Protein 1YQT (pdb70)

Structure (mmCIF, N/CA/C/O backbone):
data_1YQT
#
_entry.id   1YQT
#
_cell.length_a   59.680
_cell.length_b   74.640
_cell.length_c   123.690
_cell.angle_alpha   90.00
_cell.angle_beta   90.00
_cell.angle_gamma   90.00
#
_symmetry.space_group_name_H-M   'P 21 21 21'
#
loop_
_entity.id
_entity.type
_entity.pdbx_description
1 polymer 'RNase l inhibitor'
2 non-polymer 'MAGNESIUM ION'
3 non-polymer "ADENOSINE-5'-DIPHOSPHATE"
4 water water
#
loop_
_atom_site.group_PDB
_atom_site.id
_atom_site.type_symbol
_atom_site.label_atom_id
_atom_site.label_alt_id
_atom_site.label_comp_id
_atom_site.label_asym_id
_atom_site.label_entity_id
_atom_site.label_seq_id
_atom_site.pdbx_PDB_ins_code
_atom_site.Cartn_x
_atom_site.Cartn_y
_atom_site.Cartn_z
_atom_site.occupancy
_atom_site.B_iso_or_equiv
_atom_site.auth_seq_id
_atom_site.auth_comp_id
_atom_site.auth_asym_id
_atom_site.auth_atom_id
_atom_site.pdbx_PDB_model_num
ATOM 1 N N . GLU A 1 24 ? 4.015 62.443 6.593 1.00 58.85 76 GLU A N 1
ATOM 2 C CA . GLU A 1 24 ? 5.127 61.773 7.348 1.00 58.37 76 GLU A CA 1
ATOM 3 C C . GLU A 1 24 ? 6.519 62.127 6.801 1.00 57.87 76 GLU A C 1
ATOM 4 O O . GLU A 1 24 ? 6.868 61.756 5.676 1.00 57.44 76 GLU A O 1
ATOM 10 N N . GLU A 1 25 ? 7.301 62.841 7.620 1.00 56.29 77 GLU A N 1
ATOM 11 C CA . GLU A 1 25 ? 8.661 63.263 7.278 1.00 53.95 77 GLU A CA 1
ATOM 12 C C . GLU A 1 25 ? 9.741 62.571 8.134 1.00 51.02 77 GLU A C 1
ATOM 13 O O . GLU A 1 25 ? 10.741 63.193 8.529 1.00 50.13 77 GLU A O 1
ATOM 19 N N . ASP A 1 26 ? 9.529 61.294 8.431 1.00 46.08 78 ASP A N 1
ATOM 20 C CA . ASP A 1 26 ? 10.486 60.515 9.211 1.00 41.82 78 ASP A CA 1
ATOM 21 C C . ASP A 1 26 ? 11.182 59.529 8.252 1.00 39.83 78 ASP A C 1
ATOM 22 O O . ASP A 1 26 ? 11.774 58.532 8.665 1.00 36.52 78 ASP A O 1
ATOM 27 N N . CYS A 1 27 ? 11.094 59.832 6.962 1.00 36.30 79 CYS A N 1
ATOM 28 C CA . CYS A 1 27 ? 11.695 59.017 5.926 1.00 35.19 79 CYS A CA 1
ATOM 29 C C . CYS A 1 27 ? 13.220 59.045 6.067 1.00 34.43 79 CYS A C 1
ATOM 30 O O . CYS A 1 27 ? 13.850 60.108 5.973 1.00 33.63 79 CYS A O 1
ATOM 33 N N . VAL A 1 28 ? 13.830 57.878 6.258 1.00 30.41 80 VAL A N 1
ATOM 34 C CA . VAL A 1 28 ? 15.268 57.834 6.471 1.00 28.68 80 VAL A CA 1
ATOM 35 C C . VAL A 1 28 ? 16.118 57.451 5.290 1.00 28.94 80 VAL A C 1
ATOM 36 O O . VAL A 1 28 ? 17.225 57.988 5.131 1.00 27.40 80 VAL A O 1
ATOM 40 N N . HIS A 1 29 ? 15.623 56.526 4.469 1.00 27.48 81 HIS A N 1
ATOM 41 C CA . HIS A 1 29 ? 16.394 56.099 3.310 1.00 30.13 81 HIS A CA 1
ATOM 42 C C . HIS A 1 29 ? 15.520 55.419 2.290 1.00 32.49 81 HIS A C 1
ATOM 43 O O . HIS A 1 29 ? 14.649 54.633 2.659 1.00 30.94 81 HIS A O 1
ATOM 50 N N . ARG A 1 30 ? 15.753 55.726 1.006 1.00 34.16 82 ARG A N 1
ATOM 51 C CA . ARG A 1 30 ? 15.022 55.099 -0.094 1.00 36.81 82 ARG A CA 1
ATOM 52 C C . ARG A 1 30 ? 16.072 54.443 -0.997 1.00 38.13 82 ARG A C 1
ATOM 53 O O . ARG A 1 30 ? 17.053 55.090 -1.379 1.00 35.90 82 ARG A O 1
ATOM 61 N N . TYR A 1 31 ? 15.889 53.162 -1.322 1.00 38.85 83 TYR A N 1
ATOM 62 C CA . TYR A 1 31 ? 16.863 52.471 -2.172 1.00 41.70 83 TYR A CA 1
ATOM 63 C C . TYR A 1 31 ? 16.812 52.821 -3.664 1.00 44.41 83 TYR A C 1
ATOM 64 O O . TYR A 1 31 ? 17.640 52.365 -4.448 1.00 46.43 83 TYR A O 1
ATOM 73 N N . GLY A 1 32 ? 15.859 53.644 -4.059 1.00 48.12 84 GLY A N 1
ATOM 74 C CA . GLY A 1 32 ? 15.798 54.039 -5.456 1.00 52.97 84 GLY A CA 1
ATOM 75 C C . GLY A 1 32 ? 14.391 54.365 -5.897 1.00 56.15 84 GLY A C 1
ATOM 76 O O . GLY A 1 32 ? 13.455 54.322 -5.091 1.00 57.09 84 GLY A O 1
ATOM 77 N N . VAL A 1 33 ? 14.238 54.702 -7.176 1.00 58.18 85 VAL A N 1
ATOM 78 C CA . VAL A 1 33 ? 12.921 55.007 -7.728 1.00 60.26 85 VAL A CA 1
ATOM 79 C C . VAL A 1 33 ? 12.047 53.770 -7.566 1.00 60.21 85 VAL A C 1
ATOM 80 O O . VAL A 1 33 ? 12.356 52.711 -8.130 1.00 61.02 85 VAL A O 1
ATOM 84 N N . ASN A 1 34 ? 10.960 53.895 -6.813 1.00 59.61 86 ASN A N 1
ATOM 85 C CA . ASN A 1 34 ? 10.070 52.750 -6.605 1.00 59.45 86 ASN A CA 1
ATOM 86 C C . ASN A 1 34 ? 10.736 51.667 -5.747 1.00 56.52 86 ASN A C 1
ATOM 87 O O . ASN A 1 34 ? 10.217 50.553 -5.628 1.00 57.56 86 ASN A O 1
ATOM 92 N N . ALA A 1 35 ? 11.888 51.976 -5.163 1.00 52.85 87 ALA A N 1
ATOM 93 C CA . ALA A 1 35 ? 12.574 50.993 -4.326 1.00 48.15 87 ALA A CA 1
ATOM 94 C C . ALA A 1 35 ? 12.074 51.059 -2.882 1.00 44.26 87 ALA A C 1
ATOM 95 O O . ALA A 1 35 ? 11.166 51.836 -2.553 1.00 43.61 87 ALA A O 1
ATOM 97 N N . PHE A 1 36 ? 12.677 50.236 -2.030 1.00 39.32 88 PHE A N 1
ATOM 98 C CA . PHE A 1 36 ? 12.310 50.160 -0.623 1.00 34.01 88 PHE A CA 1
ATOM 99 C C . PHE A 1 36 ? 12.649 51.415 0.142 1.00 32.48 88 PHE A C 1
ATOM 100 O O . PHE A 1 36 ? 13.693 52.028 -0.079 1.00 31.85 88 PHE A O 1
ATOM 108 N N . VAL A 1 37 ? 11.753 51.785 1.050 1.00 29.38 89 VAL A N 1
ATOM 109 C CA . VAL A 1 37 ? 11.954 52.965 1.877 1.00 29.12 89 VAL A CA 1
ATOM 110 C C . VAL A 1 37 ? 11.796 52.628 3.360 1.00 26.99 89 VAL A C 1
ATOM 111 O O . VAL A 1 37 ? 10.856 51.938 3.754 1.00 24.59 89 VAL A O 1
ATOM 115 N N . LEU A 1 38 ? 12.716 53.160 4.162 1.00 26.41 90 LEU A N 1
ATOM 116 C CA . LEU A 1 38 ? 12.729 52.979 5.612 1.00 25.35 90 LEU A CA 1
ATOM 117 C C . LEU A 1 38 ? 12.316 54.275 6.323 1.00 27.40 90 LEU A C 1
ATOM 118 O O . LEU A 1 38 ? 12.839 55.361 5.988 1.00 28.91 90 LEU A O 1
ATOM 123 N N . TYR A 1 39 ? 11.387 54.155 7.281 1.00 25.01 91 TYR A N 1
ATOM 124 C CA . TYR A 1 39 ? 10.925 55.257 8.098 1.00 25.19 91 TYR A CA 1
ATOM 125 C C . TYR A 1 39 ? 11.344 55.032 9.543 1.00 25.13 91 TYR A C 1
ATOM 126 O O . TYR A 1 39 ? 11.115 53.956 10.107 1.00 24.38 91 TYR A O 1
ATOM 135 N N . ARG A 1 40 ? 11.969 56.059 10.115 1.00 24.04 92 ARG A N 1
ATOM 136 C CA . ARG A 1 40 ? 12.443 56.086 11.491 1.00 24.68 92 ARG A CA 1
ATOM 137 C C . ARG A 1 40 ? 13.596 55.136 11.769 1.00 24.59 92 ARG A C 1
ATOM 138 O O . ARG A 1 40 ? 13.979 54.328 10.921 1.00 23.24 92 ARG A O 1
ATOM 146 N N . LEU A 1 41 ? 14.146 55.249 12.971 1.00 22.76 93 LEU A N 1
ATOM 147 C CA . LEU A 1 41 ? 15.290 54.430 13.360 1.00 23.73 93 LEU A CA 1
ATOM 148 C C . LEU A 1 41 ? 15.108 54.015 14.811 1.00 23.89 93 LEU A C 1
ATOM 149 O O . LEU A 1 41 ? 14.326 54.632 15.549 1.00 23.09 93 LEU A O 1
ATOM 154 N N . PRO A 1 42 ? 15.794 52.946 15.228 1.00 22.92 94 PRO A N 1
ATOM 155 C CA . PRO A 1 42 ? 15.656 52.537 16.633 1.00 22.89 94 PRO A CA 1
ATOM 156 C C . PRO A 1 42 ? 16.533 53.496 17.479 1.00 24.19 94 PRO A C 1
ATOM 157 O O . PRO A 1 42 ? 17.335 54.252 16.932 1.00 23.83 94 PRO A O 1
ATOM 161 N N . VAL A 1 43 ? 16.361 53.465 18.792 1.00 24.78 95 VAL A N 1
ATOM 162 C CA . VAL A 1 43 ? 17.177 54.254 19.709 1.00 27.41 95 VAL A CA 1
ATOM 163 C C . VAL A 1 43 ? 18.392 53.395 20.070 1.00 28.19 95 VAL A C 1
ATOM 164 O O . VAL A 1 43 ? 18.356 52.177 19.933 1.00 29.50 95 VAL A O 1
ATOM 168 N N . VAL A 1 44 ? 19.486 54.017 20.484 1.00 29.07 96 VAL A N 1
ATOM 169 C CA . VAL A 1 44 ? 20.640 53.245 20.966 1.00 30.80 96 VAL A CA 1
ATOM 170 C C . VAL A 1 44 ? 20.935 53.873 22.317 1.00 30.51 96 VAL A C 1
ATOM 171 O O . VAL A 1 44 ? 20.882 55.098 22.449 1.00 30.47 96 VAL A O 1
ATOM 175 N N . LYS A 1 45 ? 21.195 53.055 23.326 1.00 30.57 97 LYS A N 1
ATOM 176 C CA . LYS A 1 45 ? 21.474 53.591 24.650 1.00 32.99 97 LYS A CA 1
ATOM 177 C C . LYS A 1 45 ? 22.581 52.844 25.368 1.00 31.28 97 LYS A C 1
ATOM 178 O O . LYS A 1 45 ? 22.518 51.633 25.531 1.00 29.56 97 LYS A O 1
ATOM 184 N N . GLU A 1 46 ? 23.587 53.572 25.825 1.00 31.45 98 GLU A N 1
ATOM 185 C CA . GLU A 1 46 ? 24.673 52.920 26.524 1.00 31.17 98 GLU A CA 1
ATOM 186 C C . GLU A 1 46 ? 24.152 52.332 27.819 1.00 30.34 98 GLU A C 1
ATOM 187 O O . GLU A 1 46 ? 23.320 52.933 28.495 1.00 29.91 98 GLU A O 1
ATOM 193 N N . GLY A 1 47 ? 24.647 51.139 28.141 1.00 29.10 99 GLY A N 1
ATOM 194 C CA . GLY A 1 47 ? 24.227 50.444 29.334 1.00 27.57 99 GLY A CA 1
ATOM 195 C C . GLY A 1 47 ? 22.946 49.658 29.153 1.00 28.36 99 GLY A C 1
ATOM 196 O O . GLY A 1 47 ? 22.474 49.077 30.112 1.00 28.56 99 GLY A O 1
ATOM 205 N N . VAL A 1 49 ? 20.308 47.056 26.324 1.00 23.97 101 VAL A N 1
ATOM 206 C CA . VAL A 1 49 ? 20.238 46.275 25.087 1.00 21.25 101 VAL A CA 1
ATOM 207 C C . VAL A 1 49 ? 18.934 46.681 24.386 1.00 20.14 101 VAL A C 1
ATOM 208 O O . VAL A 1 49 ? 17.838 46.574 24.953 1.00 21.26 101 VAL A O 1
ATOM 212 N N . VAL A 1 50 ? 19.046 47.120 23.148 1.00 19.91 102 VAL A N 1
ATOM 213 C CA . VAL A 1 50 ? 17.856 47.486 22.401 1.00 19.82 102 VAL A CA 1
ATOM 214 C C . VAL A 1 50 ? 17.603 46.395 21.366 1.00 20.43 102 VAL A C 1
ATOM 215 O O . VAL A 1 50 ? 18.430 46.190 20.470 1.00 20.08 102 VAL A O 1
ATOM 219 N N . GLY A 1 51 ? 16.467 45.705 21.494 1.00 20.83 103 GLY A N 1
ATOM 220 C CA . GLY A 1 51 ? 16.125 44.640 20.562 1.00 21.12 103 GLY A CA 1
ATOM 221 C C . GLY A 1 51 ? 15.209 45.082 19.427 1.00 21.76 103 GLY A C 1
ATOM 222 O O . GLY A 1 51 ? 14.361 45.949 19.596 1.00 22.28 103 GLY A O 1
ATOM 223 N N . ILE A 1 52 ? 15.374 44.468 18.254 1.00 21.59 104 ILE A N 1
ATOM 224 C CA . ILE A 1 52 ? 14.560 44.831 17.112 1.00 20.12 104 ILE A CA 1
ATOM 225 C C . ILE A 1 52 ? 13.910 43.557 16.579 1.00 19.59 104 ILE A C 1
ATOM 226 O O . ILE A 1 52 ? 14.603 42.549 16.342 1.00 18.04 104 ILE A O 1
ATOM 231 N N . VAL A 1 53 ? 12.596 43.619 16.384 1.00 17.20 105 VAL A N 1
ATOM 232 C CA . VAL A 1 53 ? 11.846 42.480 15.898 1.00 19.02 105 VAL A CA 1
ATOM 233 C C . VAL A 1 53 ? 10.873 42.840 14.778 1.00 19.70 105 VAL A C 1
ATOM 234 O O . VAL A 1 53 ? 10.211 43.896 14.815 1.00 19.05 105 VAL A O 1
ATOM 238 N N . GLY A 1 54 ? 10.806 41.993 13.748 1.00 19.94 106 GLY A N 1
ATOM 239 C CA . GLY A 1 54 ? 9.852 42.265 12.682 1.00 19.23 106 GLY A CA 1
ATOM 240 C C . GLY A 1 54 ? 10.092 41.376 11.478 1.00 20.68 106 GLY A C 1
ATOM 241 O O . GLY A 1 54 ? 11.172 40.787 11.353 1.00 18.99 106 GLY A O 1
ATOM 242 N N . PRO A 1 55 ? 9.115 41.281 10.553 1.00 20.17 107 PRO A N 1
ATOM 243 C CA . PRO A 1 55 ? 9.328 40.420 9.387 1.00 19.68 107 PRO A CA 1
ATOM 244 C C . PRO A 1 55 ? 10.511 40.840 8.504 1.00 19.12 107 PRO A C 1
ATOM 245 O O . PRO A 1 55 ? 10.991 41.975 8.565 1.00 17.30 107 PRO A O 1
ATOM 249 N N . ASN A 1 56 ? 11.014 39.898 7.712 1.00 18.58 108 ASN A N 1
ATOM 250 C CA . ASN A 1 56 ? 12.120 40.252 6.865 1.00 18.73 108 ASN A CA 1
ATOM 251 C C . ASN A 1 56 ? 11.630 41.125 5.706 1.00 19.53 108 ASN A C 1
ATOM 252 O O . ASN A 1 56 ? 10.437 41.113 5.346 1.00 20.00 108 ASN A O 1
ATOM 257 N N . GLY A 1 57 ? 12.566 41.890 5.163 1.00 18.93 109 GLY A N 1
ATOM 258 C CA . GLY A 1 57 ? 12.293 42.823 4.085 1.00 19.47 109 GLY A CA 1
ATOM 259 C C . GLY A 1 57 ? 11.692 44.126 4.586 1.00 22.52 109 GLY A C 1
ATOM 260 O O . GLY A 1 57 ? 11.109 44.866 3.789 1.00 21.99 109 GLY A O 1
ATOM 261 N N . THR A 1 58 ? 11.815 44.431 5.886 1.00 21.29 110 THR A N 1
ATOM 262 C CA . THR A 1 58 ? 11.246 45.666 6.426 1.00 20.56 110 THR A CA 1
ATOM 263 C C . THR A 1 58 ? 12.260 46.707 6.897 1.00 21.35 110 THR A C 1
ATOM 264 O O . THR A 1 58 ? 11.893 47.678 7.547 1.00 19.93 110 THR A O 1
ATOM 268 N N . GLY A 1 59 ? 13.542 46.492 6.579 1.00 19.39 111 GLY A N 1
ATOM 269 C CA . GLY A 1 59 ? 14.562 47.469 6.910 1.00 19.67 111 GLY A CA 1
ATOM 270 C C . GLY A 1 59 ? 15.386 47.323 8.168 1.00 20.30 111 GLY A C 1
ATOM 271 O O . GLY A 1 59 ? 16.122 48.268 8.541 1.00 18.69 111 GLY A O 1
ATOM 272 N N . LYS A 1 60 ? 15.263 46.178 8.846 1.00 18.00 112 LYS A N 1
ATOM 273 C CA . LYS A 1 60 ? 16.044 45.987 10.066 1.00 19.10 112 LYS A CA 1
ATOM 274 C C . LYS A 1 60 ? 17.540 46.109 9.787 1.00 18.42 112 LYS A C 1
ATOM 275 O O . LYS A 1 60 ? 18.220 46.857 10.477 1.00 19.80 112 LYS A O 1
ATOM 281 N N . SER A 1 61 ? 18.048 45.404 8.771 1.00 19.31 113 SER A N 1
ATOM 282 C CA . SER A 1 61 ? 19.479 45.471 8.465 1.00 19.49 113 SER A CA 1
ATOM 283 C C . SER A 1 61 ? 19.875 46.843 7.916 1.00 20.37 113 SER A C 1
ATOM 284 O O . SER A 1 61 ? 21.005 47.311 8.135 1.00 22.06 113 SER A O 1
ATOM 287 N N . THR A 1 62 ? 18.950 47.486 7.227 1.00 21.32 114 THR A N 1
ATOM 288 C CA . THR A 1 62 ? 19.210 48.816 6.695 1.00 21.41 114 THR A CA 1
ATOM 289 C C . THR A 1 62 ? 19.469 49.789 7.849 1.00 20.03 114 THR A C 1
ATOM 290 O O . THR A 1 62 ? 20.385 50.624 7.763 1.00 21.77 114 THR A O 1
ATOM 294 N N . ALA A 1 63 ? 18.716 49.656 8.945 1.00 19.87 115 ALA A N 1
ATOM 295 C CA . ALA A 1 63 ? 18.904 50.553 10.098 1.00 19.52 115 ALA A CA 1
ATOM 296 C C . ALA A 1 63 ? 20.251 50.282 10.744 1.00 20.62 115 ALA A C 1
ATOM 297 O O . ALA A 1 63 ? 20.946 51.212 11.201 1.00 22.05 115 ALA A O 1
ATOM 299 N N . VAL A 1 64 ? 20.612 49.007 10.802 1.00 20.41 116 VAL A N 1
ATOM 300 C CA . VAL A 1 64 ? 21.885 48.620 11.376 1.00 22.18 116 VAL A CA 1
ATOM 301 C C . VAL A 1 64 ? 23.029 49.208 10.537 1.00 23.48 116 VAL A C 1
ATOM 302 O O . VAL A 1 64 ? 23.996 49.729 11.097 1.00 22.75 116 VAL A O 1
ATOM 306 N N . LYS A 1 65 ? 22.902 49.145 9.210 1.00 24.57 117 LYS A N 1
ATOM 307 C CA . LYS A 1 65 ? 23.935 49.673 8.301 1.00 24.92 117 LYS A CA 1
ATOM 308 C C . LYS A 1 65 ? 24.115 51.191 8.468 1.00 25.32 117 LYS A C 1
ATOM 309 O O . LYS A 1 65 ? 25.244 51.730 8.500 1.00 24.77 117 LYS A O 1
ATOM 315 N N . ILE A 1 66 ? 22.984 51.856 8.595 1.00 23.15 118 ILE A N 1
ATOM 316 C CA . ILE A 1 66 ? 22.961 53.293 8.792 1.00 23.65 118 ILE A CA 1
ATOM 317 C C . ILE A 1 66 ? 23.611 53.677 10.117 1.00 23.76 118 ILE A C 1
ATOM 318 O O . ILE A 1 66 ? 24.532 54.505 10.138 1.00 26.46 118 ILE A O 1
ATOM 323 N N . LEU A 1 67 ? 23.162 53.072 11.218 1.00 21.13 119 LEU A N 1
ATOM 324 C CA . LEU A 1 67 ? 23.718 53.393 12.524 1.00 20.63 119 LEU A CA 1
ATOM 325 C C . LEU A 1 67 ? 25.184 52.982 12.679 1.00 22.25 119 LEU A C 1
ATOM 326 O O . LEU A 1 67 ? 25.938 53.607 13.445 1.00 23.06 119 LEU A O 1
ATOM 331 N N . ALA A 1 68 ? 25.611 51.953 11.948 1.00 21.43 120 ALA A N 1
ATOM 332 C CA . ALA A 1 68 ? 27.000 51.501 12.014 1.00 22.60 120 ALA A CA 1
ATOM 333 C C . ALA A 1 68 ? 27.912 52.410 11.188 1.00 24.01 120 ALA A C 1
ATOM 334 O O . ALA A 1 68 ? 29.126 52.322 11.287 1.00 22.97 120 ALA A O 1
ATOM 336 N N . GLY A 1 69 ? 27.321 53.257 10.355 1.00 24.20 121 GLY A N 1
ATOM 337 C CA . GLY A 1 69 ? 28.125 54.141 9.526 1.00 27.12 121 GLY A CA 1
ATOM 338 C C . GLY A 1 69 ? 28.518 53.521 8.195 1.00 28.90 121 GLY A C 1
ATOM 339 O O . GLY A 1 69 ? 29.367 54.080 7.498 1.00 30.12 121 GLY A O 1
ATOM 340 N N . GLN A 1 70 ? 27.908 52.385 7.841 1.00 28.77 122 GLN A N 1
ATOM 341 C CA . GLN A 1 70 ? 28.193 51.676 6.591 1.00 29.16 122 GLN A CA 1
ATOM 342 C C . GLN A 1 70 ? 27.390 52.211 5.420 1.00 29.18 122 GLN A C 1
ATOM 343 O O . GLN A 1 70 ? 27.721 51.948 4.254 1.00 30.36 122 GLN A O 1
ATOM 349 N N . LEU A 1 71 ? 26.331 52.944 5.726 1.00 26.51 123 LEU A N 1
ATOM 350 C CA . LEU A 1 71 ? 25.447 53.487 4.701 1.00 27.63 123 LEU A CA 1
ATOM 351 C C . LEU A 1 71 ? 25.002 54.912 5.071 1.00 28.33 123 LEU A C 1
ATOM 352 O O . LEU A 1 71 ? 24.405 55.129 6.133 1.00 25.96 123 LEU A O 1
ATOM 357 N N . ILE A 1 72 ? 25.287 55.889 4.211 1.00 28.47 124 ILE A N 1
ATOM 358 C CA . ILE A 1 72 ? 24.847 57.249 4.532 1.00 28.91 124 ILE A CA 1
ATOM 359 C C . ILE A 1 72 ? 23.403 57.338 4.085 1.00 28.28 124 ILE A C 1
ATOM 360 O O . ILE A 1 72 ? 23.104 57.179 2.901 1.00 30.75 124 ILE A O 1
ATOM 365 N N . PRO A 1 73 ? 22.469 57.574 5.019 1.00 28.40 125 PRO A N 1
ATOM 366 C CA . PRO A 1 73 ? 21.078 57.651 4.567 1.00 28.58 125 PRO A CA 1
ATOM 367 C C . PRO A 1 73 ? 20.830 58.841 3.630 1.00 28.94 125 PRO A C 1
ATOM 368 O O . PRO A 1 73 ? 21.406 59.908 3.807 1.00 29.65 125 PRO A O 1
ATOM 372 N N . ASN A 1 74 ? 19.998 58.656 2.617 1.00 29.05 126 ASN A N 1
ATOM 373 C CA . ASN A 1 74 ? 19.744 59.756 1.699 1.00 31.99 126 ASN A CA 1
ATOM 374 C C . ASN A 1 74 ? 18.497 60.548 2.077 1.00 32.56 126 ASN A C 1
ATOM 375 O O . ASN A 1 74 ? 18.090 61.469 1.367 1.00 33.45 126 ASN A O 1
ATOM 380 N N . LEU A 1 75 ? 17.904 60.189 3.211 1.00 33.63 127 LEU A N 1
ATOM 381 C CA . LEU A 1 75 ? 16.721 60.874 3.732 1.00 33.88 127 LEU A CA 1
ATOM 382 C C . LEU A 1 75 ? 15.609 60.942 2.709 1.00 34.63 127 LEU A C 1
ATOM 383 O O . LEU A 1 75 ? 14.830 61.900 2.704 1.00 35.18 127 LEU A O 1
ATOM 388 N N . CYS A 1 76 ? 15.545 59.908 1.867 1.00 35.31 128 CYS A N 1
ATOM 389 C CA . CYS A 1 76 ? 14.567 59.768 0.785 1.00 36.80 128 CYS A CA 1
ATOM 390 C C . CYS A 1 76 ? 14.640 60.937 -0.180 1.00 38.19 128 CYS A C 1
ATOM 391 O O . CYS A 1 76 ? 13.651 61.327 -0.799 1.00 37.70 128 CYS A O 1
ATOM 394 N N . GLY A 1 77 ? 15.840 61.48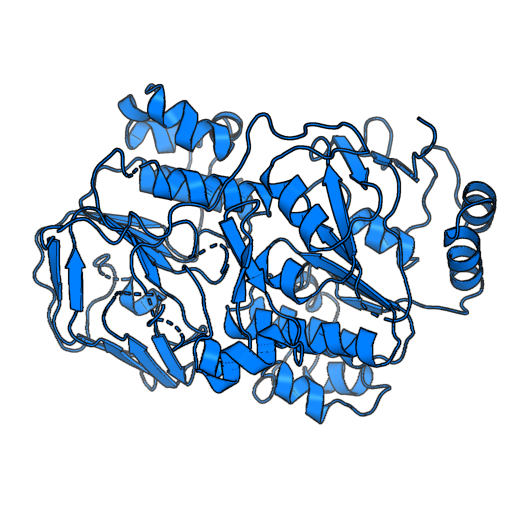5 -0.294 1.00 38.25 129 GLY A N 1
ATOM 395 C CA . GLY A 1 77 ? 16.080 62.592 -1.194 1.00 40.40 129 GLY A CA 1
ATOM 396 C C . GLY A 1 77 ? 17.423 62.368 -1.842 1.00 39.85 129 GLY A C 1
ATOM 397 O O . GLY A 1 77 ? 17.715 61.264 -2.298 1.00 39.99 129 GLY A O 1
ATOM 398 N N . ASP A 1 78 ? 18.255 63.398 -1.856 1.00 40.35 130 ASP A N 1
ATOM 399 C CA . ASP A 1 78 ? 19.562 63.275 -2.475 1.00 41.75 130 ASP A CA 1
ATOM 400 C C . ASP A 1 78 ? 20.676 63.464 -1.460 1.00 40.53 130 ASP A C 1
ATOM 401 O O . ASP A 1 78 ? 21.836 63.636 -1.842 1.00 39.70 130 ASP A O 1
ATOM 406 N N . ASN A 1 79 ? 20.343 63.439 -0.169 1.00 37.41 131 ASN A N 1
ATOM 407 C CA . ASN A 1 79 ? 21.393 63.624 0.823 1.00 34.95 131 ASN A CA 1
ATOM 408 C C . ASN A 1 79 ? 22.506 62.630 0.607 1.00 33.25 131 ASN A C 1
ATOM 409 O O . ASN A 1 79 ? 22.254 61.450 0.352 1.00 34.25 131 ASN A O 1
ATOM 414 N N . ASP A 1 80 ? 23.743 63.088 0.730 1.00 32.48 132 ASP A N 1
ATOM 415 C CA . ASP A 1 80 ? 24.888 62.207 0.533 1.00 33.81 132 ASP A CA 1
ATOM 416 C C . ASP A 1 80 ? 26.019 62.486 1.508 1.00 32.92 132 ASP A C 1
ATOM 417 O O . ASP A 1 80 ? 27.166 62.107 1.274 1.00 32.88 132 ASP A O 1
ATOM 422 N N . SER A 1 81 ? 25.709 63.137 2.621 1.00 31.19 133 SER A N 1
ATOM 423 C CA . SER A 1 81 ? 26.765 63.393 3.592 1.00 30.35 133 SER A CA 1
ATOM 424 C C . SER A 1 81 ? 26.242 63.210 5.015 1.00 29.57 133 SER A C 1
ATOM 425 O O . SER A 1 81 ? 25.040 63.300 5.262 1.00 30.49 133 SER A O 1
ATOM 428 N N . TRP A 1 82 ? 27.145 62.979 5.953 1.00 29.44 134 TRP A N 1
ATOM 429 C CA . TRP A 1 82 ? 26.721 62.844 7.333 1.00 29.94 134 TRP A CA 1
ATOM 430 C C . TRP A 1 82 ? 26.246 64.202 7.844 1.00 30.56 134 TRP A C 1
ATOM 431 O O . TRP A 1 82 ? 25.338 64.278 8.678 1.00 28.15 134 TRP A O 1
ATOM 442 N N . ASP A 1 83 ? 26.831 65.284 7.325 1.00 32.06 135 ASP A N 1
ATOM 443 C CA . ASP A 1 83 ? 26.405 66.608 7.765 1.00 33.26 135 ASP A CA 1
ATOM 444 C C . ASP A 1 83 ? 24.908 66.747 7.524 1.00 32.22 135 ASP A C 1
ATOM 445 O O . ASP A 1 83 ? 24.187 67.313 8.358 1.00 31.87 135 ASP A O 1
ATOM 450 N N . GLY A 1 84 ? 24.437 66.224 6.388 1.00 30.21 136 GLY A N 1
ATOM 451 C CA . GLY A 1 84 ? 23.016 66.299 6.079 1.00 27.47 136 GLY A CA 1
ATOM 452 C C . GLY A 1 84 ? 22.185 65.536 7.106 1.00 28.99 136 GLY A C 1
ATOM 453 O O . GLY A 1 84 ? 21.089 65.961 7.507 1.00 28.80 136 GLY A O 1
ATOM 454 N N . VAL A 1 85 ? 22.697 64.386 7.527 1.00 28.14 137 VAL A N 1
ATOM 455 C CA . VAL A 1 85 ? 21.995 63.572 8.505 1.00 28.37 137 VAL A CA 1
ATOM 456 C C . VAL A 1 85 ? 21.997 64.300 9.855 1.00 28.17 137 VAL A C 1
ATOM 457 O O . VAL A 1 85 ? 20.996 64.318 10.554 1.00 29.18 137 VAL A O 1
ATOM 461 N N . ILE A 1 86 ? 23.126 64.912 10.203 1.00 28.98 138 ILE A N 1
ATOM 462 C CA . ILE A 1 86 ? 23.234 65.629 11.458 1.00 28.59 138 ILE A CA 1
ATOM 463 C C . ILE A 1 86 ? 22.193 66.758 11.507 1.00 30.22 138 ILE A C 1
ATOM 464 O O . ILE A 1 86 ? 21.501 66.923 12.524 1.00 29.40 138 ILE A O 1
ATOM 469 N N . ARG A 1 87 ? 22.019 67.495 10.406 1.00 30.71 139 ARG A N 1
ATOM 470 C CA . ARG A 1 87 ? 21.024 68.573 10.386 1.00 31.79 139 ARG A CA 1
ATOM 471 C C . ARG A 1 87 ? 19.602 68.015 10.423 1.00 31.82 139 ARG A C 1
ATOM 472 O O . ARG A 1 87 ? 18.722 68.541 11.109 1.00 30.62 139 ARG A O 1
ATOM 480 N N . ALA A 1 88 ? 19.386 66.942 9.674 1.00 31.55 140 ALA A N 1
ATOM 481 C CA . ALA A 1 88 ? 18.083 66.312 9.611 1.00 30.69 140 ALA A CA 1
ATOM 482 C C . ALA A 1 88 ? 17.652 65.761 10.973 1.00 30.17 140 ALA A C 1
ATOM 483 O O . ALA A 1 88 ? 16.459 65.697 11.255 1.00 29.38 140 ALA A O 1
ATOM 485 N N . PHE A 1 89 ? 18.598 65.363 11.825 1.00 28.67 141 PHE A N 1
ATOM 486 C CA . PHE A 1 89 ? 18.178 64.832 13.119 1.00 28.17 141 PHE A CA 1
ATOM 487 C C . PHE A 1 89 ? 18.227 65.820 14.272 1.00 28.13 141 PHE A C 1
ATOM 488 O O . PHE A 1 89 ? 18.310 65.421 15.432 1.00 27.18 141 PHE A O 1
ATOM 496 N N . ARG A 1 90 ? 18.170 67.112 13.954 1.00 27.44 142 ARG A N 1
ATOM 497 C CA . ARG A 1 90 ? 18.159 68.121 15.004 1.00 28.79 142 ARG A CA 1
ATOM 498 C C . ARG A 1 90 ? 16.926 67.860 15.874 1.00 28.31 142 ARG A C 1
ATOM 499 O O . ARG A 1 90 ? 15.864 67.481 15.366 1.00 27.99 142 ARG A O 1
ATOM 507 N N . GLY A 1 91 ? 17.050 68.074 17.177 1.00 28.80 143 GLY A N 1
ATOM 508 C CA . GLY A 1 91 ? 15.922 67.805 18.052 1.00 29.98 143 GLY A CA 1
ATOM 509 C C . GLY A 1 91 ? 15.812 66.338 18.457 1.00 31.31 143 GLY A C 1
ATOM 510 O O . GLY A 1 91 ? 14.987 65.977 19.291 1.00 30.96 143 GLY A O 1
ATOM 511 N N . ASN A 1 92 ? 16.650 65.487 17.879 1.00 30.44 144 ASN A N 1
ATOM 512 C CA . ASN A 1 92 ? 16.641 64.062 18.193 1.00 29.62 144 ASN A CA 1
ATOM 513 C C . ASN A 1 92 ? 17.931 63.703 18.923 1.00 28.65 144 ASN A C 1
ATOM 514 O O . ASN A 1 92 ? 18.981 64.265 18.620 1.00 27.11 144 ASN A O 1
ATOM 519 N N . GLU A 1 93 ? 17.856 62.764 19.877 1.00 29.56 145 GLU A N 1
ATOM 520 C CA . GLU A 1 93 ? 19.043 62.313 20.631 1.00 30.76 145 GLU A CA 1
ATOM 521 C C . GLU A 1 93 ? 20.072 61.695 19.681 1.00 29.13 145 GLU A C 1
ATOM 522 O O . GLU A 1 93 ? 21.267 61.579 20.006 1.00 29.91 145 GLU A O 1
ATOM 528 N N . LEU A 1 94 ? 19.621 61.294 18.498 1.00 26.08 146 LEU A N 1
ATOM 529 C CA . LEU A 1 94 ? 20.553 60.708 17.546 1.00 25.46 146 LEU A CA 1
ATOM 530 C C . LEU A 1 94 ? 21.424 61.770 16.864 1.00 24.77 146 LEU A C 1
ATOM 531 O O . LEU A 1 94 ? 22.432 61.447 16.230 1.00 23.96 146 LEU A O 1
ATOM 536 N N . GLN A 1 95 ? 21.093 63.051 17.011 1.00 25.46 147 GLN A N 1
ATOM 537 C CA . GLN A 1 95 ? 21.938 64.041 16.347 1.00 24.58 147 GLN A CA 1
ATOM 538 C C . GLN A 1 95 ? 23.351 63.923 16.863 1.00 25.35 147 GLN A C 1
ATOM 539 O O . GLN A 1 95 ? 24.300 63.861 16.091 1.00 25.63 147 GLN A O 1
ATOM 545 N N . ASN A 1 96 ? 23.495 63.875 18.178 1.00 25.52 148 ASN A N 1
ATOM 546 C CA . ASN A 1 96 ? 24.818 63.791 18.759 1.00 29.45 148 ASN A CA 1
ATOM 547 C C . ASN A 1 96 ? 25.531 62.494 18.385 1.00 28.79 148 ASN A C 1
ATOM 548 O O . ASN A 1 96 ? 26.761 62.465 18.245 1.00 29.14 148 ASN A O 1
ATOM 553 N N . TYR A 1 97 ? 24.755 61.420 18.272 1.00 27.94 149 TYR A N 1
ATOM 554 C CA . TYR A 1 97 ? 25.279 60.112 17.882 1.00 26.08 149 TYR A CA 1
ATOM 555 C C . TYR A 1 97 ? 25.930 60.236 16.502 1.00 25.65 149 TYR A C 1
ATOM 556 O O . TYR A 1 97 ? 27.108 59.899 16.312 1.00 26.60 149 TYR A O 1
ATOM 565 N N . PHE A 1 98 ? 25.167 60.731 15.533 1.00 24.59 150 PHE A N 1
ATOM 566 C CA . PHE A 1 98 ? 25.709 60.898 14.196 1.00 26.04 150 PHE A CA 1
ATOM 567 C C . PHE A 1 98 ? 26.920 61.868 14.154 1.00 26.97 150 PHE A C 1
ATOM 568 O O . PHE A 1 98 ? 27.848 61.675 13.348 1.00 27.32 150 PHE A O 1
ATOM 576 N N . GLU A 1 99 ? 26.930 62.876 15.030 1.00 27.89 151 GLU A N 1
ATOM 577 C CA . GLU A 1 99 ? 28.066 63.800 15.090 1.00 30.33 151 GLU A CA 1
ATOM 578 C C . GLU A 1 99 ? 29.292 62.968 15.447 1.00 30.68 151 GLU A C 1
ATOM 579 O O . GLU A 1 99 ? 30.344 63.059 14.781 1.00 30.55 151 GLU A O 1
ATOM 585 N N . LYS A 1 100 ? 29.155 62.154 16.494 1.00 29.93 152 LYS A N 1
ATOM 586 C CA . LYS A 1 100 ? 30.256 61.305 16.951 1.00 31.42 152 LYS A CA 1
ATOM 587 C C . LYS A 1 100 ? 30.652 60.276 15.894 1.0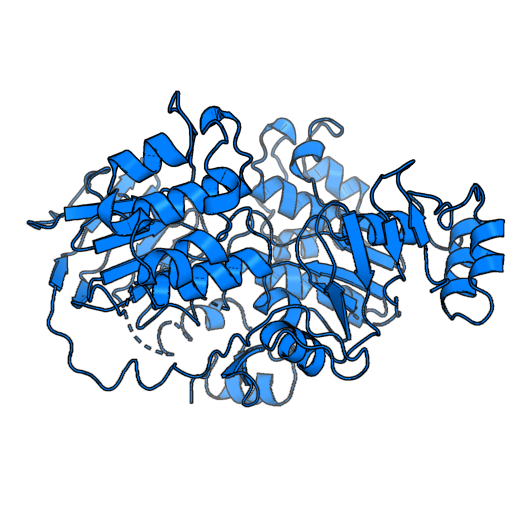0 31.66 152 LYS A C 1
ATOM 588 O O . LYS A 1 100 ? 31.820 59.925 15.767 1.00 32.12 152 LYS A O 1
ATOM 594 N N . LEU A 1 101 ? 29.677 59.821 15.120 1.00 31.06 153 LEU A N 1
ATOM 595 C CA . LEU A 1 101 ? 29.936 58.826 14.096 1.00 31.11 153 LEU A CA 1
ATOM 596 C C . LEU A 1 101 ? 30.722 59.464 12.962 1.00 33.18 153 LEU A C 1
ATOM 597 O O . LEU A 1 101 ? 31.718 58.915 12.505 1.00 31.20 153 LEU A O 1
ATOM 602 N N . LYS A 1 102 ? 30.283 60.645 12.526 1.00 35.08 154 LYS A N 1
ATOM 603 C CA . LYS A 1 102 ? 30.970 61.354 11.450 1.00 37.67 154 LYS A CA 1
ATOM 604 C C . LYS A 1 102 ? 32.415 61.706 11.842 1.00 38.70 154 LYS A C 1
ATOM 605 O O . LYS A 1 102 ? 33.332 61.541 11.037 1.00 37.52 154 LYS A O 1
ATOM 611 N N . ASN A 1 103 ? 32.601 62.172 13.080 1.00 39.97 155 ASN A N 1
ATOM 612 C CA . ASN A 1 103 ? 33.915 62.568 13.594 1.00 42.80 155 ASN A CA 1
ATOM 613 C C . ASN A 1 103 ? 34.788 61.369 13.908 1.00 43.61 155 ASN A C 1
ATOM 614 O O . ASN A 1 103 ? 35.965 61.520 14.255 1.00 45.01 155 ASN A O 1
ATOM 619 N N . GLY A 1 104 ? 34.213 60.177 13.823 1.00 42.44 156 GLY A N 1
ATOM 620 C CA . GLY A 1 104 ? 34.985 58.991 14.114 1.00 41.87 156 GLY A CA 1
ATOM 621 C C . GLY A 1 104 ? 35.264 58.785 15.590 1.00 41.50 156 GLY A C 1
ATOM 622 O O . GLY A 1 104 ? 36.170 58.033 15.931 1.00 41.40 156 GLY A O 1
ATOM 623 N N . GLU A 1 105 ? 34.510 59.449 16.464 1.00 41.01 157 GLU A N 1
ATOM 624 C CA . GLU A 1 105 ? 34.688 59.279 17.909 1.00 41.38 157 GLU A CA 1
ATOM 625 C C . GLU A 1 105 ? 34.073 57.932 18.324 1.00 40.12 157 GLU A C 1
ATOM 626 O O . GLU A 1 105 ? 34.285 57.450 19.439 1.00 39.31 157 GLU A O 1
ATOM 632 N N . ILE A 1 106 ? 33.285 57.351 17.418 1.00 38.74 158 ILE A N 1
ATOM 633 C CA . ILE A 1 106 ? 32.668 56.038 17.625 1.00 37.64 158 ILE A CA 1
ATOM 634 C C . ILE A 1 106 ? 32.748 55.281 16.308 1.00 36.90 158 ILE A C 1
ATOM 635 O O . ILE A 1 106 ? 32.634 55.870 15.230 1.00 35.87 158 ILE A O 1
ATOM 640 N N . ARG A 1 107 ? 32.954 53.975 16.407 1.00 35.96 159 ARG A N 1
ATOM 641 C CA . ARG A 1 107 ? 33.031 53.112 15.240 1.00 36.51 159 ARG A CA 1
ATOM 642 C C . ARG A 1 107 ? 32.330 51.826 15.694 1.00 33.25 159 ARG A C 1
ATOM 643 O O . ARG A 1 107 ? 32.978 50.893 16.174 1.00 31.62 159 ARG A O 1
ATOM 651 N N . PRO A 1 108 ? 30.995 51.763 15.540 1.00 30.48 160 PRO A N 1
ATOM 652 C CA . PRO A 1 108 ? 30.252 50.573 15.970 1.00 28.84 160 PRO A CA 1
ATOM 653 C C . PRO A 1 108 ? 30.769 49.232 15.433 1.00 27.50 160 PRO A C 1
ATOM 654 O O . PRO A 1 108 ? 31.184 49.116 14.277 1.00 27.10 160 PRO A O 1
ATOM 658 N N . VAL A 1 109 ? 30.741 48.232 16.299 1.00 26.96 161 VAL A N 1
ATOM 659 C CA . VAL A 1 109 ? 31.161 46.878 15.930 1.00 26.37 161 VAL A CA 1
ATOM 660 C C . VAL A 1 109 ? 29.896 46.204 15.438 1.00 26.33 161 VAL A C 1
ATOM 661 O O . VAL A 1 109 ? 28.857 46.289 16.097 1.00 25.47 161 VAL A O 1
ATOM 665 N N . VAL A 1 110 ? 29.983 45.529 14.299 1.00 24.65 162 VAL A N 1
ATOM 666 C CA . VAL A 1 110 ? 28.811 44.869 13.728 1.00 24.48 162 VAL A CA 1
ATOM 667 C C . VAL A 1 110 ? 29.031 43.378 13.472 1.00 23.89 162 VAL A C 1
ATOM 668 O O . VAL A 1 110 ? 30.013 43.004 12.831 1.00 23.78 162 VAL A O 1
ATOM 672 N N . LYS A 1 111 ? 28.140 42.543 14.013 1.00 23.52 163 LYS A N 1
ATOM 673 C CA . LYS A 1 111 ? 28.160 41.099 13.764 1.00 21.37 163 LYS A CA 1
ATOM 674 C C . LYS A 1 111 ? 27.191 41.050 12.593 1.00 21.59 163 LYS A C 1
ATOM 675 O O . LYS A 1 111 ? 25.972 41.231 12.744 1.00 22.29 163 LYS A O 1
ATOM 681 N N . PRO A 1 112 ? 27.719 40.822 11.383 1.00 22.75 164 PRO A N 1
ATOM 682 C CA . PRO A 1 112 ? 26.861 40.792 10.194 1.00 22.30 164 PRO A CA 1
ATOM 683 C C . PRO A 1 112 ? 25.841 39.678 10.099 1.00 20.11 164 PRO A C 1
ATOM 684 O O . PRO A 1 112 ? 26.029 38.615 10.625 1.00 21.46 164 PRO A O 1
ATOM 688 N N . GLN A 1 113 ? 24.745 39.944 9.411 1.00 20.07 165 GLN A N 1
ATOM 689 C CA . GLN A 1 113 ? 23.719 38.936 9.250 1.00 19.81 165 GLN A CA 1
ATOM 690 C C . GLN A 1 113 ? 24.205 37.777 8.371 1.00 21.46 165 GLN A C 1
ATOM 691 O O . GLN A 1 113 ? 24.051 36.613 8.721 1.00 21.34 165 GLN A O 1
ATOM 697 N N . TYR A 1 114 ? 24.813 38.112 7.245 1.00 24.09 166 TYR A N 1
ATOM 698 C CA . TYR A 1 114 ? 25.219 37.106 6.266 1.00 26.48 166 TYR A CA 1
ATOM 699 C C . TYR A 1 114 ? 26.568 36.507 6.566 1.00 28.27 166 TYR A C 1
ATOM 700 O O . TYR A 1 114 ? 27.553 36.751 5.858 1.00 30.69 166 TYR A O 1
ATOM 709 N N . VAL A 1 115 ? 26.607 35.720 7.636 1.00 28.69 167 VAL A N 1
ATOM 710 C CA . VAL A 1 115 ? 27.853 35.091 8.073 1.00 30.84 167 VAL A CA 1
ATOM 711 C C . VAL A 1 115 ? 28.404 34.090 7.046 1.00 33.63 167 VAL A C 1
ATOM 712 O O . VAL A 1 115 ? 29.605 33.806 7.025 1.00 32.29 167 VAL A O 1
ATOM 716 N N . ASP A 1 116 ? 27.520 33.575 6.197 1.00 35.92 168 ASP A N 1
ATOM 717 C CA . ASP A 1 116 ? 27.932 32.642 5.164 1.00 40.84 168 ASP A CA 1
ATOM 718 C C . ASP A 1 116 ? 28.903 33.308 4.178 1.00 41.64 168 ASP A C 1
ATOM 719 O O . ASP A 1 116 ? 29.632 32.613 3.460 1.00 42.70 168 ASP A O 1
ATOM 724 N N . LEU A 1 117 ? 28.927 34.645 4.160 1.00 41.68 169 LEU A N 1
ATOM 725 C CA . LEU A 1 117 ? 29.807 35.395 3.255 1.00 42.17 169 LEU A CA 1
ATOM 726 C C . LEU A 1 117 ? 31.185 35.687 3.841 1.00 43.11 169 LEU A C 1
ATOM 727 O O . LEU A 1 117 ? 32.070 36.203 3.150 1.00 42.90 169 LEU A O 1
ATOM 732 N N . ILE A 1 118 ? 31.369 35.357 5.113 1.00 43.57 170 ILE A N 1
ATOM 733 C CA . ILE A 1 118 ? 32.632 35.598 5.778 1.00 43.80 170 ILE A CA 1
ATOM 734 C C . ILE A 1 118 ? 33.828 34.943 5.068 1.00 45.48 170 ILE A C 1
ATOM 735 O O . ILE A 1 118 ? 34.855 35.595 4.870 1.00 45.20 170 ILE A O 1
ATOM 740 N N . PRO A 1 119 ? 33.709 33.650 4.682 1.00 46.29 171 PRO A N 1
ATOM 741 C CA . PRO A 1 119 ? 34.797 32.936 4.002 1.00 48.05 171 PRO A CA 1
ATOM 742 C C . PRO A 1 119 ? 35.267 33.622 2.733 1.00 50.27 171 PRO A C 1
ATOM 743 O O . PRO A 1 119 ? 36.470 33.656 2.442 1.00 51.27 171 PRO A O 1
ATOM 747 N N . LYS A 1 120 ? 34.322 34.162 1.976 1.00 51.75 172 LYS A N 1
ATOM 748 C CA . LYS A 1 120 ? 34.670 34.838 0.739 1.00 55.20 172 LYS A CA 1
ATOM 749 C C . LYS A 1 120 ? 35.203 36.229 1.022 1.00 55.97 172 LYS A C 1
ATOM 750 O O . LYS A 1 120 ? 34.903 37.170 0.277 1.00 58.10 172 LYS A O 1
ATOM 756 N N . ALA A 1 121 ? 35.992 36.353 2.093 1.00 55.98 173 ALA A N 1
ATOM 757 C CA . ALA A 1 121 ? 36.573 37.638 2.497 1.00 56.47 173 ALA A CA 1
ATOM 758 C C . ALA A 1 121 ? 37.616 37.496 3.603 1.00 56.15 173 ALA A C 1
ATOM 759 O O . ALA A 1 121 ? 38.326 38.450 3.918 1.00 55.91 173 ALA A O 1
ATOM 761 N N . VAL A 1 122 ? 37.694 36.311 4.196 1.00 55.09 174 VAL A N 1
ATOM 762 C CA . VAL A 1 122 ? 38.637 36.044 5.280 1.00 54.38 174 VAL A CA 1
ATOM 763 C C . VAL A 1 122 ? 39.241 34.675 5.032 1.00 53.74 174 VAL A C 1
ATOM 764 O O . VAL A 1 122 ? 38.541 33.764 4.583 1.00 53.66 174 VAL A O 1
ATOM 768 N N . LYS A 1 123 ? 40.533 34.523 5.317 1.00 52.79 175 LYS A N 1
ATOM 769 C CA . LYS A 1 123 ? 41.201 33.242 5.105 1.00 51.51 175 LYS A CA 1
ATOM 770 C C . LYS A 1 123 ? 42.049 32.899 6.330 1.00 49.63 175 LYS A C 1
ATOM 771 O O . LYS A 1 123 ? 42.277 33.749 7.186 1.00 49.29 175 LYS A O 1
ATOM 777 N N . GLY A 1 124 ? 42.497 31.651 6.428 1.00 47.85 176 GLY A N 1
ATOM 778 C CA . GLY A 1 124 ? 43.318 31.264 7.564 1.00 46.11 176 GLY A CA 1
ATOM 779 C C . GLY A 1 124 ? 42.579 30.576 8.696 1.00 44.40 176 GLY A C 1
ATOM 780 O O . GLY A 1 124 ? 41.417 30.209 8.551 1.00 44.04 176 GLY A O 1
ATOM 781 N N . LYS A 1 125 ? 43.257 30.400 9.826 1.00 43.22 177 LYS A N 1
ATOM 782 C CA . LYS A 1 125 ? 42.659 29.741 10.982 1.00 41.95 177 LYS A CA 1
ATOM 783 C C . LYS A 1 125 ? 41.788 30.662 11.841 1.00 41.13 177 LYS A C 1
ATOM 784 O O . LYS A 1 125 ? 42.062 31.846 12.001 1.00 39.94 177 LYS A O 1
ATOM 790 N N . VAL A 1 126 ? 40.743 30.087 12.415 1.00 40.16 178 VAL A N 1
ATOM 791 C CA . VAL A 1 126 ? 39.861 30.834 13.280 1.00 37.70 178 VAL A CA 1
ATOM 792 C C . VAL A 1 126 ? 40.684 31.547 14.353 1.00 37.34 178 VAL A C 1
ATOM 793 O O . VAL A 1 126 ? 40.493 32.730 14.595 1.00 34.69 178 VAL A O 1
ATOM 797 N N . ILE A 1 127 ? 41.595 30.827 15.003 1.00 36.88 179 ILE A N 1
ATOM 798 C CA . ILE A 1 127 ? 42.396 31.443 16.063 1.00 38.59 179 ILE A CA 1
ATOM 799 C C . ILE A 1 127 ? 43.133 32.712 15.597 1.00 39.99 179 ILE A C 1
ATOM 800 O O . ILE A 1 127 ? 43.407 33.597 16.404 1.00 39.80 179 ILE A O 1
ATOM 805 N N . GLU A 1 128 ? 43.419 32.808 14.299 1.00 41.69 180 GLU A N 1
ATOM 806 C CA . GLU A 1 128 ? 44.112 33.969 13.739 1.00 43.83 180 GLU A CA 1
ATOM 807 C C . GLU A 1 128 ? 43.150 35.157 13.623 1.00 43.59 180 GLU A C 1
ATOM 808 O O . GLU A 1 128 ? 43.520 36.307 13.875 1.00 41.27 180 GLU A O 1
ATOM 814 N N . LEU A 1 129 ? 41.910 34.864 13.234 1.00 42.22 181 LEU A N 1
ATOM 815 C CA . LEU A 1 129 ? 40.889 35.895 13.100 1.00 41.49 181 LEU A CA 1
ATOM 816 C C . LEU A 1 129 ? 40.546 36.461 14.473 1.00 40.40 181 LEU A C 1
ATOM 817 O O . LEU A 1 129 ? 40.412 37.672 14.636 1.00 40.36 181 LEU A O 1
ATOM 822 N N . LEU A 1 130 ? 40.419 35.583 15.460 1.00 38.82 182 LEU A N 1
ATOM 823 C CA . LEU A 1 130 ? 40.045 36.012 16.803 1.00 39.50 182 LEU A CA 1
ATOM 824 C C . LEU A 1 130 ? 41.132 36.750 17.578 1.00 40.56 182 LEU A C 1
ATOM 825 O O . LEU A 1 130 ? 40.827 37.643 18.358 1.00 39.76 182 LEU A O 1
ATOM 830 N N . LYS A 1 131 ? 42.392 36.365 17.380 1.00 41.15 183 LYS A N 1
ATOM 831 C CA . LYS A 1 131 ? 43.504 37.005 18.078 1.00 41.93 183 LYS A CA 1
ATOM 832 C C . LYS A 1 131 ? 43.551 38.438 17.608 1.00 41.42 183 LYS A C 1
ATOM 833 O O . LYS A 1 131 ? 43.773 39.360 18.380 1.00 42.66 183 LYS A O 1
ATOM 839 N N . LYS A 1 132 ? 43.316 38.610 16.325 1.00 40.98 184 LYS A N 1
ATOM 840 C CA . LYS A 1 132 ? 43.321 39.900 15.676 1.00 41.57 184 LYS A CA 1
ATOM 841 C C . LYS A 1 132 ? 42.168 40.791 16.136 1.00 42.23 184 LYS A C 1
ATOM 842 O O . LYS A 1 132 ? 42.322 42.001 16.272 1.00 42.60 184 LYS A O 1
ATOM 848 N N . ALA A 1 133 ? 41.008 40.185 16.374 1.00 41.87 185 ALA A N 1
ATOM 849 C CA . ALA A 1 133 ? 39.842 40.931 16.828 1.00 42.22 185 ALA A CA 1
ATOM 850 C C . ALA A 1 133 ? 39.946 41.254 18.305 1.00 41.78 185 ALA A C 1
ATOM 851 O O . ALA A 1 133 ? 39.288 42.158 18.810 1.00 41.01 185 ALA A O 1
ATOM 853 N N . ASP A 1 134 ? 40.784 40.494 18.993 1.00 42.93 186 ASP A N 1
ATOM 854 C CA . ASP A 1 134 ? 40.965 40.645 20.425 1.00 43.62 186 ASP A CA 1
ATOM 855 C C . ASP A 1 134 ? 41.663 41.948 20.794 1.00 43.95 186 ASP A C 1
ATOM 856 O O . ASP A 1 134 ? 42.884 42.069 20.629 1.00 43.82 186 ASP A O 1
ATOM 861 N N . GLU A 1 135 ? 40.884 42.913 21.290 1.00 42.60 187 GLU A N 1
ATOM 862 C CA . GLU A 1 135 ? 41.405 44.220 21.707 1.00 41.97 187 GLU A CA 1
ATOM 863 C C . GLU A 1 135 ? 41.027 44.393 23.155 1.00 42.99 187 GLU A C 1
ATOM 864 O O . GLU A 1 135 ? 41.194 45.467 23.722 1.00 43.23 187 GLU A O 1
ATOM 870 N N . THR A 1 136 ? 40.533 43.319 23.750 1.00 44.88 188 THR A N 1
ATOM 871 C CA . THR A 1 136 ? 40.053 43.345 25.123 1.00 47.61 188 THR A CA 1
ATOM 872 C C . THR A 1 136 ? 40.628 42.255 26.020 1.00 48.96 188 THR A C 1
ATOM 873 O O . THR A 1 136 ? 40.306 42.197 27.212 1.00 48.90 188 THR A O 1
ATOM 877 N N . GLY A 1 137 ? 41.457 41.387 25.442 1.00 50.28 189 GLY A N 1
ATOM 878 C CA . GLY A 1 137 ? 42.061 40.304 26.202 1.00 51.44 189 GLY A CA 1
ATOM 879 C C . GLY A 1 137 ? 41.055 39.338 26.803 1.00 52.56 189 GLY A C 1
ATOM 880 O O . GLY A 1 137 ? 41.276 38.811 27.891 1.00 53.06 189 GLY A O 1
ATOM 881 N N . LYS A 1 138 ? 39.949 39.090 26.106 1.00 52.82 190 LYS A N 1
ATOM 882 C CA . LYS A 1 138 ? 38.936 38.174 26.628 1.00 53.36 190 LYS A CA 1
ATOM 883 C C . LYS A 1 138 ? 38.780 36.939 25.738 1.00 52.10 190 LYS A C 1
ATOM 884 O O . LYS A 1 138 ? 37.748 36.265 25.779 1.00 51.19 190 LYS A O 1
ATOM 890 N N . LEU A 1 139 ? 39.804 36.651 24.940 1.00 50.98 191 LEU A N 1
ATOM 891 C CA . LEU A 1 139 ? 39.769 35.507 24.033 1.00 50.49 191 LEU A CA 1
ATOM 892 C C . LEU A 1 139 ? 39.365 34.211 24.726 1.00 50.61 191 LEU A C 1
ATOM 893 O O . LEU A 1 139 ? 38.477 33.494 24.263 1.00 49.97 191 LEU A O 1
ATOM 898 N N . GLU A 1 140 ? 40.030 33.914 25.835 1.00 50.68 192 GLU A N 1
ATOM 899 C CA . GLU A 1 140 ? 39.776 32.696 26.587 1.00 51.58 192 GLU A CA 1
ATOM 900 C C . GLU A 1 140 ? 38.329 32.606 27.071 1.00 49.92 192 GLU A C 1
ATOM 901 O O . GLU A 1 140 ? 37.723 31.539 27.050 1.00 49.70 192 GLU A O 1
ATOM 907 N N . GLU A 1 141 ? 37.768 33.738 27.485 1.00 49.53 193 GLU A N 1
ATOM 908 C CA . GLU A 1 141 ? 36.390 33.791 27.974 1.00 48.67 193 GLU A CA 1
ATOM 909 C C . GLU A 1 141 ? 35.338 33.615 26.876 1.00 46.65 193 GLU A C 1
ATOM 910 O O . GLU A 1 141 ? 34.372 32.866 27.032 1.00 46.98 193 GLU A O 1
ATOM 916 N N . VAL A 1 142 ? 35.521 34.328 25.773 1.00 44.43 194 VAL A N 1
ATOM 917 C CA . VAL A 1 142 ? 34.587 34.267 24.656 1.00 41.04 194 VAL A CA 1
ATOM 918 C C . VAL A 1 142 ? 34.595 32.874 24.049 1.00 40.28 194 VAL A C 1
ATOM 919 O O . VAL A 1 142 ? 33.538 32.318 23.745 1.00 37.76 194 VAL A O 1
ATOM 923 N N . VAL A 1 143 ? 35.786 32.299 23.892 1.00 39.57 195 VAL A N 1
ATOM 924 C CA . VAL A 1 143 ? 35.892 30.968 23.309 1.00 40.25 195 VAL A CA 1
ATOM 925 C C . VAL A 1 143 ? 35.122 29.976 24.145 1.00 41.79 195 VAL A C 1
ATOM 926 O O . VAL A 1 143 ? 34.471 29.089 23.623 1.00 42.16 195 VAL A O 1
ATOM 930 N N . LYS A 1 144 ? 35.197 30.144 25.456 1.00 43.96 196 LYS A N 1
ATOM 931 C CA . LYS A 1 144 ? 34.503 29.257 26.383 1.00 45.79 196 LYS A CA 1
ATOM 932 C C . LYS A 1 144 ? 32.992 29.380 26.148 1.00 45.45 196 LYS A C 1
ATOM 933 O O . LYS A 1 144 ? 32.311 28.390 25.840 1.00 45.54 196 LYS A O 1
ATOM 939 N N . ALA A 1 145 ? 32.486 30.611 26.233 1.00 44.50 197 ALA A N 1
ATOM 940 C CA . ALA A 1 145 ? 31.058 30.876 26.062 1.00 42.51 197 ALA A CA 1
ATOM 941 C C . ALA A 1 145 ? 30.468 30.370 24.757 1.00 41.96 197 ALA A C 1
ATOM 942 O O . ALA A 1 145 ? 29.392 29.788 24.743 1.00 43.60 197 ALA A O 1
ATOM 944 N N . LEU A 1 146 ? 31.167 30.588 23.655 1.00 40.61 198 LEU A N 1
ATOM 945 C CA . LEU A 1 146 ? 30.679 30.162 22.355 1.00 39.08 198 LEU A CA 1
ATOM 946 C C . LEU A 1 146 ? 31.115 28.757 21.893 1.00 38.53 198 LEU A C 1
ATOM 947 O O . LEU A 1 146 ? 30.978 28.422 20.712 1.00 36.40 198 LEU A O 1
ATOM 952 N N . GLU A 1 147 ? 31.623 27.944 22.819 1.00 39.64 199 GLU A N 1
ATOM 953 C CA . GLU A 1 147 ? 32.053 26.571 22.508 1.00 39.77 199 GLU A CA 1
ATOM 954 C C . GLU A 1 147 ? 32.963 26.512 21.280 1.00 38.68 199 GLU A C 1
ATOM 955 O O . GLU A 1 147 ? 32.761 25.669 20.400 1.00 38.41 199 GLU A O 1
ATOM 961 N N . LEU A 1 148 ? 33.965 27.382 21.218 1.00 37.40 200 LEU A N 1
ATOM 962 C CA . LEU A 1 148 ? 34.859 27.403 20.067 1.00 37.48 200 LEU A CA 1
ATOM 963 C C . LEU A 1 148 ? 36.174 26.627 20.247 1.00 38.43 200 LEU A C 1
ATOM 964 O O . LEU A 1 148 ? 36.992 26.558 19.332 1.00 37.16 200 LEU A O 1
ATOM 969 N N . GLU A 1 149 ? 36.360 26.0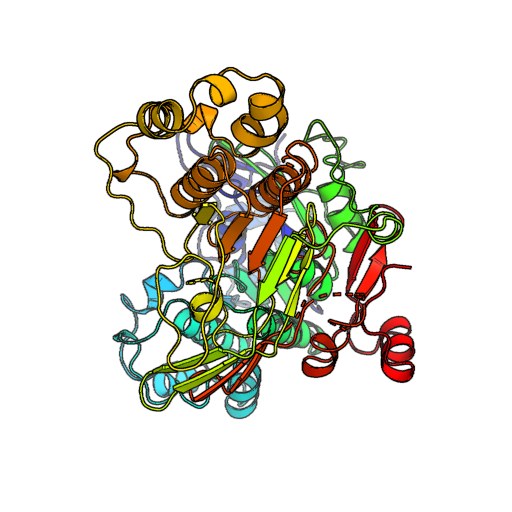30 21.417 1.00 41.41 201 GLU A N 1
ATOM 970 C CA . GLU A 1 149 ? 37.578 25.267 21.698 1.00 44.68 201 GLU A CA 1
ATOM 971 C C . GLU A 1 149 ? 38.098 24.391 20.545 1.00 45.26 201 GLU A C 1
ATOM 972 O O . GLU A 1 149 ? 39.281 24.445 20.218 1.00 46.71 201 GLU A O 1
ATOM 978 N N . ASN A 1 150 ? 37.233 23.608 19.910 1.00 45.15 202 ASN A N 1
ATOM 979 C CA . ASN A 1 150 ? 37.676 22.758 18.802 1.00 46.47 202 ASN A CA 1
ATOM 980 C C . ASN A 1 150 ? 37.577 23.368 17.407 1.00 45.94 202 ASN A C 1
ATOM 981 O O . ASN A 1 150 ? 37.732 22.658 16.416 1.00 46.37 202 ASN A O 1
ATOM 986 N N . VAL A 1 151 ? 37.302 24.663 17.320 1.00 44.52 203 VAL A N 1
ATOM 987 C CA . VAL A 1 151 ? 37.176 25.329 16.023 1.00 42.84 203 VAL A CA 1
ATOM 988 C C . VAL A 1 151 ? 38.405 26.209 15.783 1.00 41.71 203 VAL A C 1
ATOM 989 O O . VAL A 1 151 ? 38.710 26.545 14.646 1.00 41.02 203 VAL A O 1
ATOM 993 N N . LEU A 1 152 ? 39.088 26.588 16.861 1.00 41.27 204 LEU A N 1
ATOM 994 C CA . LEU A 1 152 ? 40.262 27.458 16.772 1.00 41.43 204 LEU A CA 1
ATOM 995 C C . LEU A 1 152 ? 41.302 27.045 15.727 1.00 40.93 204 LEU A C 1
ATOM 996 O O . LEU A 1 152 ? 41.840 27.896 15.020 1.00 40.18 204 LEU A O 1
ATOM 1001 N N . GLU A 1 153 ? 41.564 25.745 15.625 1.00 40.59 205 GLU A N 1
ATOM 1002 C CA . GLU A 1 153 ? 42.550 25.214 14.690 1.00 42.29 205 GLU A CA 1
ATOM 1003 C C . GLU A 1 153 ? 42.013 25.019 13.272 1.00 41.44 205 GLU A C 1
ATOM 1004 O O . GLU A 1 153 ? 42.769 24.762 12.332 1.00 39.99 205 GLU A O 1
ATOM 1010 N N . ARG A 1 154 ? 40.703 25.154 13.114 1.00 40.09 206 ARG A N 1
ATOM 1011 C CA . ARG A 1 154 ? 40.079 24.949 11.820 1.00 39.14 206 ARG A CA 1
ATOM 1012 C C . ARG A 1 154 ? 40.227 26.122 10.853 1.00 38.31 206 ARG A C 1
ATOM 1013 O O . ARG A 1 154 ? 40.340 27.268 11.270 1.00 38.90 206 ARG A O 1
ATOM 1021 N N . GLU A 1 155 ? 40.236 25.841 9.556 1.00 38.40 207 GLU A N 1
ATOM 1022 C CA . GLU A 1 155 ? 40.333 26.912 8.562 1.00 39.89 207 GLU A CA 1
ATOM 1023 C C . GLU A 1 155 ? 38.925 27.476 8.308 1.00 40.06 207 GLU A C 1
ATOM 1024 O O . GLU A 1 155 ? 37.932 26.745 8.391 1.00 37.59 207 GLU A O 1
ATOM 1030 N N . ILE A 1 156 ? 38.859 28.763 7.978 1.00 40.15 208 ILE A N 1
ATOM 1031 C CA . ILE A 1 156 ? 37.598 29.451 7.723 1.00 40.73 208 ILE A CA 1
ATOM 1032 C C . ILE A 1 156 ? 36.790 28.781 6.631 1.00 40.98 208 ILE A C 1
ATOM 1033 O O . ILE A 1 156 ? 35.566 28.738 6.702 1.00 41.30 208 ILE A O 1
ATOM 1038 N N . GLN A 1 157 ? 37.482 28.250 5.632 1.00 40.68 209 GLN A N 1
ATOM 1039 C CA . GLN A 1 157 ? 36.842 27.585 4.497 1.00 41.38 209 GLN A CA 1
ATOM 1040 C C . GLN A 1 157 ? 36.128 26.296 4.866 1.00 40.20 209 GLN A C 1
ATOM 1041 O O . GLN A 1 157 ? 35.307 25.820 4.098 1.00 40.76 209 GLN A O 1
ATOM 1047 N N . HIS A 1 158 ? 36.466 25.707 6.009 1.00 39.18 210 HIS A N 1
ATOM 1048 C CA . HIS A 1 158 ? 35.846 24.440 6.411 1.00 39.58 210 HIS A CA 1
ATOM 1049 C C . HIS A 1 158 ? 34.728 24.584 7.434 1.00 38.39 210 HIS A C 1
ATOM 1050 O O . HIS A 1 158 ? 34.156 23.585 7.879 1.00 39.85 210 HIS A O 1
ATOM 1057 N N . LEU A 1 159 ? 34.426 25.813 7.816 1.00 36.36 211 LEU A N 1
ATOM 1058 C CA . LEU A 1 159 ? 33.399 26.050 8.816 1.00 34.25 211 LEU A CA 1
ATOM 1059 C C . LEU A 1 159 ? 31.982 25.931 8.304 1.00 32.29 211 LEU A C 1
ATOM 1060 O O . LEU A 1 159 ? 31.670 26.315 7.170 1.00 31.73 211 LEU A O 1
ATOM 1065 N N . SER A 1 160 ? 31.126 25.416 9.181 1.00 31.71 212 SER A N 1
ATOM 1066 C CA . SER A 1 160 ? 29.712 25.250 8.890 1.00 29.58 212 SER A CA 1
ATOM 1067 C C . SER A 1 160 ? 29.058 26.587 9.141 1.00 29.81 212 SER A C 1
ATOM 1068 O O . SER A 1 160 ? 29.688 27.489 9.712 1.0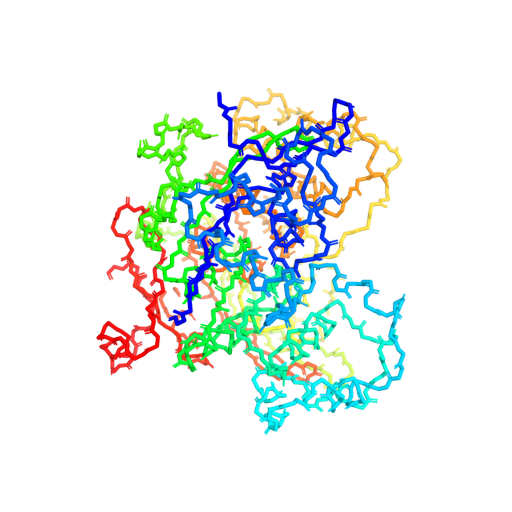0 27.22 212 SER A O 1
ATOM 1071 N N . GLY A 1 161 ? 27.798 26.720 8.713 1.00 27.74 213 GLY A N 1
ATOM 1072 C CA . GLY A 1 161 ? 27.070 27.968 8.932 1.00 26.12 213 GLY A CA 1
ATOM 1073 C C . GLY A 1 161 ? 27.059 28.237 10.429 1.00 24.42 213 GLY A C 1
ATOM 1074 O O . GLY A 1 161 ? 27.250 29.368 10.867 1.00 24.58 213 GLY A O 1
ATOM 1075 N N . GLY A 1 162 ? 26.849 27.181 11.214 1.00 22.46 214 GLY A N 1
ATOM 1076 C CA . GLY A 1 162 ? 26.826 27.307 12.662 1.00 22.02 214 GLY A CA 1
ATOM 1077 C C . GLY A 1 162 ? 28.145 27.778 13.262 1.00 25.27 214 GLY A C 1
ATOM 1078 O O . GLY A 1 162 ? 28.182 28.633 14.170 1.00 22.37 214 GLY A O 1
ATOM 1079 N N . GLU A 1 163 ? 29.247 27.219 12.776 1.00 22.68 215 GLU A N 1
ATOM 1080 C CA . GLU A 1 163 ? 30.550 27.625 13.303 1.00 24.67 215 GLU A CA 1
ATOM 1081 C C . GLU A 1 163 ? 30.876 29.057 12.840 1.00 22.80 215 GLU A C 1
ATOM 1082 O O . GLU A 1 163 ? 31.475 29.830 13.585 1.00 21.17 215 GLU A O 1
ATOM 1088 N N . LEU A 1 164 ? 30.479 29.410 11.615 1.00 22.84 216 LEU A N 1
ATOM 1089 C CA . LEU A 1 164 ? 30.707 30.780 11.120 1.00 23.03 216 LEU A CA 1
ATOM 1090 C C . LEU A 1 164 ? 29.955 31.801 11.990 1.00 24.39 216 LEU A C 1
ATOM 1091 O O . LEU A 1 164 ? 30.444 32.901 12.293 1.00 21.80 216 LEU A O 1
ATOM 1096 N N . GLN A 1 165 ? 28.744 31.426 12.397 1.00 23.22 217 GLN A N 1
ATOM 1097 C CA . GLN A 1 165 ? 27.949 32.310 13.219 1.00 21.22 217 GLN A CA 1
ATOM 1098 C C . GLN A 1 165 ? 28.645 32.523 14.564 1.00 20.98 217 GLN A C 1
ATOM 1099 O O . GLN A 1 165 ? 28.773 33.647 15.043 1.00 21.03 217 GLN A O 1
ATOM 1105 N N . ARG A 1 166 ? 29.092 31.441 15.181 1.00 21.89 218 ARG A N 1
ATOM 1106 C CA . ARG A 1 166 ? 29.730 31.569 16.490 1.00 24.60 218 ARG A CA 1
ATOM 1107 C C . ARG A 1 166 ? 31.069 32.304 16.417 1.00 24.62 218 ARG A C 1
ATOM 1108 O O . ARG A 1 166 ? 31.417 33.055 17.341 1.00 22.56 218 ARG A O 1
ATOM 1116 N N . VAL A 1 167 ? 31.815 32.083 15.336 1.00 23.65 219 VAL A N 1
ATOM 1117 C CA . VAL A 1 167 ? 33.095 32.790 15.164 1.00 24.19 219 VAL A CA 1
ATOM 1118 C C . VAL A 1 167 ? 32.831 34.294 14.968 1.00 24.55 219 VAL A C 1
ATOM 1119 O O . VAL A 1 167 ? 33.550 35.143 15.506 1.00 24.94 219 VAL A O 1
ATOM 1123 N N . ALA A 1 168 ? 31.792 34.625 14.204 1.00 24.46 220 ALA A N 1
ATOM 1124 C CA . ALA A 1 168 ? 31.437 36.030 13.984 1.00 24.53 220 ALA A CA 1
ATOM 1125 C C . ALA A 1 168 ? 30.978 36.699 15.284 1.00 24.37 220 ALA A C 1
ATOM 1126 O O . ALA A 1 168 ? 31.342 37.838 15.548 1.00 25.15 220 ALA A O 1
ATOM 1128 N N . ILE A 1 169 ? 30.156 36.026 16.084 1.00 23.42 221 ILE A N 1
ATOM 1129 C CA . ILE A 1 169 ? 29.743 36.606 17.359 1.00 23.11 221 ILE A CA 1
ATOM 1130 C C . ILE A 1 169 ? 30.999 36.801 18.255 1.00 24.03 221 ILE A C 1
ATOM 1131 O O . ILE A 1 169 ? 31.145 37.855 18.888 1.00 23.08 221 ILE A O 1
ATOM 1136 N N . ALA A 1 170 ? 31.913 35.829 18.274 1.00 23.27 222 ALA A N 1
ATOM 1137 C CA . ALA A 1 170 ? 33.143 35.968 19.071 1.00 26.07 222 ALA A CA 1
ATOM 1138 C C . ALA A 1 170 ? 33.995 37.174 18.622 1.00 26.07 222 ALA A C 1
ATOM 1139 O O . ALA A 1 170 ? 34.492 37.917 19.453 1.00 26.00 222 ALA A O 1
ATOM 1141 N N . ALA A 1 171 ? 34.164 37.354 17.309 1.00 26.58 223 ALA A N 1
ATOM 1142 C CA . ALA A 1 171 ? 34.953 38.460 16.773 1.00 26.68 223 ALA A CA 1
ATOM 1143 C C . ALA A 1 171 ? 34.399 39.800 17.243 1.00 28.82 223 ALA A C 1
ATOM 1144 O O . ALA A 1 171 ? 35.161 40.708 17.624 1.00 28.09 223 ALA A O 1
ATOM 1146 N N . ALA A 1 172 ? 33.076 39.919 17.233 1.00 25.78 224 ALA A N 1
ATOM 1147 C CA . ALA A 1 172 ? 32.438 41.153 17.658 1.00 26.35 224 ALA A CA 1
ATOM 1148 C C . ALA A 1 172 ? 32.612 41.351 19.172 1.00 26.51 224 ALA A C 1
ATOM 1149 O O . ALA A 1 172 ? 32.950 42.461 19.636 1.00 27.12 224 ALA A O 1
ATOM 1151 N N . LEU A 1 173 ? 32.394 40.288 19.937 1.00 24.47 225 LEU A N 1
ATOM 1152 C CA . LEU A 1 173 ? 32.506 40.377 21.398 1.00 27.14 225 LEU A CA 1
ATOM 1153 C C . LEU A 1 173 ? 33.920 40.732 21.855 1.00 29.18 225 LEU A C 1
ATOM 1154 O O . LEU A 1 173 ? 34.090 41.326 22.925 1.00 30.16 225 LEU A O 1
ATOM 1159 N N . LEU A 1 174 ? 34.920 40.382 21.050 1.00 29.62 226 LEU A N 1
ATOM 1160 C CA . LEU A 1 174 ? 36.322 40.640 21.414 1.00 32.30 226 LEU A CA 1
ATOM 1161 C C . LEU A 1 174 ? 36.830 42.062 21.175 1.00 33.21 226 LEU A C 1
ATOM 1162 O O . LEU A 1 174 ? 37.860 42.456 21.736 1.00 32.64 226 LEU A O 1
ATOM 1167 N N . ARG A 1 175 ? 36.118 42.813 20.337 1.00 32.47 227 ARG A N 1
ATOM 1168 C CA . ARG A 1 175 ? 36.494 44.186 20.023 1.00 34.08 227 ARG A CA 1
ATOM 1169 C C . ARG A 1 175 ? 36.248 45.112 21.201 1.00 32.98 227 ARG A C 1
ATOM 1170 O O . ARG A 1 175 ? 35.423 44.843 22.076 1.00 30.90 227 ARG A O 1
ATOM 1178 N N . ASN A 1 176 ? 36.982 46.214 21.205 1.00 34.15 228 ASN A N 1
ATOM 1179 C CA . ASN A 1 176 ? 36.852 47.207 22.260 1.00 35.10 228 ASN A CA 1
ATOM 1180 C C . ASN A 1 176 ? 36.193 48.418 21.623 1.00 33.78 228 ASN A C 1
ATOM 1181 O O . ASN A 1 176 ? 36.827 49.147 20.854 1.00 34.32 228 ASN A O 1
ATOM 1186 N N . ALA A 1 177 ? 34.921 48.622 21.934 1.00 31.11 229 ALA A N 1
ATOM 1187 C CA . ALA A 1 177 ? 34.180 49.743 21.377 1.00 28.44 229 ALA A CA 1
ATOM 1188 C C . ALA A 1 177 ? 33.068 50.137 22.335 1.00 26.18 229 ALA A C 1
ATOM 1189 O O . ALA A 1 177 ? 32.954 49.587 23.443 1.00 27.33 229 ALA A O 1
ATOM 1191 N N . THR A 1 178 ? 32.240 51.086 21.930 1.00 25.89 230 THR A N 1
ATOM 1192 C CA . THR A 1 178 ? 31.148 51.486 22.802 1.00 26.37 230 THR A CA 1
ATOM 1193 C C . THR A 1 178 ? 29.851 50.916 22.258 1.00 26.64 230 THR A C 1
ATOM 1194 O O . THR A 1 178 ? 28.988 50.501 23.021 1.00 28.08 230 THR A O 1
ATOM 1198 N N . PHE A 1 179 ? 29.737 50.869 20.937 1.00 26.20 231 PHE A N 1
ATOM 1199 C CA . PHE A 1 179 ? 28.513 50.375 20.286 1.00 25.89 231 PHE A CA 1
ATOM 1200 C C . PHE A 1 179 ? 28.708 49.044 19.560 1.00 25.14 231 PHE A C 1
ATOM 1201 O O . PHE A 1 179 ? 29.617 48.921 18.740 1.00 25.54 231 PHE A O 1
ATOM 1209 N N . TYR A 1 180 ? 27.846 48.062 19.873 1.00 24.81 232 TYR A N 1
ATOM 1210 C CA . TYR A 1 180 ? 27.909 46.718 19.272 1.00 24.34 232 TYR A CA 1
ATOM 1211 C C . TYR A 1 180 ? 26.540 46.356 18.672 1.00 24.84 232 TYR A C 1
ATOM 1212 O O . TYR A 1 180 ? 25.532 46.337 19.391 1.00 24.61 232 TYR A O 1
ATOM 1221 N N . PHE A 1 181 ? 26.506 46.047 17.375 1.00 22.05 233 PHE A N 1
ATOM 1222 C CA . PHE A 1 181 ? 25.247 45.698 16.719 1.00 21.01 233 PHE A CA 1
ATOM 1223 C C . PHE A 1 181 ? 25.313 44.249 16.216 1.00 20.27 233 PHE A C 1
ATOM 1224 O O . PHE A 1 181 ? 26.203 43.913 15.426 1.00 21.47 233 PHE A O 1
ATOM 1232 N N . PHE A 1 182 ? 24.379 43.412 16.678 1.00 20.47 234 PHE A N 1
ATOM 1233 C CA . PHE A 1 182 ? 24.329 41.985 16.305 1.00 19.50 234 PHE A CA 1
ATOM 1234 C C . PHE A 1 182 ? 23.095 41.749 15.424 1.00 19.79 234 PHE A C 1
ATOM 1235 O O . PHE A 1 182 ? 21.952 41.861 15.877 1.00 17.25 234 PHE A O 1
ATOM 1243 N N . ASP A 1 183 ? 23.324 41.436 14.154 1.00 19.39 235 ASP A N 1
ATOM 1244 C CA . ASP A 1 183 ? 22.217 41.245 13.237 1.00 20.47 235 ASP A CA 1
ATOM 1245 C C . ASP A 1 183 ? 21.903 39.751 13.110 1.00 20.64 235 ASP A C 1
ATOM 1246 O O . ASP A 1 183 ? 22.654 39.015 12.487 1.00 18.85 235 ASP A O 1
ATOM 1251 N N . GLU A 1 184 ? 20.805 39.314 13.743 1.00 19.80 236 GLU A N 1
ATOM 1252 C CA . GLU A 1 184 ? 20.344 37.912 13.708 1.00 18.55 236 GLU A CA 1
ATOM 1253 C C . GLU A 1 184 ? 21.373 36.883 14.165 1.00 19.01 236 GLU A C 1
ATOM 1254 O O . GLU A 1 184 ? 21.690 35.925 13.450 1.00 19.07 236 GLU A O 1
ATOM 1260 N N . PRO A 1 185 ? 21.853 37.027 15.406 1.00 16.67 237 PRO A N 1
ATOM 1261 C CA . PRO A 1 185 ? 22.841 36.081 15.905 1.00 16.65 237 PRO A CA 1
ATOM 1262 C C . PRO A 1 185 ? 22.382 34.651 16.126 1.00 16.75 237 PRO A C 1
ATOM 1263 O O . PRO A 1 185 ? 23.213 33.759 16.100 1.00 16.97 237 PRO A O 1
ATOM 1267 N N . SER A 1 186 ? 21.086 34.402 16.351 1.00 16.00 238 SER A N 1
ATOM 1268 C CA . SER A 1 186 ? 20.672 33.030 16.592 1.00 16.75 238 SER A CA 1
ATOM 1269 C C . SER A 1 186 ? 20.646 32.095 15.353 1.00 16.93 238 SER A C 1
ATOM 1270 O O . SER A 1 186 ? 20.577 30.882 15.518 1.00 15.89 238 SER A O 1
ATOM 1273 N N . SER A 1 187 ? 20.680 32.633 14.131 1.00 16.50 239 SER A N 1
ATOM 1274 C CA . SER A 1 187 ? 20.644 31.771 12.931 1.00 17.78 239 SER A CA 1
ATOM 1275 C C . SER A 1 187 ? 21.745 30.698 12.976 1.00 17.54 239 SER A C 1
ATOM 1276 O O . SER A 1 187 ? 22.897 31.012 13.309 1.00 17.32 239 SER A O 1
ATOM 1279 N N . TYR A 1 188 ? 21.371 29.445 12.682 1.00 16.52 240 TYR A N 1
ATOM 1280 C CA . TYR A 1 188 ? 22.297 28.301 12.670 1.00 19.59 240 TYR A CA 1
ATOM 1281 C C . TYR A 1 188 ? 22.762 27.818 14.049 1.00 20.41 240 TYR A C 1
ATOM 1282 O O . TYR A 1 188 ? 23.561 26.868 14.148 1.00 19.97 240 TYR A O 1
ATOM 1291 N N . LEU A 1 189 ? 22.294 28.453 15.114 1.00 18.27 241 LEU A N 1
ATOM 1292 C CA . LEU A 1 189 ? 22.727 28.026 16.448 1.00 17.82 241 LEU A CA 1
ATOM 1293 C C . LEU A 1 189 ? 21.734 27.086 17.083 1.00 19.18 241 LEU A C 1
ATOM 1294 O O . LEU A 1 189 ? 20.517 27.243 16.885 1.00 19.27 241 LEU A O 1
ATOM 1299 N N . ASP A 1 190 ? 22.214 26.090 17.833 1.00 17.22 242 ASP A N 1
ATOM 1300 C CA . ASP A 1 190 ? 21.247 25.218 18.485 1.00 17.11 242 ASP A CA 1
ATOM 1301 C C . ASP A 1 190 ? 20.690 25.959 19.715 1.00 17.27 242 ASP A C 1
ATOM 1302 O O . ASP A 1 190 ? 21.099 27.106 20.031 1.00 16.54 242 ASP A O 1
ATOM 1307 N N . ILE A 1 191 ? 19.731 25.338 20.388 1.00 19.66 243 ILE A N 1
ATOM 1308 C CA . ILE A 1 191 ? 19.076 25.973 21.526 1.00 19.87 243 ILE A CA 1
ATOM 1309 C C . ILE A 1 191 ? 20.010 26.438 22.653 1.00 22.52 243 ILE A C 1
ATOM 1310 O O . ILE A 1 191 ? 19.815 27.528 23.235 1.00 21.24 243 ILE A O 1
ATOM 1315 N N . ARG A 1 192 ? 21.026 25.635 22.952 1.00 22.61 244 ARG A N 1
ATOM 1316 C CA . ARG A 1 192 ? 21.983 25.993 24.000 1.00 22.72 244 ARG A CA 1
ATOM 1317 C C . ARG A 1 192 ? 22.878 27.124 23.541 1.00 21.41 244 ARG A C 1
ATOM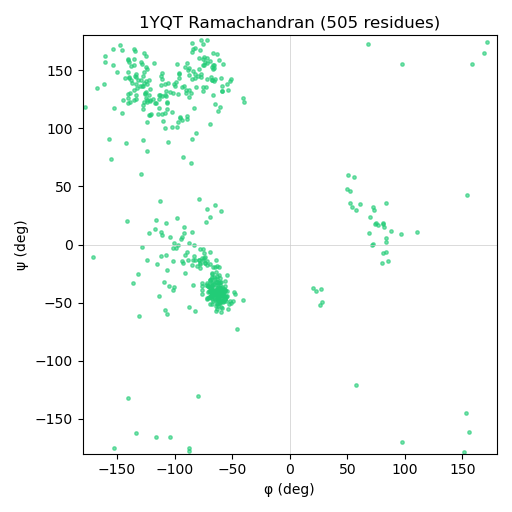 1318 O O . ARG A 1 192 ? 23.116 28.095 24.277 1.00 22.88 244 ARG A O 1
ATOM 1326 N N . GLN A 1 193 ? 23.380 27.001 22.317 1.00 20.05 245 GLN A N 1
ATOM 1327 C CA . GLN A 1 193 ? 24.273 28.004 21.776 1.00 18.88 245 GLN A CA 1
ATOM 1328 C C . GLN A 1 193 ? 23.636 29.384 21.660 1.00 18.87 245 GLN A C 1
ATOM 1329 O O . GLN A 1 193 ? 24.294 30.393 21.916 1.00 17.43 245 GLN A O 1
ATOM 1335 N N . ARG A 1 194 ? 22.362 29.452 21.299 1.00 16.51 246 ARG A N 1
ATOM 1336 C CA . ARG A 1 194 ? 21.754 30.775 21.112 1.00 16.84 246 ARG A CA 1
ATOM 1337 C C . ARG A 1 194 ? 21.445 31.428 22.441 1.00 19.41 246 ARG A C 1
ATOM 1338 O O . ARG A 1 194 ? 21.537 32.653 22.579 1.00 20.48 246 ARG A O 1
ATOM 1346 N N . LEU A 1 195 ? 21.103 30.630 23.436 1.00 19.58 247 LEU A N 1
ATOM 1347 C CA . LEU A 1 195 ? 20.817 31.221 24.728 1.00 21.67 247 LEU A CA 1
ATOM 1348 C C . LEU A 1 195 ? 22.130 31.620 25.425 1.00 22.70 247 LEU A C 1
ATOM 1349 O O . LEU A 1 195 ? 22.163 32.643 26.126 1.00 22.93 247 LEU A O 1
ATOM 1354 N N . ASN A 1 196 ? 23.200 30.832 25.240 1.00 22.95 248 ASN A N 1
ATOM 1355 C CA . ASN A 1 196 ? 24.504 31.165 25.832 1.00 24.76 248 ASN A CA 1
ATOM 1356 C C . ASN A 1 196 ? 25.107 32.380 25.119 1.00 24.81 248 ASN A C 1
ATOM 1357 O O . ASN A 1 196 ? 25.769 33.212 25.744 1.00 21.90 248 ASN A O 1
ATOM 1362 N N . ALA A 1 197 ? 24.901 32.498 23.812 1.00 24.00 249 ALA A N 1
ATOM 1363 C CA . ALA A 1 197 ? 25.405 33.685 23.118 1.00 22.75 249 ALA A CA 1
ATOM 1364 C C . ALA A 1 197 ? 24.631 34.916 23.595 1.00 23.50 249 ALA A C 1
ATOM 1365 O O . ALA A 1 197 ? 25.199 36.006 23.703 1.00 22.12 249 ALA A O 1
ATOM 1367 N N . ALA A 1 198 ? 23.346 34.745 23.882 1.00 20.05 250 ALA A N 1
ATOM 1368 C CA . ALA A 1 198 ? 22.555 35.890 24.322 1.00 21.53 250 ALA A CA 1
ATOM 1369 C C . ALA A 1 198 ? 23.108 36.393 25.663 1.00 21.91 250 ALA A C 1
ATOM 1370 O O . ALA A 1 198 ? 23.195 37.593 25.902 1.00 22.10 250 ALA A O 1
ATOM 1372 N N . ARG A 1 199 ? 23.473 35.464 26.537 1.00 23.30 251 ARG A N 1
ATOM 1373 C CA . ARG A 1 199 ? 24.028 35.833 27.835 1.00 22.87 251 ARG A CA 1
ATOM 1374 C C . ARG A 1 199 ? 25.323 36.604 27.595 1.00 22.65 251 ARG A C 1
ATOM 1375 O O . ARG A 1 199 ? 25.547 37.647 28.202 1.00 24.06 251 ARG A O 1
ATOM 1383 N N . ALA A 1 200 ? 26.180 36.101 26.716 1.00 22.36 252 ALA A N 1
ATOM 1384 C CA . ALA A 1 200 ? 27.459 36.775 26.436 1.00 24.82 252 ALA A CA 1
ATOM 1385 C C . ALA A 1 200 ? 27.271 38.179 25.840 1.00 25.87 252 ALA A C 1
ATOM 1386 O O . ALA A 1 200 ? 28.029 39.108 26.163 1.00 27.65 252 ALA A O 1
ATOM 1388 N N . ILE A 1 201 ? 26.269 38.325 24.975 1.00 24.67 253 ILE A N 1
ATOM 1389 C CA . ILE A 1 201 ? 25.973 39.606 24.321 1.00 24.76 253 ILE A CA 1
ATOM 1390 C C . ILE A 1 201 ? 25.416 40.617 25.350 1.00 25.79 253 ILE A C 1
ATOM 1391 O O . ILE A 1 201 ? 25.848 41.783 25.412 1.00 23.88 253 ILE A O 1
ATOM 1396 N N . ARG A 1 202 ? 24.490 40.151 26.179 1.00 26.33 254 ARG A N 1
ATOM 1397 C CA . ARG A 1 202 ? 23.894 41.011 27.186 1.00 28.18 254 ARG A CA 1
ATOM 1398 C C . ARG A 1 202 ? 24.950 41.526 28.188 1.00 29.47 254 ARG A C 1
ATOM 1399 O O . ARG A 1 202 ? 24.832 42.641 28.707 1.00 28.22 254 ARG A O 1
ATOM 1407 N N . ARG A 1 203 ? 25.978 40.724 28.456 1.00 29.74 255 ARG A N 1
ATOM 1408 C CA . ARG A 1 203 ? 27.030 41.135 29.375 1.00 31.64 255 ARG A CA 1
ATOM 1409 C C . ARG A 1 203 ? 27.659 42.441 28.935 1.00 30.91 255 ARG A C 1
ATOM 1410 O O . ARG A 1 203 ? 28.120 43.228 29.770 1.00 29.66 255 ARG A O 1
ATOM 1418 N N . LEU A 1 204 ? 27.704 42.677 27.631 1.00 28.41 256 LEU A N 1
ATOM 1419 C CA . LEU A 1 204 ? 28.277 43.925 27.148 1.00 27.99 256 LEU A CA 1
ATOM 1420 C C . LEU A 1 204 ? 27.590 45.135 27.800 1.00 29.16 256 LEU A C 1
ATOM 1421 O O . LEU A 1 204 ? 28.266 46.083 28.222 1.00 28.25 256 LEU A O 1
ATOM 1426 N N . SER A 1 205 ? 26.257 45.100 27.888 1.00 29.73 257 SER A N 1
ATOM 1427 C CA . SER A 1 205 ? 25.514 46.216 28.461 1.00 31.69 257 SER A CA 1
ATOM 1428 C C . SER A 1 205 ? 25.792 46.362 29.953 1.00 33.22 257 SER A C 1
ATOM 1429 O O . SER A 1 205 ? 25.731 47.453 30.496 1.00 32.09 257 SER A O 1
ATOM 1432 N N . GLU A 1 206 ? 26.119 45.253 30.607 1.00 35.27 258 GLU A N 1
ATOM 1433 C CA . GLU A 1 206 ? 26.423 45.267 32.029 1.00 38.03 258 GLU A CA 1
ATOM 1434 C C . GLU A 1 206 ? 27.733 46.020 32.248 1.00 38.54 258 GLU A C 1
ATOM 1435 O O . GLU A 1 206 ? 27.946 46.643 33.290 1.00 38.46 258 GLU A O 1
ATOM 1441 N N . GLU A 1 207 ? 28.603 45.969 31.245 1.00 38.40 259 GLU A N 1
ATOM 1442 C CA . GLU A 1 207 ? 29.894 46.654 31.283 1.00 37.90 259 GLU A CA 1
ATOM 1443 C C . GLU A 1 207 ? 29.721 48.099 30.841 1.00 36.42 259 GLU A C 1
ATOM 1444 O O . GLU A 1 207 ? 30.701 48.784 30.576 1.00 35.91 259 GLU A O 1
ATOM 1450 N N . GLY A 1 208 ? 28.472 48.543 30.720 1.00 34.22 260 GLY A N 1
ATOM 1451 C CA . GLY A 1 208 ? 28.205 49.895 30.282 1.00 31.53 260 GLY A CA 1
ATOM 1452 C C . GLY A 1 208 ? 28.198 50.137 28.778 1.00 29.67 260 GLY A C 1
ATOM 1453 O O . GLY A 1 208 ? 28.080 51.270 28.341 1.00 27.89 260 GLY A O 1
ATOM 1454 N N . LYS A 1 209 ? 28.327 49.100 27.958 1.00 28.44 261 LYS A N 1
ATOM 1455 C CA . LYS A 1 209 ? 28.305 49.338 26.514 1.00 27.90 261 LYS A CA 1
ATOM 1456 C C . LYS A 1 209 ? 26.867 49.401 25.995 1.00 26.86 261 LYS A C 1
ATOM 1457 O O . LYS A 1 209 ? 25.920 49.078 26.723 1.00 25.74 261 LYS A O 1
ATOM 1463 N N . SER A 1 210 ? 26.705 49.843 24.747 1.00 25.43 262 SER A N 1
ATOM 1464 C CA . SER A 1 210 ? 25.395 49.915 24.109 1.00 24.21 262 SER A CA 1
ATOM 1465 C C . SER A 1 210 ? 25.233 48.719 23.157 1.00 25.15 262 SER A C 1
ATOM 1466 O O . SER A 1 210 ? 26.110 48.466 22.340 1.00 25.25 262 SER A O 1
ATOM 1469 N N . VAL A 1 211 ? 24.123 47.997 23.248 1.00 23.33 263 VAL A N 1
ATOM 1470 C CA . VAL A 1 211 ? 23.925 46.870 22.348 1.00 23.58 263 VAL A CA 1
ATOM 1471 C C . VAL A 1 211 ? 22.630 47.013 21.575 1.00 23.12 263 VAL A C 1
ATOM 1472 O O . VAL A 1 211 ? 21.602 47.415 22.138 1.00 23.13 263 VAL A O 1
ATOM 1476 N N . LEU A 1 212 ? 22.683 46.688 20.286 1.00 22.23 264 LEU A N 1
ATOM 1477 C CA . LEU A 1 212 ? 21.486 46.702 19.432 1.00 21.95 264 LEU A CA 1
ATOM 1478 C C . LEU A 1 212 ? 21.484 45.289 18.831 1.00 20.97 264 LEU A C 1
ATOM 1479 O O . LEU A 1 212 ? 22.509 44.824 18.311 1.00 20.31 264 LEU A O 1
ATOM 1484 N N . VAL A 1 213 ? 20.356 44.601 18.900 1.00 18.66 265 VAL A N 1
ATOM 1485 C CA . VAL A 1 213 ? 20.314 43.264 18.348 1.00 18.33 265 VAL A CA 1
ATOM 1486 C C . VAL A 1 213 ? 19.018 42.987 17.594 1.00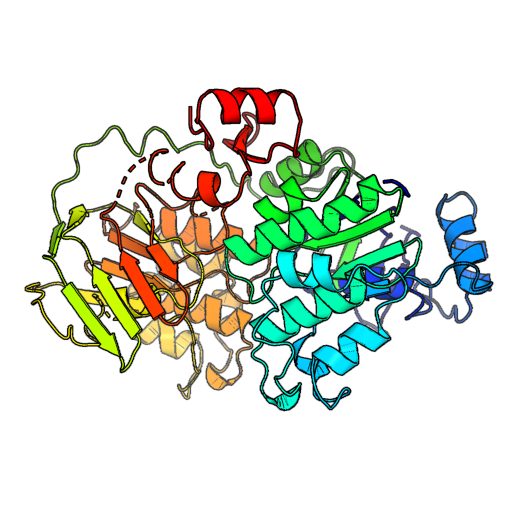 18.66 265 VAL A C 1
ATOM 1487 O O . VAL A 1 213 ? 17.942 43.296 18.076 1.00 19.38 265 VAL A O 1
ATOM 1491 N N . VAL A 1 214 ? 19.120 42.467 16.370 1.00 19.00 266 VAL A N 1
ATOM 1492 C CA . VAL A 1 214 ? 17.918 42.092 15.613 1.00 17.84 266 VAL A CA 1
ATOM 1493 C C . VAL A 1 214 ? 17.759 40.577 15.841 1.00 18.72 266 VAL A C 1
ATOM 1494 O O . VAL A 1 214 ? 18.716 39.826 15.655 1.00 17.03 266 VAL A O 1
ATOM 1498 N N . GLU A 1 215 ? 16.572 40.115 16.234 1.00 18.34 267 GLU A N 1
ATOM 1499 C CA . GLU A 1 215 ? 16.391 38.674 16.477 1.00 19.26 267 GLU A CA 1
ATOM 1500 C C . GLU A 1 215 ? 15.022 38.180 16.036 1.00 17.70 267 GLU A C 1
ATOM 1501 O O . GLU A 1 215 ? 14.027 38.891 16.208 1.00 17.66 267 GLU A O 1
ATOM 1507 N N . HIS A 1 216 ? 14.965 36.962 15.497 1.00 16.62 268 HIS A N 1
ATOM 1508 C CA . HIS A 1 216 ? 13.697 36.366 15.097 1.00 16.29 268 HIS A CA 1
ATOM 1509 C C . HIS A 1 216 ? 13.205 35.343 16.124 1.00 16.70 268 HIS A C 1
ATOM 1510 O O . HIS A 1 216 ? 12.061 34.899 16.048 1.00 18.29 268 HIS A O 1
ATOM 1517 N N . ASP A 1 217 ? 14.090 34.926 17.029 1.00 15.84 269 ASP A N 1
ATOM 1518 C CA . ASP A 1 217 ? 13.740 33.962 18.094 1.00 16.39 269 ASP A CA 1
ATOM 1519 C C . ASP A 1 217 ? 13.249 34.838 19.270 1.00 18.08 269 ASP A C 1
ATOM 1520 O O . ASP A 1 217 ? 14.045 35.553 19.915 1.00 17.17 269 ASP A O 1
ATOM 1525 N N . LEU A 1 218 ? 11.944 34.810 19.526 1.00 19.13 270 LEU A N 1
ATOM 1526 C CA . LEU A 1 218 ? 11.345 35.670 20.562 1.00 19.31 270 LEU A CA 1
ATOM 1527 C C . LEU A 1 218 ? 11.853 35.455 21.991 1.00 19.55 270 LEU A C 1
ATOM 1528 O O . LEU A 1 218 ? 11.949 36.412 22.754 1.00 19.28 270 LEU A O 1
ATOM 1533 N N . ALA A 1 219 ? 12.176 34.210 22.347 1.00 19.67 271 ALA A N 1
ATOM 1534 C CA . ALA A 1 219 ? 12.686 33.884 23.684 1.00 20.08 271 ALA A CA 1
ATOM 1535 C C . ALA A 1 219 ? 14.053 34.531 23.863 1.00 20.26 271 ALA A C 1
ATOM 1536 O O . ALA A 1 219 ? 14.361 35.135 24.904 1.00 20.13 271 ALA A O 1
ATOM 1538 N N . VAL A 1 220 ? 14.869 34.421 22.820 1.00 19.93 272 VAL A N 1
ATOM 1539 C CA . VAL A 1 220 ? 16.208 34.991 22.840 1.00 18.38 272 VAL A CA 1
ATOM 1540 C C . VAL A 1 220 ? 16.105 36.510 22.861 1.00 19.78 272 VAL A C 1
ATOM 1541 O O . VAL A 1 220 ? 16.809 37.168 23.631 1.00 19.93 272 VAL A O 1
ATOM 1545 N N . LEU A 1 221 ? 15.242 37.057 22.014 1.00 17.97 273 LEU A N 1
ATOM 1546 C CA . LEU A 1 221 ? 15.019 38.512 21.966 1.00 19.32 273 LEU A CA 1
ATOM 1547 C C . LEU A 1 221 ? 14.588 39.006 23.381 1.00 19.96 273 LEU A C 1
ATOM 1548 O O . LEU A 1 221 ? 15.053 40.034 23.880 1.00 19.49 273 LEU A O 1
ATOM 1553 N N . ASP A 1 222 ? 13.683 38.251 24.003 1.00 21.61 274 ASP A N 1
ATOM 1554 C CA . ASP A 1 222 ? 13.169 38.577 25.336 1.00 20.67 274 ASP A CA 1
ATOM 1555 C C . ASP A 1 222 ? 14.301 38.624 26.372 1.00 22.48 274 ASP A C 1
ATOM 1556 O O . ASP A 1 222 ? 14.506 39.641 27.025 1.00 21.77 274 ASP A O 1
ATOM 1561 N N . TYR A 1 223 ? 15.026 37.514 26.525 1.00 21.36 275 TYR A N 1
ATOM 1562 C CA . TYR A 1 223 ? 16.133 37.411 27.465 1.00 22.72 275 TYR A CA 1
ATOM 1563 C C . TYR A 1 223 ? 17.179 38.513 27.263 1.00 23.58 275 TYR A C 1
ATOM 1564 O O . TYR A 1 223 ? 17.728 39.088 28.218 1.00 22.68 275 TYR A O 1
ATOM 1573 N N . LEU A 1 224 ? 17.441 38.813 26.003 1.00 22.11 276 LEU A N 1
ATOM 1574 C CA . LEU A 1 224 ? 18.437 39.808 25.641 1.00 22.98 276 LEU A CA 1
ATOM 1575 C C . LEU A 1 224 ? 18.171 41.266 25.995 1.00 22.74 276 LEU A C 1
ATOM 1576 O O . LEU A 1 224 ? 19.031 41.957 26.533 1.00 23.35 276 LEU A O 1
ATOM 1581 N N . SER A 1 225 ? 16.968 41.705 25.652 1.00 22.68 277 SER A N 1
ATOM 1582 C CA . SER A 1 225 ? 16.567 43.110 25.679 1.00 23.25 277 SER A CA 1
ATOM 1583 C C . SER A 1 225 ? 15.996 43.806 26.904 1.00 23.60 277 SER A C 1
ATOM 1584 O O . SER A 1 225 ? 15.347 43.201 27.735 1.00 25.07 277 SER A O 1
ATOM 1587 N N . ASP A 1 226 ? 16.235 45.110 26.937 1.00 24.34 278 ASP A N 1
ATOM 1588 C CA . ASP A 1 226 ? 15.736 46.033 27.957 1.00 24.57 278 ASP A CA 1
ATOM 1589 C C . ASP A 1 226 ? 14.696 46.888 27.266 1.00 24.16 278 ASP A C 1
ATOM 1590 O O . ASP A 1 226 ? 13.718 47.329 27.873 1.00 25.97 278 ASP A O 1
ATOM 1595 N N . ILE A 1 227 ? 14.917 47.124 25.976 1.00 22.39 279 ILE A N 1
ATOM 1596 C CA . ILE A 1 227 ? 14.037 47.944 25.161 1.00 20.68 279 ILE A CA 1
ATOM 1597 C C . ILE A 1 227 ? 13.797 47.222 23.838 1.00 21.77 279 ILE A C 1
ATOM 1598 O O . ILE A 1 227 ? 14.696 46.601 23.312 1.00 18.88 279 ILE A O 1
ATOM 1603 N N . ILE A 1 228 ? 12.590 47.362 23.291 1.00 21.64 280 ILE A N 1
ATOM 1604 C CA . ILE A 1 228 ? 12.206 46.701 22.053 1.00 21.82 280 ILE A CA 1
ATOM 1605 C C . ILE A 1 228 ? 11.595 47.667 21.038 1.00 22.00 280 ILE A C 1
ATOM 1606 O O . ILE A 1 228 ? 10.847 48.588 21.417 1.00 21.89 280 ILE A O 1
ATOM 1611 N N . HIS A 1 229 ? 11.926 47.464 19.761 1.00 20.49 281 HIS A N 1
ATOM 1612 C CA . HIS A 1 229 ? 11.295 48.202 18.675 1.00 18.71 281 HIS A CA 1
ATOM 1613 C C . HIS A 1 229 ? 10.671 47.138 17.793 1.00 20.99 281 HIS A C 1
ATOM 1614 O O . HIS A 1 229 ? 11.313 46.134 17.462 1.00 17.46 281 HIS A O 1
ATOM 1621 N N . VAL A 1 230 ? 9.427 47.353 17.397 1.00 20.62 282 VAL A N 1
ATOM 1622 C CA . VAL A 1 230 ? 8.777 46.438 16.470 1.00 20.49 282 VAL A CA 1
ATOM 1623 C C . VAL A 1 230 ? 8.911 47.147 15.120 1.00 22.68 282 VAL A C 1
ATOM 1624 O O . VAL A 1 230 ? 8.734 48.374 15.033 1.00 21.17 282 VAL A O 1
ATOM 1628 N N . VAL A 1 231 ? 9.256 46.394 14.087 1.00 21.50 283 VAL A N 1
ATOM 1629 C CA . VAL A 1 231 ? 9.360 46.961 12.740 1.00 21.84 283 VAL A CA 1
ATOM 1630 C C . VAL A 1 231 ? 8.169 46.406 11.970 1.00 23.13 283 VAL A C 1
ATOM 1631 O O . VAL A 1 231 ? 7.907 45.178 11.991 1.00 20.62 283 VAL A O 1
ATOM 1635 N N . TYR A 1 232 ? 7.410 47.297 11.330 1.00 23.77 284 TYR A N 1
ATOM 1636 C CA . TYR A 1 232 ? 6.230 46.872 10.585 1.00 24.89 284 TYR A CA 1
ATOM 1637 C C . TYR A 1 232 ? 6.134 47.533 9.216 1.00 26.46 284 TYR A C 1
ATOM 1638 O O . TYR A 1 232 ? 6.770 48.549 8.955 1.00 26.09 284 TYR A O 1
ATOM 1647 N N . GLY A 1 233 ? 5.358 46.923 8.328 1.00 28.49 285 GLY A N 1
ATOM 1648 C CA . GLY A 1 233 ? 5.194 47.483 7.005 1.00 28.99 285 GLY A CA 1
ATOM 1649 C C . GLY A 1 233 ? 4.870 46.411 5.991 1.00 30.39 285 GLY A C 1
ATOM 1650 O O . GLY A 1 233 ? 4.215 45.420 6.294 1.00 31.24 285 GLY A O 1
ATOM 1651 N N . GLU A 1 234 ? 5.376 46.602 4.786 1.00 29.99 286 GLU A N 1
ATOM 1652 C CA . GLU A 1 234 ? 5.134 45.692 3.689 1.00 31.15 286 GLU A CA 1
ATOM 1653 C C . GLU A 1 234 ? 6.482 45.239 3.158 1.00 29.67 286 GLU A C 1
ATOM 1654 O O . GLU A 1 234 ? 7.179 45.997 2.486 1.00 29.05 286 GLU A O 1
ATOM 1660 N N . PRO A 1 235 ? 6.878 43.995 3.463 1.00 29.11 287 PRO A N 1
ATOM 1661 C CA . PRO A 1 235 ? 8.161 43.441 3.016 1.00 28.89 287 PRO A CA 1
ATOM 1662 C C . PRO A 1 235 ? 8.545 43.829 1.587 1.00 29.75 287 PRO A C 1
ATOM 1663 O O . PRO A 1 235 ? 7.791 43.579 0.650 1.00 28.57 287 PRO A O 1
ATOM 1667 N N . GLY A 1 236 ? 9.712 44.449 1.437 1.00 28.50 288 GLY A N 1
ATOM 1668 C CA . GLY A 1 236 ? 10.185 44.832 0.120 1.00 30.19 288 GLY A CA 1
ATOM 1669 C C . GLY A 1 236 ? 9.687 46.169 -0.399 1.00 29.49 288 GLY A C 1
ATOM 1670 O O . GLY A 1 236 ? 10.240 46.675 -1.364 1.00 32.58 288 GLY A O 1
ATOM 1671 N N . VAL A 1 237 ? 8.661 46.738 0.230 1.00 29.21 289 VAL A N 1
ATOM 1672 C CA . VAL A 1 237 ? 8.075 48.015 -0.180 1.00 28.52 289 VAL A CA 1
ATOM 1673 C C . VAL A 1 237 ? 8.441 49.109 0.827 1.00 29.31 289 VAL A C 1
ATOM 1674 O O . VAL A 1 237 ? 9.018 50.138 0.466 1.00 28.49 289 VAL A O 1
ATOM 1678 N N . TYR A 1 238 ? 8.109 48.900 2.095 1.00 26.45 290 TYR A N 1
ATOM 1679 C CA . TYR A 1 238 ? 8.480 49.889 3.088 1.00 26.65 290 TYR A CA 1
ATOM 1680 C C . TYR A 1 238 ? 8.458 49.272 4.492 1.00 25.17 290 TYR A C 1
ATOM 1681 O O . TYR A 1 238 ? 7.770 48.280 4.741 1.00 24.68 290 TYR A O 1
ATOM 1690 N N . GLY A 1 239 ? 9.210 49.886 5.401 1.00 24.23 291 GLY A N 1
ATOM 1691 C CA . GLY A 1 239 ? 9.273 49.413 6.777 1.00 22.75 291 GLY A CA 1
ATOM 1692 C C . GLY A 1 239 ? 9.289 50.631 7.697 1.00 23.18 291 GLY A C 1
ATOM 1693 O O . GLY A 1 239 ? 9.810 51.688 7.330 1.00 22.47 291 GLY A O 1
ATOM 1694 N N . ILE A 1 240 ? 8.723 50.479 8.888 1.00 23.63 292 ILE A N 1
ATOM 1695 C CA . ILE A 1 240 ? 8.648 51.560 9.862 1.00 22.32 292 ILE A CA 1
ATOM 1696 C C . ILE A 1 240 ? 9.034 51.033 11.240 1.00 22.68 292 ILE A C 1
ATOM 1697 O O . ILE A 1 240 ? 8.560 49.976 11.664 1.00 21.12 292 ILE A O 1
ATOM 1702 N N . PHE A 1 241 ? 9.894 51.772 11.931 1.00 20.64 293 PHE A N 1
ATOM 1703 C CA . PHE A 1 241 ? 10.305 51.403 13.277 1.00 22.29 293 PHE A CA 1
ATOM 1704 C C . PHE A 1 241 ? 9.301 52.006 14.262 1.00 24.06 293 PHE A C 1
ATOM 1705 O O . PHE A 1 241 ? 8.939 53.197 14.154 1.00 24.36 293 PHE A O 1
ATOM 1713 N N . SER A 1 242 ? 8.841 51.203 15.216 1.00 24.08 294 SER A N 1
ATOM 1714 C CA . SER A 1 242 ? 7.928 51.716 16.229 1.00 23.80 294 SER A CA 1
ATOM 1715 C C . SER A 1 242 ? 8.711 52.629 17.170 1.00 24.69 294 SER A C 1
ATOM 1716 O O . SER A 1 242 ? 9.943 52.771 17.085 1.00 23.64 294 SER A O 1
ATOM 1719 N N . GLN A 1 243 ? 7.978 53.237 18.087 1.00 25.09 295 GLN A N 1
ATOM 1720 C CA . GLN A 1 243 ? 8.585 54.036 19.140 1.00 26.82 295 GLN A CA 1
ATOM 1721 C C . GLN A 1 243 ? 9.243 52.971 20.070 1.00 26.45 295 GLN A C 1
ATOM 1722 O O . GLN A 1 243 ? 8.871 51.797 20.031 1.00 26.04 295 GLN A O 1
ATOM 1728 N N . PRO A 1 244 ? 10.216 53.364 20.909 1.00 26.08 296 PRO A N 1
ATOM 1729 C CA . PRO A 1 244 ? 10.839 52.365 21.785 1.00 25.55 296 PRO A CA 1
ATOM 1730 C C . PRO A 1 244 ? 9.837 51.877 22.822 1.00 26.48 296 PRO A C 1
ATOM 1731 O O . PRO A 1 244 ? 9.032 52.653 23.322 1.00 24.52 296 PRO A O 1
ATOM 1735 N N . LYS A 1 245 ? 9.877 50.587 23.124 1.00 24.70 297 LYS A N 1
ATOM 1736 C CA . LYS A 1 245 ? 8.952 50.000 24.089 1.00 25.76 297 LYS A CA 1
ATOM 1737 C C . LYS A 1 245 ? 9.679 49.192 25.142 1.00 24.56 297 LYS A C 1
ATOM 1738 O O . LYS A 1 245 ? 10.797 48.751 24.928 1.00 24.02 297 LYS A O 1
ATOM 1744 N N . GLY A 1 246 ? 9.052 49.015 26.301 1.00 25.59 298 GLY A N 1
ATOM 1745 C CA . GLY A 1 246 ? 9.660 48.169 27.317 1.00 24.85 298 GLY A CA 1
ATOM 1746 C C . GLY A 1 246 ? 9.652 46.758 26.704 1.00 25.50 298 GLY A C 1
ATOM 1747 O O . GLY A 1 246 ? 8.822 46.468 25.844 1.00 26.25 298 GLY A O 1
ATOM 1748 N N . THR A 1 247 ? 10.554 45.883 27.128 1.00 24.47 299 THR A N 1
ATOM 1749 C CA . THR A 1 247 ? 10.640 44.524 26.563 1.00 25.03 299 THR A CA 1
ATOM 1750 C C . THR A 1 247 ? 9.334 43.746 26.576 1.00 25.63 299 THR A C 1
ATOM 1751 O O . THR A 1 247 ? 8.883 43.207 25.553 1.00 23.88 299 THR A O 1
ATOM 1755 N N . ARG A 1 248 ? 8.700 43.692 27.737 1.00 25.24 300 ARG A N 1
ATOM 1756 C CA . ARG A 1 248 ? 7.457 42.953 27.841 1.00 27.51 300 ARG A CA 1
ATOM 1757 C C . ARG A 1 248 ? 6.338 43.535 26.973 1.00 26.39 300 ARG A C 1
ATOM 1758 O O . ARG A 1 248 ? 5.681 42.814 26.195 1.00 25.93 300 ARG A O 1
ATOM 1766 N N . ASN A 1 249 ? 6.112 44.837 27.106 1.00 26.05 301 ASN A N 1
ATOM 1767 C CA . ASN A 1 249 ? 5.081 45.523 26.327 1.00 27.32 301 ASN A CA 1
ATOM 1768 C C . ASN A 1 249 ? 5.323 45.386 24.814 1.00 26.54 301 ASN A C 1
ATOM 1769 O O . ASN A 1 249 ? 4.381 45.225 24.029 1.00 26.64 301 ASN A O 1
ATOM 1774 N N . GLY A 1 250 ? 6.586 45.462 24.411 1.00 25.27 302 GLY A N 1
ATOM 1775 C CA . GLY A 1 250 ? 6.892 45.361 22.987 1.00 24.16 302 GLY A CA 1
ATOM 1776 C C . GLY A 1 250 ? 6.616 43.982 22.423 1.00 22.81 302 GLY A C 1
ATOM 1777 O O . GLY A 1 250 ? 6.004 43.853 21.364 1.00 23.29 302 GLY A O 1
ATOM 1778 N N . ILE A 1 251 ? 7.037 42.942 23.127 1.00 19.65 303 ILE A N 1
ATOM 1779 C CA . ILE A 1 251 ? 6.823 41.601 22.617 1.00 21.01 303 ILE A CA 1
ATOM 1780 C C . ILE A 1 251 ? 5.322 41.275 22.669 1.00 23.11 303 ILE A C 1
ATOM 1781 O O . ILE A 1 251 ? 4.776 40.635 21.739 1.00 21.07 303 ILE A O 1
ATOM 1786 N N . ASN A 1 252 ? 4.641 41.744 23.723 1.00 23.24 304 ASN A N 1
ATOM 1787 C CA . ASN A 1 252 ? 3.197 41.465 23.821 1.00 25.20 304 ASN A CA 1
ATOM 1788 C C . ASN A 1 252 ? 2.412 42.205 22.730 1.00 23.60 304 ASN A C 1
ATOM 1789 O O . ASN A 1 252 ? 1.483 41.641 22.158 1.00 25.82 304 ASN A O 1
ATOM 1794 N N . GLU A 1 253 ? 2.782 43.440 22.414 1.00 23.67 305 GLU A N 1
ATOM 1795 C CA . GLU A 1 253 ? 2.074 44.140 21.351 1.00 23.87 305 GLU A CA 1
ATOM 1796 C C . GLU A 1 253 ? 2.353 43.419 20.027 1.00 24.87 305 GLU A C 1
ATOM 1797 O O . GLU A 1 253 ? 1.508 43.354 19.133 1.00 23.53 305 GLU A O 1
ATOM 1803 N N . PHE A 1 254 ? 3.554 42.875 19.899 1.00 24.60 306 PHE A N 1
ATOM 1804 C CA . PHE A 1 254 ? 3.882 42.168 18.685 1.00 24.61 306 PHE A CA 1
ATOM 1805 C C . PHE A 1 254 ? 2.964 40.952 18.544 1.00 25.02 306 PHE A C 1
ATOM 1806 O O . PHE A 1 254 ? 2.349 40.740 17.493 1.00 25.54 306 PHE A O 1
ATOM 1814 N N . LEU A 1 255 ? 2.859 40.153 19.601 1.00 24.92 307 LEU A N 1
ATOM 1815 C CA . LEU A 1 255 ? 2.015 38.962 19.540 1.00 25.15 307 LEU A CA 1
ATOM 1816 C C . LEU A 1 255 ? 0.559 39.360 19.261 1.00 27.21 307 LEU A C 1
ATOM 1817 O O . LEU A 1 255 ? -0.136 38.693 18.490 1.00 27.37 307 LEU A O 1
ATOM 1822 N N . ARG A 1 256 ? 0.119 40.462 19.863 1.00 26.98 308 ARG A N 1
ATOM 1823 C CA . ARG A 1 256 ? -1.257 40.923 19.682 1.00 28.64 308 ARG A CA 1
ATOM 1824 C C . ARG A 1 256 ? -1.537 41.507 18.315 1.00 28.59 308 ARG A C 1
ATOM 1825 O O . ARG A 1 256 ? -2.698 41.638 17.931 1.00 29.80 308 ARG A O 1
ATOM 1833 N N . GLY A 1 257 ? -0.480 41.861 17.591 1.00 25.96 309 GLY A N 1
ATOM 1834 C CA . GLY A 1 257 ? -0.629 42.426 16.263 1.00 26.45 309 GLY A CA 1
ATOM 1835 C C . GLY A 1 257 ? -1.061 43.879 16.274 1.00 28.28 309 GLY A C 1
ATOM 1836 O O . GLY A 1 257 ? -1.493 44.399 15.235 1.00 29.89 309 GLY A O 1
ATOM 1837 N N . TYR A 1 258 ? -0.922 44.556 17.415 1.00 27.38 310 TYR A N 1
ATOM 1838 C CA . TYR A 1 258 ? -1.360 45.945 17.519 1.00 29.28 310 TYR A CA 1
ATOM 1839 C C . TYR A 1 258 ? -0.474 46.815 18.419 1.00 28.97 310 TYR A C 1
ATOM 1840 O O . TYR A 1 258 ? -0.245 46.486 19.581 1.00 28.02 310 TYR A O 1
ATOM 1849 N N . LEU A 1 259 ? 0.024 47.918 17.863 1.00 30.60 311 LEU A N 1
ATOM 1850 C CA . LEU A 1 259 ? 0.879 48.858 18.590 1.00 32.59 311 LEU A CA 1
ATOM 1851 C C . LEU A 1 259 ? -0.002 50.016 19.091 1.00 34.76 311 LEU A C 1
ATOM 1852 O O . LEU A 1 259 ? -0.361 50.920 18.325 1.00 34.38 311 LEU A O 1
ATOM 1857 N N . LYS A 1 260 ? -0.352 49.974 20.376 1.00 36.77 312 LYS A N 1
ATOM 1858 C CA . LYS A 1 260 ? -1.218 50.988 20.981 1.00 39.58 312 LYS A CA 1
ATOM 1859 C C . LYS A 1 260 ? -0.876 52.436 20.634 1.00 39.78 312 LYS A C 1
ATOM 1860 O O . LYS A 1 260 ? -1.590 53.101 19.867 1.00 39.56 312 LYS A O 1
ATOM 1866 N N . ASP A 1 261 ? 0.219 52.932 21.192 1.00 39.77 313 ASP A N 1
ATOM 1867 C CA . ASP A 1 261 ? 0.598 54.316 20.935 1.00 40.35 313 ASP A CA 1
ATOM 1868 C C . ASP A 1 261 ? 0.593 54.699 19.470 1.00 40.22 313 ASP A C 1
ATOM 1869 O O . ASP A 1 261 ? 0.049 55.736 19.105 1.00 40.84 313 ASP A O 1
ATOM 1874 N N . GLU A 1 262 ? 1.211 53.889 18.624 1.00 38.35 314 GLU A N 1
ATOM 1875 C CA . GLU A 1 262 ? 1.248 54.217 17.212 1.00 37.30 314 GLU A CA 1
ATOM 1876 C C . GLU A 1 262 ? -0.107 53.994 16.562 1.00 37.11 314 GLU A C 1
ATOM 1877 O O . GLU A 1 262 ? -0.329 54.410 15.425 1.00 35.97 314 GLU A O 1
ATOM 1883 N N . ASN A 1 263 ? -1.004 53.355 17.304 1.00 36.77 315 ASN A N 1
ATOM 1884 C CA . ASN A 1 263 ? -2.342 53.025 16.829 1.00 37.74 315 ASN A CA 1
ATOM 1885 C C . ASN A 1 263 ? -2.293 52.280 15.501 1.00 37.82 315 ASN A C 1
ATOM 1886 O O . ASN A 1 263 ? -3.041 52.591 14.560 1.00 37.88 315 ASN A O 1
ATOM 1891 N N . VAL A 1 264 ? -1.406 51.291 15.422 1.00 35.79 316 VAL A N 1
ATOM 1892 C CA . VAL A 1 264 ? -1.272 50.523 14.201 1.00 34.83 316 VAL A CA 1
ATOM 1893 C C . VAL A 1 264 ? -1.532 49.016 14.412 1.00 33.45 316 VAL A C 1
ATOM 1894 O O . VAL A 1 264 ? -0.897 48.367 15.253 1.00 30.28 316 VAL A O 1
ATOM 1898 N N . ARG A 1 265 ? -2.491 48.472 13.663 1.00 32.53 317 ARG A N 1
ATOM 1899 C CA . ARG A 1 265 ? -2.792 47.043 13.749 1.00 32.95 317 ARG A CA 1
ATOM 1900 C C . ARG A 1 265 ? -2.130 46.432 12.516 1.00 33.92 317 ARG A C 1
ATOM 1901 O O . ARG A 1 265 ? -2.649 46.556 11.399 1.00 33.27 317 ARG A O 1
ATOM 1909 N N . PHE A 1 266 ? -0.964 45.807 12.698 1.00 33.37 318 PHE A N 1
ATOM 1910 C CA . PHE A 1 266 ? -0.271 45.212 11.563 1.00 32.85 318 PHE A CA 1
ATOM 1911 C C . PHE A 1 266 ? -0.686 43.773 11.289 1.00 33.38 318 PHE A C 1
ATOM 1912 O O . PHE A 1 266 ? -0.365 43.228 10.238 1.00 33.49 318 PHE A O 1
ATOM 1920 N N . ARG A 1 267 ? -1.386 43.142 12.225 1.00 34.09 319 ARG A N 1
ATOM 1921 C CA . ARG A 1 267 ? -1.900 41.783 11.976 1.00 35.11 319 ARG A CA 1
ATOM 1922 C C . ARG A 1 267 ? -3.382 41.819 12.345 1.00 36.74 319 ARG A C 1
ATOM 1923 O O . ARG A 1 267 ? -3.760 42.397 13.370 1.00 36.19 319 ARG A O 1
ATOM 1931 N N . PRO A 1 268 ? -4.245 41.213 11.515 1.00 38.22 320 PRO A N 1
ATOM 1932 C CA . PRO A 1 268 ? -5.675 41.234 11.845 1.00 39.33 320 PRO A CA 1
ATOM 1933 C C . PRO A 1 268 ? -6.151 40.421 13.059 1.00 40.67 320 PRO A C 1
ATOM 1934 O O . PRO A 1 268 ? -7.318 40.515 13.459 1.00 40.82 320 PRO A O 1
ATOM 1938 N N . TYR A 1 269 ? -5.255 39.645 13.660 1.00 39.90 321 TYR A N 1
ATOM 1939 C CA . TYR A 1 269 ? -5.590 38.849 14.837 1.00 39.59 321 TYR A CA 1
ATOM 1940 C C . TYR A 1 269 ? -4.414 38.748 15.799 1.00 39.77 321 TYR A C 1
ATOM 1941 O O . TYR A 1 269 ? -3.275 39.076 15.454 1.00 40.09 321 TYR A O 1
ATOM 1950 N N . GLU A 1 270 ? -4.700 38.269 17.005 1.00 40.14 322 GLU A N 1
ATOM 1951 C CA . GLU A 1 270 ? -3.690 38.094 18.046 1.00 39.64 322 GLU A CA 1
ATOM 1952 C C . GLU A 1 270 ? -3.184 36.654 18.104 1.00 40.08 322 GLU A C 1
ATOM 1953 O O . GLU A 1 270 ? -3.881 35.711 17.702 1.00 39.54 322 GLU A O 1
ATOM 1959 N N . ILE A 1 271 ? -1.966 36.489 18.609 1.00 39.07 323 ILE A N 1
ATOM 1960 C CA . ILE A 1 271 ? -1.405 35.164 18.793 1.00 40.29 323 ILE A CA 1
ATOM 1961 C C . ILE A 1 271 ? -1.273 35.053 20.312 1.00 41.14 323 ILE A C 1
ATOM 1962 O O . ILE A 1 271 ? -0.473 35.770 20.923 1.00 41.85 323 ILE A O 1
ATOM 1967 N N . LYS A 1 272 ? -2.064 34.177 20.923 1.00 41.05 324 LYS A N 1
ATOM 1968 C CA . LYS A 1 272 ? -2.026 34.006 22.377 1.00 41.79 324 LYS A CA 1
ATOM 1969 C C . LYS A 1 272 ? -1.442 32.645 22.711 1.00 40.85 324 LYS A C 1
ATOM 1970 O O . LYS A 1 272 ? -1.711 31.677 22.007 1.00 39.81 324 LYS A O 1
ATOM 1976 N N . PHE A 1 273 ? -0.651 32.574 23.778 1.00 41.89 325 PHE A N 1
ATOM 1977 C CA . PHE A 1 273 ? -0.029 31.313 24.185 1.00 43.81 325 PHE A CA 1
ATOM 1978 C C . PHE A 1 273 ? -0.755 30.603 25.305 1.00 47.64 325 PHE A C 1
ATOM 1979 O O . PHE A 1 273 ? -0.339 29.516 25.727 1.00 48.33 325 PHE A O 1
ATOM 1987 N N . THR A 1 274 ? -1.815 31.222 25.813 1.00 50.38 326 THR A N 1
ATOM 1988 C CA . THR A 1 274 ? -2.578 30.607 26.884 1.00 53.53 326 THR A CA 1
ATOM 1989 C C . THR A 1 274 ? -3.151 29.304 26.340 1.00 54.97 326 THR A C 1
ATOM 1990 O O . THR A 1 274 ? -3.950 29.326 25.412 1.00 55.28 326 THR A O 1
ATOM 1994 N N . LYS A 1 275 ? -2.708 28.180 26.900 0.00 57.94 327 LYS A N 1
ATOM 1995 C CA . LYS A 1 275 ? -3.167 26.850 26.496 0.00 60.78 327 LYS A CA 1
ATOM 1996 C C . LYS A 1 275 ? -2.091 25.810 26.797 0.00 62.45 327 LYS A C 1
ATOM 1997 O O . LYS A 1 275 ? -1.826 24.921 25.987 0.00 62.79 327 LYS A O 1
ATOM 2003 N N . THR A 1 276 ? -1.471 25.933 27.966 0.00 64.33 328 THR A N 1
ATOM 2004 C CA . THR A 1 276 ? -0.425 25.009 28.387 0.00 66.10 328 THR A CA 1
ATOM 2005 C C . THR A 1 276 ? -0.902 24.139 29.545 0.00 67.08 328 THR A C 1
ATOM 2006 O O . THR A 1 276 ? -0.119 23.398 30.139 0.00 67.33 328 THR A O 1
ATOM 2010 N N . GLY A 1 277 ? -2.189 24.236 29.861 0.00 68.03 329 GLY A N 1
ATOM 2011 C CA . GLY A 1 277 ? -2.742 23.451 30.950 0.00 69.06 329 GLY A CA 1
ATOM 2012 C C . GLY A 1 277 ? -3.736 22.410 30.475 0.00 69.73 329 GLY A C 1
ATOM 2013 O O . GLY A 1 277 ? -3.707 21.263 30.919 0.00 69.83 329 GLY A O 1
ATOM 2014 N N . GLU A 1 278 ? -4.620 22.814 29.568 0.00 70.33 330 GLU A N 1
ATOM 2015 C CA . GLU A 1 278 ? -5.634 21.917 29.026 0.00 70.89 330 GLU A CA 1
ATOM 2016 C C . GLU A 1 278 ? -4.991 20.737 28.305 0.00 71.02 330 GLU A C 1
ATOM 2017 O O . GLU A 1 278 ? -5.579 19.660 28.209 0.00 71.13 330 GLU A O 1
ATOM 2023 N N . ARG A 1 279 ? -3.779 20.948 27.803 0.00 71.08 331 ARG A N 1
ATOM 2024 C CA . ARG A 1 279 ? -3.053 19.910 27.083 0.00 71.00 331 ARG A CA 1
ATOM 2025 C C . ARG A 1 279 ? -2.525 18.822 28.011 0.00 70.49 331 ARG A C 1
ATOM 2026 O O . ARG A 1 279 ? -1.616 18.074 27.649 0.00 70.52 331 ARG A O 1
ATOM 2034 N N . VAL A 1 280 ? -3.101 18.736 29.205 0.00 69.77 332 VAL A N 1
ATOM 2035 C CA . VAL A 1 280 ? -2.690 17.734 30.182 0.00 68.92 332 VAL A CA 1
ATOM 2036 C C . VAL A 1 280 ? -3.906 17.013 30.758 0.00 68.06 332 VAL A C 1
ATOM 2037 O O . VAL A 1 280 ? -3.803 15.873 31.214 0.00 68.12 332 VAL A O 1
ATOM 2041 N N . GLU A 1 281 ? -5.057 17.679 30.732 0.00 66.86 333 GLU A N 1
ATOM 2042 C CA . GLU A 1 281 ? -6.293 17.099 31.251 0.00 65.47 333 GLU A CA 1
ATOM 2043 C C . GLU A 1 281 ? -7.077 16.405 30.138 0.00 64.07 333 GLU A C 1
ATOM 2044 O O . GLU A 1 281 ? -8.088 16.919 29.659 0.00 64.04 333 GLU A O 1
ATOM 2050 N N . ILE A 1 282 ? -6.601 15.231 29.739 1.00 62.29 334 ILE A N 1
ATOM 2051 C CA . ILE A 1 282 ? -7.226 14.434 28.678 1.00 59.95 334 ILE A CA 1
ATOM 2052 C C . ILE A 1 282 ? -6.454 13.122 28.514 1.00 57.20 334 ILE A C 1
ATOM 2053 O O . ILE A 1 282 ? -5.260 13.136 28.181 1.00 57.18 334 ILE A O 1
ATOM 2058 N N . GLU A 1 283 ? -7.132 11.997 28.744 1.00 53.32 335 GLU A N 1
ATOM 2059 C CA . GLU A 1 283 ? -6.486 10.689 28.644 1.00 49.05 335 GLU A CA 1
ATOM 2060 C C . GLU A 1 283 ? -6.394 10.203 27.204 1.00 46.78 335 GLU A C 1
ATOM 2061 O O . GLU A 1 283 ? -7.338 9.611 26.675 1.00 47.45 335 GLU A O 1
ATOM 2067 N N . ARG A 1 284 ? -5.249 10.433 26.574 1.00 42.76 336 ARG A N 1
ATOM 2068 C CA . ARG A 1 284 ? -5.062 10.004 25.197 1.00 38.41 336 ARG A CA 1
ATOM 2069 C C . ARG A 1 284 ? -4.674 8.535 25.129 1.00 35.51 336 ARG A C 1
ATOM 2070 O O . ARG A 1 284 ? -3.929 8.046 25.978 1.00 33.58 336 ARG A O 1
ATOM 2078 N N . GLU A 1 285 ? -5.170 7.832 24.116 1.00 32.73 337 GLU A N 1
ATOM 2079 C CA . GLU A 1 285 ? -4.808 6.427 23.931 1.00 33.43 337 GLU A CA 1
ATOM 2080 C C . GLU A 1 285 ? -3.373 6.394 23.395 1.00 33.34 337 GLU A C 1
ATOM 2081 O O . GLU A 1 285 ? -2.875 7.398 22.878 1.00 32.21 337 GLU A O 1
ATOM 2087 N N . THR A 1 286 ? -2.719 5.246 23.525 1.00 31.81 338 THR A N 1
ATOM 2088 C CA . THR A 1 286 ? -1.362 5.075 23.032 1.00 32.11 338 THR A CA 1
ATOM 2089 C C . THR A 1 286 ? -1.415 4.792 21.534 1.00 31.77 338 THR A C 1
ATOM 2090 O O . THR A 1 286 ? -2.255 4.008 21.072 1.00 32.33 338 THR A O 1
ATOM 2094 N N . LEU A 1 287 ? -0.545 5.451 20.769 1.00 29.57 339 LEU A N 1
ATOM 2095 C CA . LEU A 1 287 ? -0.499 5.220 19.332 1.00 29.40 339 LEU A CA 1
ATOM 2096 C C . LEU A 1 287 ? 0.450 4.049 19.071 1.00 28.87 339 LEU A C 1
ATOM 2097 O O . LEU A 1 287 ? 0.072 3.078 18.438 1.00 29.85 339 LEU A O 1
ATOM 2102 N N . VAL A 1 288 ? 1.668 4.138 19.586 1.00 27.84 340 VAL A N 1
ATOM 2103 C CA . VAL A 1 288 ? 2.674 3.100 19.396 1.00 28.96 340 VAL A CA 1
ATOM 2104 C C . VAL A 1 288 ? 3.728 3.259 20.461 1.00 28.53 340 VAL A C 1
ATOM 2105 O O . VAL A 1 288 ? 3.840 4.300 21.082 1.00 28.49 340 VAL A O 1
ATOM 2109 N N . THR A 1 289 ? 4.512 2.219 20.674 1.00 29.37 341 THR A N 1
ATOM 2110 C CA . THR A 1 289 ? 5.588 2.305 21.653 1.00 28.51 341 THR A CA 1
ATOM 2111 C C . THR A 1 289 ? 6.798 1.918 20.842 1.00 28.12 341 THR A C 1
ATOM 2112 O O . THR A 1 289 ? 6.655 1.356 19.749 1.00 28.80 341 THR A O 1
ATOM 2116 N N . TYR A 1 290 ? 7.978 2.249 21.345 1.00 26.62 342 TYR A N 1
ATOM 2117 C CA . TYR A 1 290 ? 9.203 1.871 20.672 1.00 26.80 342 TYR A CA 1
ATOM 2118 C C . TYR A 1 290 ? 10.127 1.461 21.797 1.00 26.46 342 TYR A C 1
ATOM 2119 O O . TYR A 1 290 ? 10.062 2.014 22.893 1.00 26.99 342 TYR A O 1
ATOM 2128 N N . PRO A 1 291 ? 10.950 0.432 21.569 1.00 26.81 343 PRO A N 1
ATOM 2129 C CA . PRO A 1 291 ? 11.889 -0.080 22.565 1.00 26.72 343 PRO A CA 1
ATOM 2130 C C . PRO A 1 291 ? 13.237 0.636 22.545 1.00 27.67 343 PRO A C 1
ATOM 2131 O O . PRO A 1 291 ? 13.425 1.614 21.809 1.00 27.43 343 PRO A O 1
ATOM 2135 N N . ARG A 1 292 ? 14.171 0.147 23.354 1.00 26.99 344 ARG A N 1
ATOM 2136 C CA . ARG A 1 292 ? 15.510 0.715 23.363 1.00 27.74 344 ARG A CA 1
ATOM 2137 C C . ARG A 1 292 ? 16.060 0.573 21.945 1.00 26.71 344 ARG A C 1
ATOM 2138 O O . ARG A 1 292 ? 15.928 -0.476 21.322 1.00 27.23 344 ARG A O 1
ATOM 2146 N N . LEU A 1 293 ? 16.626 1.650 21.419 1.00 25.12 345 LEU A N 1
ATOM 2147 C CA . LEU A 1 293 ? 17.237 1.625 20.090 1.00 25.59 345 LEU A CA 1
ATOM 2148 C C . LEU A 1 293 ? 18.653 2.148 20.221 1.00 23.62 345 LEU A C 1
ATOM 2149 O O . LEU A 1 293 ? 18.944 2.981 21.084 1.00 22.62 345 LEU A O 1
ATOM 2154 N N . VAL A 1 294 ? 19.550 1.651 19.378 1.00 24.04 346 VAL A N 1
ATOM 2155 C CA . VAL A 1 294 ? 20.916 2.164 19.407 1.00 24.47 346 VAL A CA 1
ATOM 2156 C C . VAL A 1 294 ? 21.309 2.453 17.966 1.00 24.50 346 VAL A C 1
ATOM 2157 O O . VAL A 1 294 ? 21.028 1.649 17.083 1.00 24.14 346 VAL A O 1
ATOM 2161 N N . LYS A 1 295 ? 21.915 3.599 17.706 1.00 24.01 347 LYS A N 1
ATOM 2162 C CA . LYS A 1 295 ? 22.394 3.840 16.348 1.00 22.71 347 LYS A CA 1
ATOM 2163 C C . LYS A 1 295 ? 23.860 4.232 16.450 1.00 21.38 347 LYS A C 1
ATOM 2164 O O . LYS A 1 295 ? 24.201 5.225 17.094 1.00 19.67 347 LYS A O 1
ATOM 2170 N N . ASP A 1 296 ? 24.721 3.442 15.814 1.00 21.38 348 ASP A N 1
ATOM 2171 C CA . ASP A 1 296 ? 26.152 3.699 15.817 1.00 25.65 348 ASP A CA 1
ATOM 2172 C C . ASP A 1 296 ? 26.618 4.282 14.490 1.00 26.59 348 ASP A C 1
ATOM 2173 O O . ASP A 1 296 ? 26.236 3.781 13.440 1.00 29.00 348 ASP A O 1
ATOM 2178 N N . TYR A 1 297 ? 27.387 5.361 14.525 1.00 26.17 349 TYR A N 1
ATOM 2179 C CA . TYR A 1 297 ? 27.983 5.917 13.307 1.00 27.15 349 TYR A CA 1
ATOM 2180 C C . TYR A 1 297 ? 29.460 6.017 13.673 1.00 30.24 349 TYR A C 1
ATOM 2181 O O . TYR A 1 297 ? 29.903 7.032 14.242 1.00 30.38 349 TYR A O 1
ATOM 2190 N N . GLY A 1 298 ? 30.222 4.961 13.396 1.00 30.11 350 GLY A N 1
ATOM 2191 C CA . GLY A 1 298 ? 31.636 5.002 13.743 1.00 31.39 350 GLY A CA 1
ATOM 2192 C C . GLY A 1 298 ? 31.825 5.248 15.233 1.00 33.30 350 GLY A C 1
ATOM 2193 O O . GLY A 1 298 ? 31.332 4.478 16.065 1.00 33.81 350 GLY A O 1
ATOM 2194 N N . SER A 1 299 ? 32.508 6.335 15.577 1.00 34.10 351 SER A N 1
ATOM 2195 C CA . SER A 1 299 ? 32.776 6.660 16.972 1.00 36.32 351 SER A CA 1
ATOM 2196 C C . SER A 1 299 ? 31.582 7.285 17.704 1.00 35.82 351 SER A C 1
ATOM 2197 O O . SER A 1 299 ? 31.593 7.373 18.939 1.00 36.12 351 SER A O 1
ATOM 2200 N N . PHE A 1 300 ? 30.565 7.716 16.955 1.00 32.82 352 PHE A N 1
ATOM 2201 C CA . PHE A 1 300 ? 29.374 8.307 17.573 1.00 29.80 352 PHE A CA 1
ATOM 2202 C C . PHE A 1 300 ? 28.291 7.262 17.856 1.00 27.59 352 PHE A C 1
ATOM 2203 O O . PHE A 1 300 ? 27.984 6.432 17.004 1.00 28.38 352 PHE A O 1
ATOM 2211 N N . ARG A 1 301 ? 27.689 7.346 19.035 1.00 25.79 353 ARG A N 1
ATOM 2212 C CA . ARG A 1 301 ? 26.614 6.448 19.386 1.00 25.12 353 ARG A CA 1
ATOM 2213 C C . ARG A 1 301 ? 25.396 7.130 20.014 1.00 22.43 353 ARG A C 1
ATOM 2214 O O . ARG A 1 301 ? 25.529 7.913 20.949 1.00 22.27 353 ARG A O 1
ATOM 2222 N N . LEU A 1 302 ? 24.217 6.844 19.471 1.00 20.73 354 LEU A N 1
ATOM 2223 C CA . LEU A 1 302 ? 22.961 7.357 20.024 1.00 19.47 354 LEU A CA 1
ATOM 2224 C C . LEU A 1 302 ? 22.209 6.196 20.706 1.00 21.53 354 LEU A C 1
ATOM 2225 O O . LEU A 1 302 ? 21.983 5.132 20.094 1.00 20.71 354 LEU A O 1
ATOM 2230 N N . GLU A 1 303 ? 21.822 6.404 21.956 1.00 21.60 355 GLU A N 1
ATOM 2231 C CA . GLU A 1 303 ? 21.037 5.420 22.672 1.00 23.76 355 GLU A CA 1
ATOM 2232 C C . GLU A 1 303 ? 19.664 6.043 22.914 1.00 22.58 355 GLU A C 1
ATOM 2233 O O . GLU A 1 303 ? 19.565 7.130 23.467 1.00 23.07 355 GLU A O 1
ATOM 2239 N N . VAL A 1 304 ? 18.619 5.353 22.479 1.00 22.24 356 VAL A N 1
ATOM 2240 C CA . VAL A 1 304 ? 17.243 5.839 22.649 1.00 22.92 356 VAL A CA 1
ATOM 2241 C C . VAL A 1 304 ? 16.562 5.007 23.734 1.00 24.36 356 VAL A C 1
ATOM 2242 O O . VAL A 1 304 ? 16.503 3.794 23.620 1.00 22.88 356 VAL A O 1
ATOM 2246 N N . GLU A 1 305 ? 16.065 5.657 24.784 1.00 24.19 357 GLU A N 1
ATOM 2247 C CA . GLU A 1 305 ? 15.369 4.937 25.853 1.00 25.01 357 GLU A CA 1
ATOM 2248 C C . GLU A 1 305 ? 13.968 4.579 25.364 1.00 24.51 357 GLU A C 1
ATOM 2249 O O . GLU A 1 305 ? 13.361 5.329 24.597 1.00 24.15 357 GLU A O 1
ATOM 2255 N N . PRO A 1 306 ? 13.429 3.424 25.798 1.00 24.75 358 PRO A N 1
ATOM 2256 C CA . PRO A 1 306 ? 12.085 3.006 25.387 1.00 24.58 358 PRO A CA 1
ATOM 2257 C C . PRO A 1 306 ? 11.110 4.169 25.628 1.00 25.24 358 PRO A C 1
ATOM 2258 O O . PRO A 1 306 ? 11.231 4.890 26.621 1.00 24.69 358 PRO A O 1
ATOM 2262 N N . GLY A 1 307 ? 10.144 4.349 24.734 1.00 26.16 359 GLY A N 1
ATOM 2263 C CA . GLY A 1 307 ? 9.209 5.452 24.905 1.00 25.59 359 GLY A CA 1
ATOM 2264 C C . GLY A 1 307 ? 7.843 5.095 24.368 1.00 26.74 359 GLY A C 1
ATOM 2265 O O . GLY A 1 307 ? 7.640 4.053 23.718 1.00 27.97 359 GLY A O 1
ATOM 2266 N N . GLU A 1 308 ? 6.894 5.974 24.634 1.00 26.11 360 GLU A N 1
ATOM 2267 C CA . GLU A 1 308 ? 5.525 5.773 24.184 1.00 27.58 360 GLU A CA 1
ATOM 2268 C C . GLU A 1 308 ? 5.078 7.067 23.529 1.00 27.35 360 GLU A C 1
ATOM 2269 O O . GLU A 1 308 ? 5.421 8.157 24.001 1.00 27.67 360 GLU A O 1
ATOM 2275 N N . ILE A 1 309 ? 4.328 6.926 22.442 1.00 25.49 361 ILE A N 1
ATOM 2276 C CA . ILE A 1 309 ? 3.786 8.062 21.687 1.00 26.40 361 ILE A CA 1
ATOM 2277 C C . ILE A 1 309 ? 2.247 7.948 21.725 1.00 26.24 361 ILE A C 1
ATOM 2278 O O . ILE A 1 309 ? 1.683 6.919 21.337 1.00 28.09 361 ILE A O 1
ATOM 2283 N N . LYS A 1 310 ? 1.586 9.003 22.181 1.00 26.57 362 LYS A N 1
ATOM 2284 C CA . LYS A 1 310 ? 0.130 9.022 22.309 1.00 28.41 362 LYS A CA 1
ATOM 2285 C C . LYS A 1 310 ? -0.600 9.479 21.054 1.00 30.17 362 LYS A C 1
ATOM 2286 O O . LYS A 1 310 ? -0.088 10.307 20.295 1.00 29.31 362 LYS A O 1
ATOM 2292 N N . LYS A 1 311 ? -1.811 8.975 20.850 1.00 27.40 363 LYS A N 1
ATOM 2293 C CA . LYS A 1 311 ? -2.586 9.392 19.696 1.00 28.78 363 LYS A CA 1
ATOM 2294 C C . LYS A 1 311 ? -3.051 10.825 19.977 1.00 27.36 363 LYS A C 1
ATOM 2295 O O . LYS A 1 311 ? -3.472 11.140 21.095 1.00 26.93 363 LYS A O 1
ATOM 2301 N N . GLY A 1 312 ? -2.931 11.692 18.973 1.00 26.92 364 GLY A N 1
ATOM 2302 C CA . GLY A 1 312 ? -3.375 13.075 19.080 1.00 26.78 364 GLY A CA 1
ATOM 2303 C C . GLY A 1 312 ? -2.564 14.026 19.952 1.00 26.80 364 GLY A C 1
ATOM 2304 O O . GLY A 1 312 ? -3.132 14.942 20.551 1.00 30.74 364 GLY A O 1
ATOM 2305 N N . GLU A 1 313 ? -1.256 13.822 20.038 1.00 24.64 365 GLU A N 1
ATOM 2306 C CA . GLU A 1 313 ? -0.417 14.706 20.834 1.00 24.59 365 GLU A CA 1
ATOM 2307 C C . GLU A 1 313 ? 0.718 15.224 19.963 1.00 23.84 365 GLU A C 1
ATOM 2308 O O . GLU A 1 313 ? 0.967 14.682 18.878 1.00 22.59 365 GLU A O 1
ATOM 2314 N N . VAL A 1 314 ? 1.387 16.269 20.447 1.00 23.79 366 VAL A N 1
ATOM 2315 C CA . VAL A 1 314 ? 2.558 16.791 19.759 1.00 22.37 366 VAL A CA 1
ATOM 2316 C C . VAL A 1 314 ? 3.713 16.709 20.763 1.00 21.03 366 VAL A C 1
ATOM 2317 O O . VAL A 1 314 ? 3.612 17.224 21.891 1.00 22.28 366 VAL A O 1
ATOM 2321 N N . ILE A 1 315 ? 4.794 16.032 20.376 1.00 19.99 367 ILE A N 1
ATOM 2322 C CA . ILE A 1 315 ? 5.961 15.933 21.233 1.00 18.75 367 ILE A CA 1
ATOM 2323 C C . ILE A 1 315 ? 7.042 16.832 20.649 1.00 20.48 367 ILE A C 1
ATOM 2324 O O . ILE A 1 315 ? 7.452 16.674 19.486 1.00 18.83 367 ILE A O 1
ATOM 2329 N N . GLY A 1 316 ? 7.492 17.785 21.457 1.00 18.25 368 GLY A N 1
ATOM 2330 C CA . GLY A 1 316 ? 8.565 18.643 21.025 1.00 19.49 368 GLY A CA 1
ATOM 2331 C C . GLY A 1 316 ? 9.856 17.933 21.397 1.00 21.02 368 GLY A C 1
ATOM 2332 O O . GLY A 1 316 ? 9.907 17.215 22.402 1.00 22.43 368 GLY A O 1
ATOM 2333 N N . ILE A 1 317 ? 10.893 18.097 20.576 1.00 18.96 369 ILE A N 1
ATOM 2334 C CA . ILE A 1 317 ? 12.180 17.449 20.808 1.00 18.32 369 ILE A CA 1
ATOM 2335 C C . ILE A 1 317 ? 13.252 18.549 20.865 1.00 19.77 369 ILE A C 1
ATOM 2336 O O . ILE A 1 317 ? 13.417 19.310 19.887 1.00 17.51 369 ILE A O 1
ATOM 2341 N N . VAL A 1 318 ? 13.992 18.615 21.976 1.00 18.81 370 VAL A N 1
ATOM 2342 C CA . VAL A 1 318 ? 15.007 19.640 22.150 1.00 18.59 370 VAL A CA 1
ATOM 2343 C C . VAL A 1 318 ? 16.359 19.083 22.541 1.00 19.07 370 VAL A C 1
ATOM 2344 O O . VAL A 1 318 ? 16.460 18.021 23.143 1.00 18.27 370 VAL A O 1
ATOM 2348 N N . GLY A 1 319 ? 17.404 19.830 22.228 1.00 16.96 371 GLY A N 1
ATOM 2349 C CA . GLY A 1 319 ? 18.720 19.381 22.619 1.00 18.76 371 GLY A CA 1
ATOM 2350 C C . GLY A 1 319 ? 19.770 20.022 21.757 1.00 19.62 371 GLY A C 1
ATOM 2351 O O . GLY A 1 319 ? 19.466 20.467 20.638 1.00 18.29 371 GLY A O 1
ATOM 2352 N N . PRO A 1 320 ? 21.016 20.134 22.256 1.00 21.12 372 PRO A N 1
ATOM 2353 C CA . PRO A 1 320 ? 22.045 20.752 21.417 1.00 18.67 372 PRO A CA 1
ATOM 2354 C C . PRO A 1 320 ? 22.255 19.877 20.172 1.00 18.69 372 PRO A C 1
ATOM 2355 O O . PRO A 1 320 ? 21.847 18.712 20.149 1.00 18.58 372 PRO A O 1
ATOM 2359 N N . ASN A 1 321 ? 22.892 20.428 19.146 1.00 17.97 373 ASN A N 1
ATOM 2360 C CA . ASN A 1 321 ? 23.127 19.672 17.930 1.00 17.94 373 ASN A CA 1
ATOM 2361 C C . ASN A 1 321 ? 24.313 18.687 18.026 1.00 17.73 373 ASN A C 1
ATOM 2362 O O . ASN A 1 321 ? 25.180 18.813 18.881 1.00 18.42 373 ASN A O 1
ATOM 2367 N N . GLY A 1 322 ? 24.313 17.711 17.124 1.00 17.57 374 GLY A N 1
ATOM 2368 C CA . GLY A 1 322 ? 25.360 16.707 17.026 1.00 18.89 374 GLY A CA 1
ATOM 2369 C C . GLY A 1 322 ? 25.148 15.607 18.050 1.00 19.41 374 GLY A C 1
ATOM 2370 O O . GLY A 1 322 ? 26.037 14.799 18.272 1.00 18.41 374 GLY A O 1
ATOM 2371 N N . ILE A 1 323 ? 23.926 15.531 18.549 1.00 20.40 375 ILE A N 1
ATOM 2372 C CA . ILE A 1 323 ? 23.543 14.625 19.636 1.00 23.49 375 ILE A CA 1
ATOM 2373 C C . ILE A 1 323 ? 22.596 13.500 19.208 1.00 21.98 375 ILE A C 1
ATOM 2374 O O . ILE A 1 323 ? 22.294 12.612 20.001 1.00 21.10 375 ILE A O 1
ATOM 2379 N N . GLY A 1 324 ? 22.077 13.583 17.984 1.00 19.77 376 GLY A N 1
ATOM 2380 C CA . GLY A 1 324 ? 21.202 12.539 17.474 1.00 18.34 376 GLY A CA 1
ATOM 2381 C C . GLY A 1 324 ? 19.715 12.796 17.263 1.00 18.89 376 GLY A C 1
ATOM 2382 O O . GLY A 1 324 ? 18.958 11.838 17.007 1.00 17.87 376 GLY A O 1
ATOM 2383 N N . LYS A 1 325 ? 19.262 14.047 17.345 1.00 17.42 377 LYS A N 1
ATOM 2384 C CA . LYS A 1 325 ? 17.833 14.312 17.142 1.00 15.73 377 LYS A CA 1
ATOM 2385 C C . LYS A 1 325 ? 17.403 13.888 15.744 1.00 15.60 377 LYS A C 1
ATOM 2386 O O . LYS A 1 325 ? 16.406 13.189 15.573 1.00 15.42 377 LYS A O 1
ATOM 2392 N N . THR A 1 326 ? 18.147 14.329 14.734 1.00 14.48 378 THR A N 1
ATOM 2393 C CA . THR A 1 326 ? 17.809 13.956 13.374 1.00 15.58 378 THR A CA 1
ATOM 2394 C C . THR A 1 326 ? 17.913 12.444 13.166 1.00 16.68 378 THR A C 1
ATOM 2395 O O . THR A 1 326 ? 17.081 11.859 12.487 1.00 15.79 378 THR A O 1
ATOM 2399 N N . THR A 1 327 ? 18.932 11.817 13.757 1.00 16.23 379 THR A N 1
ATOM 2400 C CA . THR A 1 327 ? 19.081 10.369 13.636 1.00 16.74 379 THR A CA 1
ATOM 2401 C C . THR A 1 327 ? 17.850 9.646 14.179 1.00 18.40 379 THR A C 1
ATOM 2402 O O . THR A 1 327 ? 17.374 8.674 13.588 1.00 17.57 379 THR A O 1
ATOM 2406 N N . PHE A 1 328 ? 17.330 10.125 15.311 1.00 16.97 380 PHE A N 1
ATOM 2407 C CA . PHE A 1 328 ? 16.110 9.545 15.909 1.00 17.91 380 PHE A CA 1
ATOM 2408 C C . PHE A 1 328 ? 14.905 9.736 14.972 1.00 18.58 380 PHE A C 1
ATOM 2409 O O . PHE A 1 328 ? 14.147 8.798 14.707 1.00 18.28 380 PHE A O 1
ATOM 2417 N N . VAL A 1 329 ? 14.751 10.946 14.435 1.00 17.61 381 VAL A N 1
ATOM 2418 C CA . VAL A 1 329 ? 13.633 11.226 13.529 1.00 17.14 381 VAL A CA 1
ATOM 2419 C C . VAL A 1 329 ? 13.697 10.333 12.304 1.00 18.30 381 VAL A C 1
ATOM 2420 O O . VAL A 1 329 ? 12.674 9.776 11.866 1.00 18.72 381 VAL A O 1
ATOM 2424 N N . LYS A 1 330 ? 14.893 10.199 11.739 1.00 17.35 382 LYS A N 1
ATOM 2425 C CA . LYS A 1 330 ? 15.105 9.346 10.566 1.00 18.41 382 LYS A CA 1
ATOM 2426 C C . LYS A 1 330 ? 14.751 7.867 10.810 1.00 20.67 382 LYS A C 1
ATOM 2427 O O . LYS A 1 330 ? 14.247 7.174 9.906 1.00 20.88 382 LYS A O 1
ATOM 2441 N N . LEU A 1 332 ? 12.471 6.875 12.969 1.00 21.95 384 LEU A N 1
ATOM 2442 C CA . LEU A 1 332 ? 11.013 6.879 13.040 1.00 23.21 384 LEU A CA 1
ATOM 2443 C C . LEU A 1 332 ? 10.441 7.020 11.617 1.00 24.92 384 LEU A C 1
ATOM 2444 O O . LEU A 1 332 ? 9.407 6.424 11.285 1.00 24.98 384 LEU A O 1
ATOM 2449 N N . ALA A 1 333 ? 11.093 7.815 10.774 1.00 23.20 385 ALA A N 1
ATOM 2450 C CA . ALA A 1 333 ? 10.597 7.993 9.406 1.00 23.72 385 ALA A CA 1
ATOM 2451 C C . ALA A 1 333 ? 10.879 6.772 8.523 1.00 26.68 385 ALA A C 1
ATOM 2452 O O . ALA A 1 333 ? 10.359 6.674 7.412 1.00 26.46 385 ALA A O 1
ATOM 2454 N N . GLY A 1 334 ? 11.713 5.862 9.008 1.00 26.53 386 GLY A N 1
ATOM 2455 C CA . GLY A 1 334 ? 12.047 4.681 8.243 1.00 27.43 386 GLY A CA 1
ATOM 2456 C C . GLY A 1 334 ? 13.128 4.948 7.216 1.00 29.76 386 GLY A C 1
ATOM 2457 O O . GLY A 1 334 ? 13.328 4.140 6.312 1.00 32.03 386 GLY A O 1
ATOM 2458 N N . VAL A 1 335 ? 13.835 6.065 7.326 1.00 28.15 387 VAL A N 1
ATOM 2459 C CA . VAL A 1 335 ? 14.876 6.377 6.362 1.00 28.22 387 VAL A CA 1
ATOM 2460 C C . VAL A 1 335 ? 16.229 5.875 6.840 1.00 27.84 387 VAL A C 1
ATOM 2461 O O . VAL A 1 335 ? 17.178 5.796 6.065 1.00 28.12 387 VAL A O 1
ATOM 2465 N N . GLU A 1 336 ? 16.321 5.562 8.129 1.00 27.86 388 GLU A N 1
ATOM 2466 C CA . GLU A 1 336 ? 17.562 5.066 8.719 1.00 28.02 388 GLU A CA 1
ATOM 2467 C C . GLU A 1 336 ? 17.200 3.864 9.561 1.00 27.50 388 GLU A C 1
ATOM 2468 O O . GLU A 1 336 ? 16.136 3.829 10.167 1.00 26.30 388 GLU A O 1
ATOM 2474 N N . GLU A 1 337 ? 18.072 2.868 9.583 1.00 25.89 389 GLU A N 1
ATOM 2475 C CA . GLU A 1 337 ? 17.827 1.647 10.345 1.00 27.99 389 GLU A CA 1
ATOM 2476 C C . GLU A 1 337 ? 18.589 1.658 11.658 1.00 24.66 389 GLU A C 1
ATOM 247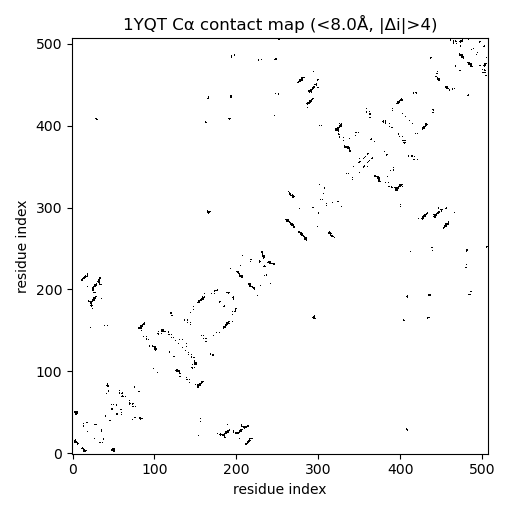7 O O . GLU A 1 337 ? 19.727 2.070 11.696 1.00 25.21 389 GLU A O 1
ATOM 2483 N N . PRO A 1 338 ? 17.968 1.223 12.751 1.00 25.51 390 PRO A N 1
ATOM 2484 C CA . PRO A 1 338 ? 18.684 1.189 14.037 1.00 24.87 390 PRO A CA 1
ATOM 2485 C C . PRO A 1 338 ? 19.806 0.146 13.934 1.00 23.53 390 PRO A C 1
ATOM 2486 O O . PRO A 1 338 ? 19.685 -0.839 13.163 1.00 22.44 390 PRO A O 1
ATOM 2490 N N . THR A 1 339 ? 20.885 0.342 14.685 1.00 20.76 391 THR A N 1
ATOM 2491 C CA . THR A 1 339 ? 21.973 -0.639 14.713 1.00 22.41 391 THR A CA 1
ATOM 2492 C C . THR A 1 339 ? 21.480 -1.803 15.595 1.00 24.31 391 THR A C 1
ATOM 2493 O O . THR A 1 339 ? 21.664 -2.990 15.261 1.00 21.97 391 THR A O 1
ATOM 2497 N N . GLU A 1 340 ? 20.842 -1.459 16.714 1.00 23.07 392 GLU A N 1
ATOM 2498 C CA . GLU A 1 340 ? 20.264 -2.475 17.606 1.00 26.44 392 GLU A CA 1
ATOM 2499 C C . GLU A 1 340 ? 18.851 -2.005 17.945 1.00 26.49 392 GLU A C 1
ATOM 2500 O O . GLU A 1 340 ? 18.585 -0.798 18.022 1.00 25.62 392 GLU A O 1
ATOM 2506 N N . GLY A 1 341 ? 17.943 -2.961 18.129 1.00 27.71 393 GLY A N 1
ATOM 2507 C CA . GLY A 1 341 ? 16.574 -2.633 18.464 1.00 25.88 393 GLY A CA 1
ATOM 2508 C C . GLY A 1 341 ? 15.778 -2.671 17.191 1.00 27.65 393 GLY A C 1
ATOM 2509 O O . GLY A 1 341 ? 16.333 -2.494 16.120 1.00 26.50 393 GLY A O 1
ATOM 2510 N N . LYS A 1 342 ? 14.475 -2.895 17.297 1.00 29.70 394 LYS A N 1
ATOM 2511 C CA . LYS A 1 342 ? 13.633 -2.955 16.111 1.00 33.49 394 LYS A CA 1
ATOM 2512 C C . LYS A 1 342 ? 12.289 -2.276 16.330 1.00 35.92 394 LYS A C 1
ATOM 2513 O O . LYS A 1 342 ? 11.588 -2.531 17.323 1.00 37.39 394 LYS A O 1
ATOM 2519 N N . ILE A 1 343 ? 11.936 -1.403 15.404 1.00 36.74 395 ILE A N 1
ATOM 2520 C CA . ILE A 1 343 ? 10.670 -0.708 15.480 1.00 38.84 395 ILE A CA 1
ATOM 2521 C C . ILE A 1 343 ? 9.676 -1.592 14.728 1.00 39.87 395 ILE A C 1
ATOM 2522 O O . ILE A 1 343 ? 9.952 -2.051 13.622 1.00 40.04 395 ILE A O 1
ATOM 2527 N N . GLU A 1 344 ? 8.538 -1.863 15.345 1.00 41.98 396 GLU A N 1
ATOM 2528 C CA . GLU A 1 344 ? 7.522 -2.693 14.706 1.00 44.56 396 GLU A CA 1
ATOM 2529 C C . GLU A 1 344 ? 6.217 -1.939 14.651 1.00 44.49 396 GLU A C 1
ATOM 2530 O O . GLU A 1 344 ? 5.329 -2.120 15.482 1.00 45.39 396 GLU A O 1
ATOM 2536 N N . TRP A 1 345 ? 6.136 -1.063 13.664 1.00 44.51 397 TRP A N 1
ATOM 2537 C CA . TRP A 1 345 ? 4.965 -0.242 13.455 1.00 44.75 397 TRP A CA 1
ATOM 2538 C C . TRP A 1 345 ? 4.356 -0.546 12.113 1.00 44.37 397 TRP A C 1
ATOM 2539 O O . TRP A 1 345 ? 5.040 -0.975 11.187 1.00 44.53 397 TRP A O 1
ATOM 2550 N N . ASP A 1 346 ? 3.065 -0.256 12.028 1.00 44.62 398 ASP A N 1
ATOM 2551 C CA . ASP A 1 346 ? 2.287 -0.390 10.816 1.00 45.66 398 ASP A CA 1
ATOM 2552 C C . ASP A 1 346 ? 1.632 0.992 10.735 1.00 43.09 398 ASP A C 1
ATOM 2553 O O . ASP A 1 346 ? 0.410 1.101 10.798 1.00 44.71 398 ASP A O 1
ATOM 2558 N N . LEU A 1 347 ? 2.457 2.042 10.647 1.00 39.04 399 LEU A N 1
ATOM 2559 C CA . LEU A 1 347 ? 1.955 3.423 10.575 1.00 34.52 399 LEU A CA 1
ATOM 2560 C C . LEU A 1 347 ? 2.499 4.120 9.357 1.00 31.78 399 LEU A C 1
ATOM 2561 O O . LEU A 1 347 ? 3.575 3.774 8.867 1.00 30.80 399 LEU A O 1
ATOM 2566 N N . THR A 1 348 ? 1.760 5.101 8.861 1.00 28.86 400 THR A N 1
ATOM 2567 C CA . THR A 1 348 ? 2.246 5.883 7.752 1.00 28.42 400 THR A CA 1
ATOM 2568 C C . THR A 1 348 ? 2.815 7.149 8.396 1.00 27.40 400 THR A C 1
ATOM 2569 O O . THR A 1 348 ? 2.251 7.711 9.340 1.00 24.67 400 THR A O 1
ATOM 2573 N N . VAL A 1 349 ? 3.939 7.589 7.870 1.00 26.57 401 VAL A N 1
ATOM 2574 C CA . VAL A 1 349 ? 4.618 8.734 8.419 1.00 26.68 401 VAL A CA 1
ATOM 2575 C C . VAL A 1 349 ? 4.828 9.783 7.342 1.00 25.07 401 VAL A C 1
ATOM 2576 O O . VAL A 1 349 ? 5.078 9.445 6.181 1.00 27.73 401 VAL A O 1
ATOM 2580 N N . ALA A 1 350 ? 4.667 11.046 7.711 1.00 21.64 402 ALA A N 1
ATOM 2581 C CA . ALA A 1 350 ? 4.928 12.160 6.799 1.00 20.07 402 ALA A CA 1
ATOM 2582 C C . ALA A 1 350 ? 6.164 12.792 7.448 1.00 21.52 402 ALA A C 1
ATOM 2583 O O . ALA A 1 350 ? 6.215 12.961 8.692 1.00 19.47 402 ALA A O 1
ATOM 2585 N N . TYR A 1 351 ? 7.137 13.168 6.625 1.00 19.14 403 TYR A N 1
ATOM 2586 C CA . TYR A 1 351 ? 8.411 13.662 7.162 1.00 19.51 403 TYR A CA 1
ATOM 2587 C C . TYR A 1 351 ? 8.925 14.948 6.499 1.00 19.43 403 TYR A C 1
ATOM 2588 O O . TYR A 1 351 ? 9.061 14.999 5.275 1.00 18.40 403 TYR A O 1
ATOM 2597 N N . LYS A 1 352 ? 9.199 15.974 7.310 1.00 17.36 404 LYS A N 1
ATOM 2598 C CA . LYS A 1 352 ? 9.733 17.255 6.810 1.00 17.58 404 LYS A CA 1
ATOM 2599 C C . LYS A 1 352 ? 11.193 17.271 7.290 1.00 18.36 404 LYS A C 1
ATOM 2600 O O . LYS A 1 352 ? 11.475 17.564 8.461 1.00 17.69 404 LYS A O 1
ATOM 2606 N N . PRO A 1 353 ? 12.136 16.949 6.395 1.00 18.28 405 PRO A N 1
ATOM 2607 C CA . PRO A 1 353 ? 13.550 16.930 6.779 1.00 19.06 405 PRO A CA 1
ATOM 2608 C C . PRO A 1 353 ? 14.196 18.254 7.134 1.00 16.92 405 PRO A C 1
ATOM 2609 O O . PRO A 1 353 ? 13.790 19.324 6.662 1.00 15.02 405 PRO A O 1
ATOM 2613 N N . GLN A 1 354 ? 15.239 18.166 7.956 1.00 16.06 406 GLN A N 1
ATOM 2614 C CA . GLN A 1 354 ? 15.966 19.359 8.402 1.00 16.15 406 GLN A CA 1
ATOM 2615 C C . GLN A 1 354 ? 16.619 20.092 7.226 1.00 18.50 406 GLN A C 1
ATOM 2616 O O . GLN A 1 354 ? 16.601 21.326 7.174 1.00 16.48 406 GLN A O 1
ATOM 2622 N N . TYR A 1 355 ? 17.246 19.342 6.312 1.00 20.07 407 TYR A N 1
ATOM 2623 C CA . TYR A 1 355 ? 17.882 20.013 5.167 1.00 21.44 407 TYR A CA 1
ATOM 2624 C C . TYR A 1 355 ? 17.129 19.600 3.917 1.00 21.93 407 TYR A C 1
ATOM 2625 O O . TYR A 1 355 ? 17.074 18.410 3.573 1.00 22.41 407 TYR A O 1
ATOM 2634 N N . ILE A 1 356 ? 16.525 20.579 3.267 1.00 25.38 408 ILE A N 1
ATOM 2635 C CA . ILE A 1 356 ? 15.730 20.317 2.071 1.00 30.07 408 ILE A CA 1
ATOM 2636 C C . ILE A 1 356 ? 16.427 20.821 0.845 1.00 28.71 408 ILE A C 1
ATOM 2637 O O . ILE A 1 356 ? 16.977 21.915 0.842 1.00 25.55 408 ILE A O 1
ATOM 2642 N N . LYS A 1 357 ? 16.370 20.004 -0.192 1.00 31.58 409 LYS A N 1
ATOM 2643 C CA . LYS A 1 357 ? 16.971 20.274 -1.482 1.00 33.93 409 LYS A CA 1
ATOM 2644 C C . LYS A 1 357 ? 15.814 20.262 -2.497 1.00 34.05 409 LYS A C 1
ATOM 2645 O O . LYS A 1 357 ? 15.203 19.231 -2.720 1.00 35.20 409 LYS A O 1
ATOM 2651 N N . ALA A 1 358 ? 15.492 21.402 -3.085 1.00 32.25 410 ALA A N 1
ATOM 2652 C CA . ALA A 1 358 ? 14.422 21.423 -4.070 1.00 32.71 410 ALA A CA 1
ATOM 2653 C C . ALA A 1 358 ? 14.876 20.624 -5.295 1.00 32.00 410 ALA A C 1
ATOM 2654 O O . ALA A 1 358 ? 15.972 20.833 -5.821 1.00 28.65 410 ALA A O 1
ATOM 2656 N N . ASP A 1 359 ? 14.038 19.687 -5.710 1.00 32.04 411 ASP A N 1
ATOM 2657 C CA . ASP A 1 359 ? 14.322 18.878 -6.883 1.00 33.78 411 ASP A CA 1
ATOM 2658 C C . ASP A 1 359 ? 12.966 18.410 -7.408 1.00 33.23 411 ASP A C 1
ATOM 2659 O O . ASP A 1 359 ? 12.579 17.259 -7.242 1.00 33.96 411 ASP A O 1
ATOM 2664 N N . TYR A 1 360 ? 12.233 19.333 -8.013 1.00 32.87 412 TYR A N 1
ATOM 2665 C CA . TYR A 1 360 ? 10.915 19.024 -8.569 1.00 33.43 412 TYR A CA 1
ATOM 2666 C C . TYR A 1 360 ? 10.704 20.000 -9.699 1.00 32.31 412 TYR A C 1
ATOM 2667 O O . TYR A 1 360 ? 10.677 21.209 -9.472 1.00 33.03 412 TYR A O 1
ATOM 2676 N N . GLU A 1 361 ? 10.573 19.493 -10.917 1.00 31.44 413 GLU A N 1
ATOM 2677 C CA . GLU A 1 361 ? 10.356 20.367 -12.061 1.00 31.31 413 GLU A CA 1
ATOM 2678 C C . GLU A 1 361 ? 8.873 20.649 -12.167 1.00 31.04 413 GLU A C 1
ATOM 2679 O O . GLU A 1 361 ? 8.126 19.903 -12.812 1.00 32.62 413 GLU A O 1
ATOM 2685 N N . GLY A 1 362 ? 8.443 21.721 -11.519 1.00 27.51 414 GLY A N 1
ATOM 2686 C CA . GLY A 1 362 ? 7.045 22.089 -11.549 1.00 23.80 414 GLY A CA 1
ATOM 2687 C C . GLY A 1 362 ? 6.831 23.208 -10.554 1.00 22.85 414 GLY A C 1
ATOM 2688 O O . GLY A 1 362 ? 7.738 23.590 -9.809 1.00 22.03 414 GLY A O 1
ATOM 2689 N N . THR A 1 363 ? 5.624 23.734 -10.543 1.00 20.82 415 THR A N 1
ATOM 2690 C CA . THR A 1 363 ? 5.296 24.804 -9.639 1.00 20.41 415 THR A CA 1
ATOM 2691 C C . THR A 1 363 ? 4.887 24.257 -8.287 1.00 18.67 415 THR A C 1
ATOM 2692 O O . THR A 1 363 ? 4.593 23.064 -8.134 1.00 19.34 415 THR A O 1
ATOM 2696 N N . VAL A 1 364 ? 4.860 25.153 -7.302 1.00 18.12 416 VAL A N 1
ATOM 2697 C CA . VAL A 1 364 ? 4.429 24.799 -5.956 1.00 16.79 416 VAL A CA 1
ATOM 2698 C C . VAL A 1 364 ? 2.984 24.251 -6.043 1.00 17.59 416 VAL A C 1
ATOM 2699 O O . VAL A 1 364 ? 2.640 23.259 -5.408 1.00 18.59 416 VAL A O 1
ATOM 2703 N N . TYR A 1 365 ? 2.127 24.921 -6.801 1.00 18.63 417 TYR A N 1
ATOM 2704 C CA . TYR A 1 365 ? 0.744 24.438 -6.941 1.00 18.48 417 TYR A CA 1
ATOM 2705 C C . TYR A 1 365 ? 0.691 22.999 -7.496 1.00 19.10 417 TYR A C 1
ATOM 2706 O O . TYR A 1 365 ? -0.076 22.184 -7.017 1.00 20.25 417 TYR A O 1
ATOM 2715 N N . GLU A 1 366 ? 1.491 22.690 -8.508 1.00 19.30 418 GLU A N 1
ATOM 2716 C CA . GLU A 1 366 ? 1.494 21.329 -9.073 1.00 20.41 418 GLU A CA 1
ATOM 2717 C C . GLU A 1 366 ? 1.949 20.323 -8.017 1.00 19.96 418 GLU A C 1
ATOM 2718 O O . GLU A 1 366 ? 1.337 19.268 -7.826 1.00 20.46 418 GLU A O 1
ATOM 2724 N N . LEU A 1 367 ? 3.017 20.665 -7.306 1.00 19.77 419 LEU A N 1
ATOM 2725 C CA . LEU A 1 367 ? 3.524 19.780 -6.259 1.00 19.00 419 LEU A CA 1
ATOM 2726 C C . LEU A 1 367 ? 2.468 19.515 -5.179 1.00 18.64 419 LEU A C 1
ATOM 2727 O O . LEU A 1 367 ? 2.160 18.366 -4.863 1.00 19.59 419 LEU A O 1
ATOM 2732 N N . LEU A 1 368 ? 1.902 20.572 -4.611 1.00 18.67 420 LEU A N 1
ATOM 2733 C CA . LEU A 1 368 ? 0.912 20.414 -3.552 1.00 18.59 420 LEU A CA 1
ATOM 2734 C C . LEU A 1 368 ? -0.431 19.862 -4.006 1.00 21.24 420 LEU A C 1
ATOM 2735 O O . LEU A 1 368 ? -1.066 19.102 -3.257 1.00 21.97 420 LEU A O 1
ATOM 2740 N N . SER A 1 369 ? -0.878 20.223 -5.212 1.00 18.61 421 SER A N 1
ATOM 2741 C CA . SER A 1 369 ? -2.167 19.691 -5.670 1.00 20.96 421 SER A CA 1
ATOM 2742 C C . SER A 1 369 ? -2.061 18.197 -5.907 1.00 23.01 421 SER A C 1
ATOM 2743 O O . SER A 1 369 ? -3.074 17.469 -5.818 1.00 24.34 421 SER A O 1
ATOM 2746 N N . LYS A 1 370 ? -0.848 17.713 -6.197 1.00 22.18 422 LYS A N 1
ATOM 2747 C CA . LYS A 1 370 ? -0.680 16.291 -6.412 1.00 24.70 422 LYS A CA 1
ATOM 2748 C C . LYS A 1 370 ? -0.643 15.501 -5.101 1.00 25.72 422 LYS A C 1
ATOM 2749 O O . LYS A 1 370 ? -0.813 14.288 -5.102 1.00 26.92 422 LYS A O 1
ATOM 2755 N N . ILE A 1 371 ? -0.419 16.185 -3.977 1.00 24.86 423 ILE A N 1
ATOM 2756 C CA . ILE A 1 371 ? -0.380 15.523 -2.685 1.00 24.34 423 ILE A CA 1
ATOM 2757 C C . ILE A 1 371 ? -1.827 15.381 -2.234 1.00 25.99 423 ILE A C 1
ATOM 2758 O O . ILE A 1 371 ? -2.292 14.266 -1.965 1.00 27.22 423 ILE A O 1
ATOM 2763 N N . ASP A 1 372 ? -2.548 16.495 -2.147 1.00 25.38 424 ASP A N 1
ATOM 2764 C CA . ASP A 1 372 ? -3.962 16.431 -1.778 1.00 25.94 424 ASP A CA 1
ATOM 2765 C C . ASP A 1 372 ? -4.731 17.654 -2.270 1.00 23.89 424 ASP A C 1
ATOM 2766 O O . ASP A 1 372 ? -4.859 18.663 -1.568 1.00 21.13 424 ASP A O 1
ATOM 2771 N N . ALA A 1 373 ? -5.278 17.552 -3.477 1.00 23.20 425 ALA A N 1
ATOM 2772 C CA . ALA A 1 373 ? -6.029 18.669 -4.044 1.00 22.77 425 ALA A CA 1
ATOM 2773 C C . ALA A 1 373 ? -7.288 19.015 -3.229 1.00 21.88 425 ALA A C 1
ATOM 2774 O O . ALA A 1 373 ? -7.687 20.181 -3.171 1.00 23.20 425 ALA A O 1
ATOM 2776 N N . SER A 1 374 ? -7.921 18.020 -2.613 1.00 21.62 426 SER A N 1
ATOM 2777 C CA . SER A 1 374 ? -9.133 18.290 -1.826 1.00 23.62 426 SER A CA 1
ATOM 2778 C C . SER A 1 374 ? -8.813 19.217 -0.647 1.00 24.60 426 SER A C 1
ATOM 2779 O O . SER A 1 374 ? -9.620 20.070 -0.279 1.00 23.78 426 SER A O 1
ATOM 2782 N N . LYS A 1 375 ? -7.622 19.080 -0.066 1.00 24.74 427 LYS A N 1
ATOM 2783 C CA . LYS A 1 375 ? -7.251 19.979 1.038 1.00 25.47 427 LYS A CA 1
ATOM 2784 C C . LYS A 1 375 ? -6.964 21.419 0.567 1.00 25.80 427 LYS A C 1
ATOM 2785 O O . LYS A 1 375 ? -7.237 22.397 1.290 1.00 26.01 427 LYS A O 1
ATOM 2791 N N . LEU A 1 376 ? -6.412 21.566 -0.640 1.00 28.36 428 LEU A N 1
ATOM 2792 C CA . LEU A 1 376 ? -6.128 22.903 -1.182 1.00 29.21 428 LEU A CA 1
ATOM 2793 C C . LEU A 1 376 ? -7.407 23.666 -1.411 1.00 32.39 428 LEU A C 1
ATOM 2794 O O . LEU A 1 376 ? -7.449 24.904 -1.349 1.00 33.33 428 LEU A O 1
ATOM 2799 N N . ASN A 1 377 ? -8.472 22.931 -1.694 1.00 33.67 429 ASN A N 1
ATOM 2800 C CA . ASN A 1 377 ? -9.728 23.587 -1.922 1.00 36.45 429 ASN A CA 1
ATOM 2801 C C . ASN A 1 377 ? -10.563 23.664 -0.657 1.00 36.37 429 ASN A C 1
ATOM 2802 O O . ASN A 1 377 ? -11.688 24.134 -0.684 1.00 39.06 429 ASN A O 1
ATOM 2807 N N . SER A 1 378 ? -9.973 23.252 0.465 1.00 35.55 430 SER A N 1
ATOM 2808 C CA . SER A 1 378 ? -10.639 23.277 1.769 1.00 34.70 430 SER A CA 1
ATOM 2809 C C . SER A 1 378 ? -10.534 24.612 2.510 1.00 34.90 430 SER A C 1
ATOM 2810 O O . SER A 1 378 ? -9.452 25.163 2.672 1.00 32.77 430 SER A O 1
ATOM 2813 N N . ASN A 1 379 ? -11.661 25.124 2.984 1.00 33.54 431 ASN A N 1
ATOM 2814 C CA . ASN A 1 379 ? -11.657 26.388 3.706 1.00 34.58 431 ASN A CA 1
ATOM 2815 C C . ASN A 1 379 ? -10.798 26.321 4.972 1.00 32.57 431 ASN A C 1
ATOM 2816 O O . ASN A 1 379 ? -10.131 27.291 5.333 1.00 31.42 431 ASN A O 1
ATOM 2821 N N . PHE A 1 380 ? -10.816 25.186 5.657 1.00 29.83 432 PHE A N 1
ATOM 2822 C CA . PHE A 1 380 ? -10.024 25.085 6.879 1.00 28.72 432 PHE A CA 1
ATOM 2823 C C . PHE A 1 380 ? -8.523 25.185 6.545 1.00 27.33 432 PHE A C 1
ATOM 2824 O O . PHE A 1 380 ? -7.793 25.952 7.178 1.00 24.78 432 PHE A O 1
ATOM 2832 N N . TYR A 1 381 ? -8.082 24.427 5.545 1.00 25.29 433 TYR A N 1
ATOM 2833 C CA . TYR A 1 381 ? -6.658 24.436 5.186 1.00 26.02 433 TYR A CA 1
ATOM 2834 C C . TYR A 1 381 ? -6.193 25.757 4.610 1.00 26.33 433 TYR A C 1
ATOM 2835 O O . TYR A 1 381 ? -5.045 26.161 4.821 1.00 25.23 433 TYR A O 1
ATOM 2844 N N . LYS A 1 382 ? -7.068 26.445 3.879 1.00 25.91 434 LYS A N 1
ATOM 2845 C CA . LYS A 1 382 ? -6.659 27.731 3.331 1.00 27.05 434 LYS A CA 1
ATOM 2846 C C . LYS A 1 382 ? -6.475 28.726 4.483 1.00 27.37 434 LYS A C 1
ATOM 2847 O O . LYS A 1 382 ? -5.483 29.460 4.539 1.00 26.04 434 LYS A O 1
ATOM 2853 N N . THR A 1 383 ? -7.418 28.730 5.417 1.00 26.17 435 THR A N 1
ATOM 2854 C CA . THR A 1 383 ? -7.360 29.653 6.553 1.00 29.18 435 THR A CA 1
ATOM 2855 C C . THR A 1 383 ? -6.226 29.371 7.562 1.00 28.54 435 THR A C 1
ATOM 2856 O O . THR A 1 383 ? -5.535 30.286 7.992 1.00 28.40 435 THR A O 1
ATOM 2860 N N . GLU A 1 384 ? -6.042 28.103 7.916 1.00 26.58 436 GLU A N 1
ATOM 2861 C CA . GLU A 1 384 ? -5.059 27.714 8.917 1.00 26.62 436 GLU A CA 1
ATOM 2862 C C . GLU A 1 384 ? -3.663 27.304 8.449 1.00 25.49 436 GLU A C 1
ATOM 2863 O O . GLU A 1 384 ? -2.749 27.215 9.267 1.00 24.37 436 GLU A O 1
ATOM 2869 N N . LEU A 1 385 ? -3.493 27.045 7.162 1.00 21.62 437 LEU A N 1
ATOM 2870 C CA . LEU A 1 385 ? -2.179 26.643 6.663 1.00 21.81 437 LEU A CA 1
ATOM 2871 C C . LEU A 1 385 ? -1.715 27.432 5.435 1.00 22.78 437 LEU A C 1
ATOM 2872 O O . LEU A 1 385 ? -0.702 28.130 5.492 1.00 21.01 437 LEU A O 1
ATOM 2877 N N . LEU A 1 386 ? -2.467 27.338 4.332 1.00 21.70 438 LEU A N 1
ATOM 2878 C CA . LEU A 1 386 ? -2.042 27.970 3.079 1.00 23.93 438 LEU A CA 1
ATOM 2879 C C . LEU A 1 386 ? -1.877 29.493 3.106 1.00 24.50 438 LEU A C 1
ATOM 2880 O O . LEU A 1 386 ? -0.833 30.009 2.701 1.00 24.17 438 LEU A O 1
ATOM 2885 N N . LYS A 1 387 ? -2.878 30.218 3.591 1.00 24.75 439 LYS A N 1
ATOM 2886 C CA . LYS A 1 387 ? -2.736 31.670 3.670 1.00 25.67 439 LYS A CA 1
ATOM 2887 C C . LYS A 1 387 ? -1.692 32.171 4.686 1.00 23.94 439 LYS A C 1
ATOM 2888 O O . LYS A 1 387 ? -0.827 32.946 4.332 1.00 24.56 439 LYS A O 1
ATOM 2894 N N . PRO A 1 388 ? -1.748 31.712 5.944 1.00 22.49 440 PRO A N 1
ATOM 2895 C CA . PRO A 1 388 ? -0.780 32.171 6.958 1.00 23.12 440 PRO A CA 1
ATOM 2896 C C . PRO A 1 388 ? 0.697 31.887 6.633 1.00 21.97 440 PRO A C 1
ATOM 2897 O O . PRO A 1 388 ? 1.573 32.645 7.027 1.00 21.99 440 PRO A O 1
ATOM 2901 N N . LEU A 1 389 ? 0.972 30.786 5.942 1.00 21.36 441 LEU A N 1
ATOM 2902 C CA . LEU A 1 389 ? 2.348 30.447 5.560 1.00 20.11 441 LEU A CA 1
ATOM 2903 C C . LEU A 1 389 ? 2.746 31.090 4.235 1.00 20.54 441 LEU A C 1
ATOM 2904 O O . LEU A 1 389 ? 3.862 30.883 3.744 1.00 20.70 441 LEU A O 1
ATOM 2909 N N . GLY A 1 390 ? 1.832 31.858 3.639 1.00 20.79 442 GLY A N 1
ATOM 2910 C CA . GLY A 1 390 ? 2.120 32.515 2.366 1.00 19.13 442 GLY A CA 1
ATOM 2911 C C . GLY A 1 390 ? 2.234 31.542 1.185 1.00 19.69 442 GLY A C 1
ATOM 2912 O O . GLY A 1 390 ? 2.851 31.857 0.168 1.00 22.32 442 GLY A O 1
ATOM 2913 N N . ILE A 1 391 ? 1.616 30.378 1.293 1.00 19.63 443 ILE A N 1
ATOM 2914 C CA . ILE A 1 391 ? 1.733 29.379 0.232 1.00 20.49 443 ILE A CA 1
ATOM 2915 C C . ILE A 1 391 ? 0.992 29.774 -1.049 1.00 22.46 443 ILE A C 1
ATOM 2916 O O . ILE A 1 391 ? 1.489 29.546 -2.165 1.00 21.47 443 ILE A O 1
ATOM 2921 N N . ILE A 1 392 ? -0.197 30.350 -0.889 1.00 22.46 444 ILE A N 1
ATOM 2922 C CA . ILE A 1 392 ? -0.984 30.755 -2.066 1.00 24.13 444 ILE A CA 1
ATOM 2923 C C . ILE A 1 392 ? -0.205 31.749 -2.922 1.00 24.35 444 ILE A C 1
ATOM 2924 O O . ILE A 1 392 ? -0.255 31.690 -4.146 1.00 23.41 444 ILE A O 1
ATOM 2929 N N . ASP A 1 393 ? 0.567 32.636 -2.302 1.00 25.36 445 ASP A N 1
ATOM 2930 C CA . ASP A 1 393 ? 1.361 33.573 -3.076 1.00 25.34 445 ASP A CA 1
ATOM 2931 C C . ASP A 1 393 ? 2.555 32.906 -3.775 1.00 25.23 445 ASP A C 1
ATOM 2932 O O . ASP A 1 393 ? 3.188 33.502 -4.639 1.00 23.94 445 ASP A O 1
ATOM 2937 N N . LEU A 1 394 ? 2.892 31.682 -3.381 1.00 21.30 446 LEU A N 1
ATOM 2938 C CA . LEU A 1 394 ? 4.003 30.984 -4.013 1.00 20.16 446 LEU A CA 1
ATOM 2939 C C . LEU A 1 394 ? 3.500 29.958 -5.032 1.00 20.32 446 LEU A C 1
ATOM 2940 O O . LEU A 1 394 ? 4.307 29.318 -5.713 1.00 17.79 446 LEU A O 1
ATOM 2945 N N . TYR A 1 395 ? 2.179 29.805 -5.149 1.00 20.43 447 TYR A N 1
ATOM 2946 C CA . TYR A 1 395 ? 1.633 28.780 -6.076 1.00 21.82 447 TYR A CA 1
ATOM 2947 C C . TYR A 1 395 ? 2.228 28.752 -7.483 1.00 23.37 447 TYR A C 1
ATOM 2948 O O . TYR A 1 395 ? 2.493 27.668 -8.007 1.00 21.11 447 TYR A O 1
ATOM 2957 N N . ASP A 1 396 ? 2.433 29.925 -8.098 1.00 23.79 448 ASP A N 1
ATOM 2958 C CA . ASP A 1 396 ? 2.986 29.960 -9.458 1.00 27.13 448 ASP A CA 1
ATOM 2959 C C . ASP A 1 396 ? 4.489 29.869 -9.523 1.00 26.69 448 ASP A C 1
ATOM 2960 O O . ASP A 1 396 ? 5.034 29.910 -10.614 1.00 26.71 448 ASP A O 1
ATOM 2965 N N . ARG A 1 397 ? 5.163 29.777 -8.379 1.00 24.36 449 ARG A N 1
ATOM 2966 C CA . ARG A 1 397 ? 6.622 29.697 -8.367 1.00 23.78 449 ARG A CA 1
ATOM 2967 C C . ARG A 1 397 ? 7.155 28.308 -8.684 1.00 23.36 449 ARG A C 1
ATOM 2968 O O . ARG A 1 397 ? 6.569 27.311 -8.284 1.00 20.70 449 ARG A O 1
ATOM 2976 N N . GLU A 1 398 ? 8.297 28.253 -9.379 1.00 22.12 450 GLU A N 1
ATOM 2977 C CA . GLU A 1 398 ? 8.925 26.980 -9.679 1.00 22.48 450 GLU A CA 1
ATOM 2978 C C . GLU A 1 398 ? 9.580 26.534 -8.364 1.00 23.36 450 GLU A C 1
ATOM 2979 O O . GLU A 1 398 ? 10.276 27.332 -7.729 1.00 21.94 450 GLU A O 1
ATOM 2985 N N . VAL A 1 399 ? 9.370 25.278 -7.974 1.00 22.10 451 VAL A N 1
ATOM 2986 C CA . VAL A 1 399 ? 9.938 24.757 -6.737 1.00 22.81 451 VAL A CA 1
ATOM 2987 C C . VAL A 1 399 ? 11.468 24.894 -6.692 1.00 24.82 451 VAL A C 1
ATOM 2988 O O . VAL A 1 399 ? 12.046 25.303 -5.674 1.00 23.13 451 VAL A O 1
ATOM 2992 N N . ASN A 1 400 ? 12.133 24.568 -7.796 1.00 24.45 452 ASN A N 1
ATOM 2993 C CA . ASN A 1 400 ? 13.593 24.660 -7.844 1.00 26.86 452 ASN A CA 1
ATOM 2994 C C . ASN A 1 400 ? 14.155 26.096 -7.688 1.00 27.00 452 ASN A C 1
ATOM 2995 O O . ASN A 1 400 ? 15.349 26.274 -7.498 1.00 28.12 452 ASN A O 1
ATOM 3000 N N . GLU A 1 401 ? 13.317 27.117 -7.792 1.00 26.04 453 GLU A N 1
ATOM 3001 C CA . GLU A 1 401 ? 13.807 28.465 -7.651 1.00 27.45 453 GLU A CA 1
ATOM 3002 C C . GLU A 1 401 ? 13.457 29.085 -6.271 1.00 25.89 453 GLU A C 1
ATOM 3003 O O . GLU A 1 401 ? 13.693 30.269 -6.040 1.00 23.46 453 GLU A O 1
ATOM 3009 N N . LEU A 1 402 ? 12.896 28.295 -5.359 1.00 23.04 454 LEU A N 1
ATOM 3010 C CA . LEU A 1 402 ? 12.539 28.828 -4.042 1.00 23.57 454 LEU A CA 1
ATOM 3011 C C . LEU A 1 402 ? 13.749 29.117 -3.153 1.00 21.85 454 LEU A C 1
ATOM 3012 O O . LEU A 1 402 ? 14.707 28.364 -3.143 1.00 24.25 454 LEU A O 1
ATOM 3017 N N . SER A 1 403 ? 13.675 30.195 -2.383 1.00 23.20 455 SER A N 1
ATOM 3018 C CA . SER A 1 403 ? 14.757 30.534 -1.458 1.00 23.47 455 SER A CA 1
ATOM 3019 C C . SER A 1 403 ? 14.651 29.564 -0.272 1.00 23.46 455 SER A C 1
ATOM 3020 O O . SER A 1 403 ? 13.682 28.815 -0.178 1.00 22.67 455 SER A O 1
ATOM 3023 N N . GLY A 1 404 ? 15.635 29.593 0.629 1.00 20.92 456 GLY A N 1
ATOM 3024 C CA . GLY A 1 404 ? 15.594 28.723 1.799 1.00 20.38 456 GLY A CA 1
ATOM 3025 C C . GLY A 1 404 ? 14.325 28.872 2.632 1.00 17.76 456 GLY A C 1
ATOM 3026 O O . GLY A 1 404 ? 13.744 27.862 3.052 1.00 18.52 456 GLY A O 1
ATOM 3027 N N . GLY A 1 405 ? 13.907 30.111 2.892 1.00 16.92 457 GLY A N 1
ATOM 3028 C CA . GLY A 1 405 ? 12.696 30.355 3.683 1.00 17.44 457 GLY A CA 1
ATOM 3029 C C . GLY A 1 405 ? 11.388 29.982 2.986 1.00 18.19 457 GLY A C 1
ATOM 3030 O O . GLY A 1 405 ? 10.416 29.556 3.616 1.00 15.56 457 GLY A O 1
ATOM 3031 N N . GLU A 1 406 ? 11.357 30.161 1.667 1.00 17.80 458 GLU A N 1
ATOM 3032 C CA . GLU A 1 406 ? 10.187 29.784 0.863 1.00 16.97 458 GLU A CA 1
ATOM 3033 C C . GLU A 1 406 ? 10.090 28.252 0.806 1.00 17.19 458 GLU A C 1
ATOM 3034 O O . GLU A 1 406 ? 9.005 27.666 0.959 1.00 15.83 458 GLU A O 1
ATOM 3040 N N . LEU A 1 407 ? 11.222 27.594 0.562 1.00 16.30 459 LEU A N 1
ATOM 3041 C CA . LEU A 1 407 ? 11.258 26.135 0.485 1.00 17.37 459 LEU A CA 1
ATOM 3042 C C . LEU A 1 407 ? 10.853 25.547 1.834 1.00 18.68 459 LEU A C 1
ATOM 3043 O O . LEU A 1 407 ? 10.125 24.556 1.908 1.00 19.11 459 LEU A O 1
ATOM 3048 N N . GLN A 1 408 ? 11.321 26.165 2.921 1.00 16.95 460 GLN A N 1
ATOM 3049 C CA . GLN A 1 408 ? 10.940 25.667 4.259 1.00 17.00 460 GLN A CA 1
ATOM 3050 C C . GLN A 1 408 ? 9.404 25.684 4.399 1.00 16.09 460 GLN A C 1
ATOM 3051 O O . GLN A 1 408 ? 8.799 24.688 4.822 1.00 15.06 460 GLN A O 1
ATOM 3057 N N . ARG A 1 409 ? 8.769 26.804 4.038 1.00 16.74 461 ARG A N 1
ATOM 3058 C CA . ARG A 1 409 ? 7.316 26.896 4.197 1.00 16.92 461 ARG A CA 1
ATOM 3059 C C . ARG A 1 409 ? 6.577 25.898 3.307 1.00 17.41 461 ARG A C 1
ATOM 3060 O O . ARG A 1 409 ? 5.605 25.257 3.725 1.00 14.97 461 ARG A O 1
ATOM 3068 N N . VAL A 1 410 ? 7.052 25.757 2.084 1.00 16.19 462 VAL A N 1
ATOM 3069 C CA . VAL A 1 410 ? 6.419 24.833 1.161 1.00 16.61 462 VAL A CA 1
ATOM 3070 C C . VAL A 1 410 ? 6.598 23.394 1.652 1.00 17.29 462 VAL A C 1
ATOM 3071 O O . VAL A 1 410 ? 5.646 22.590 1.611 1.00 17.58 462 VAL A O 1
ATOM 3075 N N . ALA A 1 411 ? 7.772 23.047 2.178 1.00 16.35 463 ALA A N 1
ATOM 3076 C CA . ALA A 1 411 ? 7.958 21.674 2.643 1.00 15.76 463 ALA A CA 1
ATOM 3077 C C . ALA A 1 411 ? 7.097 21.389 3.879 1.00 16.06 463 ALA A C 1
ATOM 3078 O O . ALA A 1 411 ? 6.583 20.288 4.041 1.00 15.60 463 ALA A O 1
ATOM 3080 N N . ILE A 1 412 ? 6.968 22.380 4.760 1.00 15.28 464 ILE A N 1
ATOM 3081 C CA . ILE A 1 412 ? 6.110 22.226 5.946 1.00 15.26 464 ILE A CA 1
ATOM 3082 C C . ILE A 1 412 ? 4.652 22.008 5.460 1.00 18.21 464 ILE A C 1
ATOM 3083 O O . ILE A 1 412 ? 3.949 21.099 5.913 1.00 17.50 464 ILE A O 1
ATOM 3088 N N . ALA A 1 413 ? 4.195 22.837 4.529 1.00 17.41 465 ALA A N 1
ATOM 3089 C CA . ALA A 1 413 ? 2.833 22.665 4.011 1.00 17.82 465 ALA A CA 1
ATOM 3090 C C . ALA A 1 413 ? 2.673 21.303 3.328 1.00 18.48 465 ALA A C 1
ATOM 3091 O O . ALA A 1 413 ? 1.674 20.623 3.553 1.00 19.68 465 ALA A O 1
ATOM 3093 N N . ALA A 1 414 ? 3.662 20.885 2.532 1.00 16.56 466 ALA A N 1
ATOM 3094 C CA . ALA A 1 414 ? 3.607 19.604 1.820 1.00 18.31 466 ALA A CA 1
ATOM 3095 C C . ALA A 1 414 ? 3.462 18.460 2.821 1.00 20.17 466 ALA A C 1
ATOM 3096 O O . ALA A 1 414 ? 2.704 17.489 2.611 1.00 19.77 466 ALA A O 1
ATOM 3098 N N . THR A 1 415 ? 4.198 18.579 3.924 1.00 20.23 467 THR A N 1
ATOM 3099 C CA . THR A 1 415 ? 4.150 17.561 4.970 1.00 18.91 467 THR A CA 1
ATOM 3100 C C . THR A 1 415 ? 2.803 17.551 5.685 1.00 20.21 467 THR A C 1
ATOM 3101 O O . THR A 1 415 ? 2.244 16.473 5.906 1.00 21.13 467 THR A O 1
ATOM 3105 N N . LEU A 1 416 ? 2.275 18.733 6.029 1.00 20.14 468 LEU A N 1
ATOM 3106 C CA . LEU A 1 416 ? 1.007 18.784 6.736 1.00 21.92 468 LEU A CA 1
ATOM 3107 C C . LEU A 1 416 ? -0.217 18.451 5.857 1.00 23.35 468 LEU A C 1
ATOM 3108 O O . LEU A 1 416 ? -1.296 18.136 6.387 1.00 21.47 468 LEU A O 1
ATOM 3113 N N . LEU A 1 417 ? -0.035 18.483 4.535 1.00 21.94 469 LEU A N 1
ATOM 3114 C CA . LEU A 1 417 ? -1.102 18.152 3.586 1.00 22.31 469 LEU A CA 1
ATOM 3115 C C . LEU A 1 417 ? -1.201 16.671 3.352 1.00 23.64 469 LEU A C 1
ATOM 3116 O O . LEU A 1 417 ? -2.177 16.200 2.771 1.00 20.60 469 LEU A O 1
ATOM 3121 N N . ARG A 1 418 ? -0.191 15.917 3.782 1.00 23.98 470 ARG A N 1
ATOM 3122 C CA . ARG A 1 418 ? -0.240 14.480 3.609 1.00 26.59 470 ARG A CA 1
ATOM 3123 C C . ARG A 1 418 ? -1.182 13.848 4.608 1.00 26.69 470 ARG A C 1
ATOM 3124 O O . ARG A 1 418 ? -1.541 14.438 5.619 1.00 24.69 470 ARG A O 1
ATOM 3132 N N . ASP A 1 419 ? -1.620 12.644 4.285 1.00 27.12 471 ASP A N 1
ATOM 3133 C CA . ASP A 1 419 ? -2.511 11.916 5.169 1.00 30.75 471 ASP A CA 1
ATOM 3134 C C . ASP A 1 419 ? -1.617 10.880 5.862 1.00 28.10 471 ASP A C 1
ATOM 3135 O O . ASP A 1 419 ? -1.074 9.976 5.219 1.00 29.87 471 ASP A O 1
ATOM 3140 N N . ALA A 1 420 ? -1.437 11.014 7.165 1.00 25.79 472 ALA A N 1
ATOM 3141 C CA . ALA A 1 420 ? -0.553 10.079 7.859 1.00 23.45 472 ALA A CA 1
ATOM 3142 C C . ALA A 1 420 ? -0.943 9.941 9.319 1.00 23.60 472 ALA A C 1
ATOM 3143 O O . ALA A 1 420 ? -1.735 10.721 9.825 1.00 22.36 472 ALA A O 1
ATOM 3145 N N . ASP A 1 421 ? -0.363 8.941 9.984 1.00 24.25 473 ASP A N 1
ATOM 3146 C CA . ASP A 1 421 ? -0.599 8.695 11.413 1.00 23.65 473 ASP A CA 1
ATOM 3147 C C . ASP A 1 421 ? 0.305 9.576 12.245 1.00 24.40 473 ASP A C 1
ATOM 3148 O O . ASP A 1 421 ? -0.056 10.047 13.325 1.00 24.17 473 ASP A O 1
ATOM 3153 N N . ILE A 1 422 ? 1.505 9.806 11.731 1.00 21.80 474 ILE A N 1
ATOM 3154 C CA . ILE A 1 422 ? 2.432 10.639 12.453 1.00 22.69 474 ILE A CA 1
ATOM 3155 C C . ILE A 1 422 ? 3.150 11.603 11.521 1.00 20.32 474 ILE A C 1
ATOM 3156 O O . ILE A 1 422 ? 3.544 11.224 10.402 1.00 20.56 474 ILE A O 1
ATOM 3161 N N . TYR A 1 423 ? 3.307 12.837 11.985 1.00 18.55 475 TYR A N 1
ATOM 3162 C CA . TYR A 1 423 ? 4.006 13.868 11.193 1.00 18.64 475 TYR A CA 1
ATOM 3163 C C . TYR A 1 423 ? 5.317 14.217 11.926 1.00 19.32 475 TYR A C 1
ATOM 3164 O O . TYR A 1 423 ? 5.317 14.499 13.132 1.00 17.67 475 TYR A O 1
ATOM 3173 N N . LEU A 1 424 ? 6.433 14.182 11.193 1.00 19.26 476 LEU A N 1
ATOM 3174 C CA . LEU A 1 424 ? 7.740 14.464 11.808 1.00 18.20 476 LEU A CA 1
ATOM 3175 C C . LEU A 1 424 ? 8.283 15.732 11.146 1.00 18.44 476 LEU A C 1
ATOM 3176 O O . LEU A 1 424 ? 8.425 15.775 9.927 1.00 18.81 476 LEU A O 1
ATOM 3181 N N . LEU A 1 425 ? 8.552 16.767 11.938 1.00 17.51 477 LEU A N 1
ATOM 3182 C CA . LEU A 1 425 ? 9.066 18.013 11.389 1.00 16.83 477 LEU A CA 1
ATOM 3183 C C . LEU A 1 425 ? 10.388 18.283 12.067 1.00 16.69 477 LEU A C 1
ATOM 3184 O O . LEU A 1 425 ? 10.415 18.567 13.268 1.00 14.41 477 LEU A O 1
ATOM 3189 N N . ASP A 1 426 ? 11.477 18.181 11.307 1.00 15.70 478 ASP A N 1
ATOM 3190 C CA . ASP A 1 426 ? 12.819 18.388 11.862 1.00 14.50 478 ASP A CA 1
ATOM 3191 C C . ASP A 1 426 ? 13.237 19.855 11.619 1.00 15.70 478 ASP A C 1
ATOM 3192 O O . ASP A 1 426 ? 13.453 20.269 10.471 1.00 15.26 478 ASP A O 1
ATOM 3197 N N . GLU A 1 427 ? 13.288 20.653 12.691 1.00 13.63 479 GLU A N 1
ATOM 3198 C CA . GLU A 1 427 ? 13.658 22.076 12.650 1.00 15.37 479 GLU A CA 1
ATOM 3199 C C . GLU A 1 427 ? 12.926 22.978 11.617 1.00 16.42 479 GLU A C 1
ATOM 3200 O O . GLU A 1 427 ? 13.543 23.621 10.766 1.00 16.22 479 GLU A O 1
ATOM 3206 N N . PRO A 1 428 ? 11.591 23.073 11.719 1.00 16.70 480 PRO A N 1
ATOM 3207 C CA . PRO A 1 428 ? 10.805 23.906 10.802 1.00 15.43 480 PRO A CA 1
ATOM 3208 C C . PRO A 1 428 ? 11.090 25.410 10.916 1.00 16.71 480 PRO A C 1
ATOM 3209 O O . PRO A 1 428 ? 10.792 26.143 9.977 1.00 17.08 480 PRO A O 1
ATOM 3213 N N . SER A 1 429 ? 11.665 25.883 12.026 1.00 15.99 481 SER A N 1
ATOM 3214 C CA . SER A 1 429 ? 11.926 27.336 12.155 1.00 17.20 481 SER A CA 1
ATOM 3215 C C . SER A 1 429 ? 13.145 27.871 11.392 1.00 16.18 481 SER A C 1
ATOM 3216 O O . SER A 1 429 ? 13.257 29.083 11.191 1.00 16.08 481 SER A O 1
ATOM 3219 N N . ALA A 1 430 ? 14.048 26.992 10.950 1.00 16.22 482 ALA A N 1
ATOM 3220 C CA . ALA A 1 430 ? 15.236 27.459 10.241 1.00 16.64 482 ALA A CA 1
ATOM 3221 C C . ALA A 1 430 ? 14.853 28.273 8.971 1.00 16.93 482 ALA A C 1
ATOM 3222 O O . ALA A 1 430 ? 13.930 27.866 8.212 1.00 18.56 482 ALA A O 1
ATOM 3224 N N . TYR A 1 431 ? 15.547 29.397 8.757 1.00 16.53 483 TYR A N 1
ATOM 3225 C CA . TYR A 1 431 ? 15.296 30.297 7.618 1.00 20.00 483 TYR A CA 1
ATOM 3226 C C . TYR A 1 431 ? 14.009 31.101 7.687 1.00 19.75 483 TYR A C 1
ATOM 3227 O O . TYR A 1 431 ? 13.736 31.898 6.792 1.00 18.84 483 TYR A O 1
ATOM 3236 N N . LEU A 1 432 ? 13.222 30.925 8.738 1.00 16.55 484 LEU A N 1
ATOM 3237 C CA . LEU A 1 432 ? 11.974 31.680 8.841 1.00 14.29 484 LEU A CA 1
ATOM 3238 C C . LEU A 1 432 ? 12.107 32.946 9.687 1.00 17.97 484 LEU A C 1
ATOM 3239 O O . LEU A 1 432 ? 12.864 32.944 10.674 1.00 16.57 484 LEU A O 1
ATOM 3244 N N . ASP A 1 433 ? 11.356 34.000 9.334 1.00 15.31 485 ASP A N 1
ATOM 3245 C CA . ASP A 1 433 ? 11.402 35.208 10.137 1.00 17.29 485 ASP A CA 1
ATOM 3246 C C . ASP A 1 433 ? 10.420 35.041 11.283 1.00 16.26 485 ASP A C 1
ATOM 3247 O O . ASP A 1 433 ? 9.683 34.054 11.336 1.00 14.60 485 ASP A O 1
ATOM 3252 N N . VAL A 1 434 ? 10.411 35.996 12.206 1.00 17.11 486 VAL A N 1
ATOM 3253 C CA . VAL A 1 434 ? 9.576 35.886 13.385 1.00 17.28 486 VAL A CA 1
ATOM 3254 C C . VAL A 1 434 ? 8.093 35.708 13.105 1.00 16.98 486 VAL A C 1
ATOM 3255 O O . VAL A 1 434 ? 7.438 34.908 13.768 1.00 15.81 486 VAL A O 1
ATOM 3259 N N . GLU A 1 435 ? 7.564 36.401 12.097 1.00 17.51 487 GLU A N 1
ATOM 3260 C CA . GLU A 1 435 ? 6.130 36.289 11.790 1.00 20.32 487 GLU A CA 1
ATOM 3261 C C . GLU A 1 435 ? 5.822 34.922 11.193 1.00 19.53 487 GLU A C 1
ATOM 3262 O O . GLU A 1 435 ? 4.800 34.315 11.541 1.00 18.84 487 GLU A O 1
ATOM 3268 N N . GLN A 1 436 ? 6.691 34.432 10.304 1.00 17.26 488 GLN A N 1
ATOM 3269 C CA . GLN A 1 436 ? 6.492 33.103 9.684 1.00 17.83 488 GLN A CA 1
ATOM 3270 C C . GLN A 1 436 ? 6.546 31.990 10.737 1.00 18.36 488 GLN A C 1
ATOM 3271 O O . GLN A 1 436 ? 5.829 30.970 10.641 1.00 19.97 488 GLN A O 1
ATOM 3277 N N . ARG A 1 437 ? 7.438 32.146 11.707 1.00 18.23 489 ARG A N 1
ATOM 3278 C CA . ARG A 1 437 ? 7.532 31.148 12.800 1.00 19.19 489 ARG A CA 1
ATOM 3279 C C . ARG A 1 437 ? 6.203 31.054 13.560 1.00 18.12 489 ARG A C 1
ATOM 3280 O O . ARG A 1 437 ? 5.737 29.957 13.868 1.00 18.31 489 ARG A O 1
ATOM 3288 N N . LEU A 1 438 ? 5.632 32.204 13.896 1.00 18.45 490 LEU A N 1
ATOM 3289 C CA . LEU A 1 438 ? 4.345 32.202 14.618 1.00 20.67 490 LEU A CA 1
ATOM 3290 C C . LEU A 1 438 ? 3.256 31.559 13.741 1.00 21.35 490 LEU A C 1
ATOM 3291 O O . LEU A 1 438 ? 2.391 30.837 14.238 1.00 22.05 490 LEU A O 1
ATOM 3296 N N . ALA A 1 439 ? 3.308 31.805 12.429 1.00 20.50 491 ALA A N 1
ATOM 3297 C CA . ALA A 1 439 ? 2.319 31.209 11.535 1.00 19.95 491 ALA A CA 1
ATOM 3298 C C . ALA A 1 439 ? 2.494 29.683 11.492 1.00 18.65 491 ALA A C 1
ATOM 3299 O O . ALA A 1 439 ? 1.523 28.918 11.499 1.00 17.36 491 ALA A O 1
ATOM 3301 N N . VAL A 1 440 ? 3.736 29.215 11.466 1.00 18.60 492 VAL A N 1
ATOM 3302 C CA . VAL A 1 440 ? 3.981 27.792 11.460 1.00 17.90 492 VAL A CA 1
ATOM 3303 C C . VAL A 1 440 ? 3.569 27.169 12.798 1.00 18.38 492 VAL A C 1
ATOM 3304 O O . VAL A 1 440 ? 3.038 26.073 12.809 1.00 17.92 492 VAL A O 1
ATOM 3308 N N . SER A 1 441 ? 3.820 27.852 13.917 1.00 17.75 493 SER A N 1
ATOM 3309 C CA . SER A 1 441 ? 3.409 27.305 15.216 1.00 21.40 493 SER A CA 1
ATOM 3310 C C . SER A 1 441 ? 1.892 27.076 15.257 1.00 20.99 493 SER A C 1
ATOM 3311 O O . SER A 1 441 ? 1.416 26.026 15.708 1.00 21.51 493 SER A O 1
ATOM 3314 N N . ARG A 1 442 ? 1.143 28.043 14.743 1.00 22.70 494 ARG A N 1
ATOM 3315 C CA . ARG A 1 442 ? -0.308 27.941 14.752 1.00 24.62 494 ARG A CA 1
ATOM 3316 C C . ARG A 1 442 ? -0.801 26.858 13.805 1.00 25.38 494 ARG A C 1
ATOM 3317 O O . ARG A 1 442 ? -1.743 26.114 14.129 1.00 24.31 494 ARG A O 1
ATOM 3325 N N . ALA A 1 443 ? -0.161 26.774 12.642 1.00 22.15 495 ALA A N 1
ATOM 3326 C CA . ALA A 1 443 ? -0.541 25.802 11.633 1.00 23.51 495 ALA A CA 1
ATOM 3327 C C . ALA A 1 443 ? -0.376 24.382 12.189 1.00 23.77 495 ALA A C 1
ATOM 3328 O O . ALA A 1 443 ? -1.296 23.549 12.113 1.00 23.65 495 ALA A O 1
ATOM 3330 N N . ILE A 1 444 ? 0.779 24.107 12.782 1.00 22.42 496 ILE A N 1
ATOM 3331 C CA . ILE A 1 444 ? 1.014 22.769 13.312 1.00 24.19 496 ILE A CA 1
ATOM 3332 C C . ILE A 1 444 ? -0.026 22.426 14.367 1.00 25.51 496 ILE A C 1
ATOM 3333 O O . ILE A 1 444 ? -0.641 21.352 14.343 1.00 25.98 496 ILE A O 1
ATOM 3338 N N . ARG A 1 445 ? -0.227 23.340 15.296 1.00 27.37 497 ARG A N 1
ATOM 3339 C CA . ARG A 1 445 ? -1.170 23.085 16.371 1.00 30.12 497 ARG A CA 1
ATOM 3340 C C . ARG A 1 445 ? -2.594 22.898 15.858 1.00 28.52 497 ARG A C 1
ATOM 3341 O O . ARG A 1 445 ? -3.237 21.900 16.153 1.00 30.45 497 ARG A O 1
ATOM 3349 N N . HIS A 1 446 ? -3.081 23.844 15.076 1.00 28.20 498 HIS A N 1
ATOM 3350 C CA . HIS A 1 446 ? -4.442 23.745 14.570 1.00 28.74 498 HIS A CA 1
ATOM 3351 C C . HIS A 1 446 ? -4.706 22.532 13.661 1.00 28.09 498 HIS A C 1
ATOM 3352 O O . HIS A 1 446 ? -5.776 21.889 13.754 1.00 27.64 498 HIS A O 1
ATOM 3359 N N . LEU A 1 447 ? -3.750 22.192 12.802 1.00 25.01 499 LEU A N 1
ATOM 3360 C CA . LEU A 1 447 ? -3.952 21.041 11.911 1.00 25.62 499 LEU A CA 1
ATOM 3361 C C . LEU A 1 447 ? -3.881 19.721 12.662 1.00 25.89 499 LEU A C 1
ATOM 3362 O O . LEU A 1 447 ? -4.624 18.780 12.359 1.00 25.35 499 LEU A O 1
ATOM 3375 N N . GLU A 1 449 ? -4.729 19.297 15.770 1.00 32.75 501 GLU A N 1
ATOM 3376 C CA . GLU A 1 449 ? -5.949 19.229 16.576 1.00 35.82 501 GLU A CA 1
ATOM 3377 C C . GLU A 1 449 ? -7.135 18.836 15.686 1.00 36.16 501 GLU A C 1
ATOM 3378 O O . GLU A 1 449 ? -7.973 18.003 16.062 1.00 36.27 501 GLU A O 1
ATOM 3384 N N . LYS A 1 450 ? -7.158 19.398 14.485 1.00 35.99 502 LYS A N 1
ATOM 3385 C CA . LYS A 1 450 ? -8.201 19.135 13.511 1.00 37.46 502 LYS A CA 1
ATOM 3386 C C . LYS A 1 450 ? -8.173 17.682 13.087 1.00 37.40 502 LYS A C 1
ATOM 3387 O O . LYS A 1 450 ? -9.176 16.984 13.229 1.00 38.25 502 LYS A O 1
ATOM 3393 N N . ASN A 1 451 ? -7.026 17.225 12.577 1.00 35.94 503 ASN A N 1
ATOM 3394 C CA . ASN A 1 451 ? -6.916 15.858 12.101 1.00 36.64 503 ASN A CA 1
ATOM 3395 C C . ASN A 1 451 ? -6.746 14.771 13.165 1.00 35.20 503 ASN A C 1
ATOM 3396 O O . ASN A 1 451 ? -6.737 13.590 12.838 1.00 34.46 503 ASN A O 1
ATOM 3401 N N . GLU A 1 452 ? -6.634 15.173 14.428 1.00 35.28 504 GLU A N 1
ATOM 3402 C CA . GLU A 1 452 ? -6.467 14.244 15.549 1.00 34.74 504 GLU A CA 1
ATOM 3403 C C . GLU A 1 452 ? -5.311 13.278 15.328 1.00 33.35 504 GLU A C 1
ATOM 3404 O O . GLU A 1 452 ? -5.386 12.123 15.723 1.00 31.32 504 GLU A O 1
ATOM 3410 N N . LYS A 1 453 ? -4.238 13.745 14.702 1.00 30.81 505 LYS A N 1
ATOM 3411 C CA . LYS A 1 453 ? -3.108 12.862 14.484 1.00 29.51 505 LYS A CA 1
ATOM 3412 C C . LYS A 1 453 ? -2.007 13.217 15.481 1.00 28.23 505 LYS A C 1
ATOM 3413 O O . LYS A 1 453 ? -2.239 13.961 16.444 1.00 27.97 505 LYS A O 1
ATOM 3419 N N . THR A 1 454 ? -0.797 12.715 15.242 1.00 26.68 506 THR A N 1
ATOM 3420 C CA . THR A 1 454 ? 0.307 12.940 16.174 1.00 24.66 506 THR A CA 1
ATOM 3421 C C . THR A 1 454 ? 1.522 13.512 15.458 1.00 22.94 506 THR A C 1
ATOM 3422 O O . THR A 1 454 ? 1.760 13.186 14.299 1.00 20.66 506 THR A O 1
ATOM 3426 N N . ALA A 1 455 ? 2.265 14.384 16.128 1.00 20.29 507 ALA A N 1
ATOM 3427 C CA . ALA A 1 455 ? 3.479 14.923 15.492 1.00 19.64 507 ALA A CA 1
ATOM 3428 C C . ALA A 1 455 ? 4.624 14.994 16.471 1.00 17.96 507 ALA A C 1
ATOM 3429 O O . ALA A 1 455 ? 4.413 15.063 17.693 1.00 20.99 507 ALA A O 1
ATOM 3431 N N . LEU A 1 456 ? 5.843 14.935 15.938 1.00 17.89 508 LEU A N 1
ATOM 3432 C CA . LEU A 1 456 ? 7.025 15.122 16.758 1.00 17.30 508 LEU A CA 1
ATOM 3433 C C . LEU A 1 456 ? 7.739 16.258 16.037 1.00 17.79 508 LEU A C 1
ATOM 3434 O O . LEU A 1 456 ? 7.901 16.227 14.803 1.00 16.34 508 LEU A O 1
ATOM 3439 N N . VAL A 1 457 ? 8.149 17.256 16.803 1.00 15.95 509 VAL A N 1
ATOM 3440 C CA . VAL A 1 457 ? 8.785 18.441 16.232 1.00 16.99 509 VAL A CA 1
ATOM 3441 C C . VAL A 1 457 ? 10.106 18.745 16.903 1.00 16.98 509 VAL A C 1
ATOM 3442 O O . VAL A 1 457 ? 10.126 19.019 18.106 1.00 17.63 509 VAL A O 1
ATOM 3446 N N . VAL A 1 458 ? 11.206 18.685 16.140 1.00 13.84 510 VAL A N 1
ATOM 3447 C CA . VAL A 1 458 ? 12.525 19.061 16.694 1.00 14.48 510 VAL A CA 1
ATOM 3448 C C . VAL A 1 458 ? 12.616 20.568 16.478 1.00 15.41 510 VAL A C 1
ATOM 3449 O O . VAL A 1 458 ? 12.447 21.045 15.352 1.00 15.28 510 VAL A O 1
ATOM 3453 N N . GLU A 1 459 ? 12.890 21.333 17.530 1.00 16.07 511 GLU A N 1
ATOM 3454 C CA . GLU A 1 459 ? 12.971 22.784 17.405 1.00 17.21 511 GLU A CA 1
ATOM 3455 C C . GLU A 1 459 ? 13.932 23.378 18.410 1.00 18.89 511 GLU A C 1
ATOM 3456 O O . GLU A 1 459 ? 14.084 22.846 19.512 1.00 19.12 511 GLU A O 1
ATOM 3462 N N . HIS A 1 460 ? 14.574 24.477 18.022 1.00 18.14 512 HIS A N 1
ATOM 3463 C CA . HIS A 1 460 ? 15.513 25.189 18.895 1.00 18.96 512 HIS A CA 1
ATOM 3464 C C . HIS A 1 460 ? 14.879 26.510 19.365 1.00 18.56 512 HIS A C 1
ATOM 3465 O O . HIS A 1 460 ? 15.423 27.195 20.239 1.00 18.77 512 HIS A O 1
ATOM 3472 N N . ASP A 1 461 ? 13.728 26.852 18.783 1.00 18.00 513 ASP A N 1
ATOM 3473 C CA . ASP A 1 461 ? 13.024 28.106 19.106 1.00 17.86 513 ASP A CA 1
ATOM 3474 C C . ASP A 1 461 ? 12.082 27.785 20.288 1.00 18.20 513 ASP A C 1
ATOM 3475 O O . ASP A 1 461 ? 11.112 27.033 20.149 1.00 17.39 513 ASP A O 1
ATOM 3480 N N . VAL A 1 462 ? 12.399 28.336 21.457 1.00 18.93 514 VAL A N 1
ATOM 3481 C CA . VAL A 1 462 ? 11.606 28.048 22.644 1.00 20.31 514 VAL A CA 1
ATOM 3482 C C . VAL A 1 462 ? 10.106 28.372 22.515 1.00 19.90 514 VAL A C 1
ATOM 3483 O O . VAL A 1 462 ? 9.262 27.555 22.898 1.00 20.69 514 VAL A O 1
ATOM 3487 N N . LEU A 1 463 ? 9.742 29.541 21.996 1.00 20.22 515 LEU A N 1
ATOM 3488 C CA . LEU A 1 463 ? 8.320 29.831 21.899 1.00 18.48 515 LEU A CA 1
ATOM 3489 C C . LEU A 1 463 ? 7.594 28.894 20.934 1.00 20.13 515 LEU A C 1
ATOM 3490 O O . LEU A 1 463 ? 6.399 28.625 21.108 1.00 19.37 515 LEU A O 1
ATOM 3503 N N . ILE A 1 465 ? 8.438 25.665 20.528 1.00 18.09 517 ILE A N 1
ATOM 3504 C CA . ILE A 1 465 ? 8.305 24.442 21.338 1.00 19.15 517 ILE A CA 1
ATOM 3505 C C . ILE A 1 465 ? 7.104 24.608 22.289 1.00 20.34 517 ILE A C 1
ATOM 3506 O O . ILE A 1 465 ? 6.210 23.767 22.337 1.00 20.02 517 ILE A O 1
ATOM 3511 N N . ASP A 1 466 ? 7.094 25.718 23.029 1.00 20.22 518 ASP A N 1
ATOM 3512 C CA . ASP A 1 466 ? 6.029 25.997 23.973 1.00 20.80 518 ASP A CA 1
ATOM 3513 C C . ASP A 1 466 ? 4.641 25.979 23.352 1.00 21.57 518 ASP A C 1
ATOM 3514 O O . ASP A 1 466 ? 3.712 25.355 23.863 1.00 21.42 518 ASP A O 1
ATOM 3519 N N . TYR A 1 467 ? 4.492 26.678 22.242 1.00 19.49 519 TYR A N 1
ATOM 3520 C CA . TYR A 1 467 ? 3.210 26.746 21.576 1.00 21.55 519 TYR A CA 1
ATOM 3521 C C . TYR A 1 467 ? 2.722 25.407 21.047 1.00 22.50 519 TYR A C 1
ATOM 3522 O O . TYR A 1 467 ? 1.551 25.059 21.203 1.00 22.24 519 TYR A O 1
ATOM 3531 N N . VAL A 1 468 ? 3.606 24.619 20.438 1.00 20.57 520 VAL A N 1
ATOM 3532 C CA . VAL A 1 468 ? 3.106 23.399 19.822 1.00 19.79 520 VAL A CA 1
ATOM 3533 C C . VAL A 1 468 ? 3.072 22.138 20.638 1.00 19.37 520 VAL A C 1
ATOM 3534 O O . VAL A 1 468 ? 2.258 21.275 20.369 1.00 19.75 520 VAL A O 1
ATOM 3538 N N . SER A 1 469 ? 3.919 22.050 21.647 1.00 20.30 521 SER A N 1
ATOM 3539 C CA . SER A 1 469 ? 4.083 20.802 22.385 1.00 21.64 521 SER A CA 1
ATOM 3540 C C . SER A 1 469 ? 3.142 20.453 23.539 1.00 24.22 521 SER A C 1
ATOM 3541 O O . SER A 1 469 ? 2.744 21.315 24.307 1.00 25.00 521 SER A O 1
ATOM 3544 N N . ASP A 1 470 ? 2.809 19.168 23.639 1.00 24.95 522 ASP A N 1
ATOM 3545 C CA . ASP A 1 470 ? 2.005 18.636 24.741 1.00 25.94 522 ASP A CA 1
ATOM 3546 C C . ASP A 1 470 ? 3.009 17.974 25.695 1.00 26.33 522 ASP A C 1
ATOM 3547 O O . ASP A 1 470 ? 2.874 18.054 26.914 1.00 25.40 522 ASP A O 1
ATOM 3552 N N . ARG A 1 471 ? 4.010 17.310 25.116 1.00 22.70 523 ARG A N 1
ATOM 3553 C CA . ARG A 1 471 ? 5.053 16.650 25.875 1.00 23.68 523 ARG A CA 1
ATOM 3554 C C . ARG A 1 471 ? 6.432 16.960 25.265 1.00 23.99 523 ARG A C 1
ATOM 3555 O O . ARG A 1 471 ? 6.539 17.523 24.158 1.00 21.50 523 ARG A O 1
ATOM 3563 N N . LEU A 1 472 ? 7.489 16.631 25.995 1.00 23.26 524 LEU A N 1
ATOM 3564 C CA . LEU A 1 472 ? 8.837 16.941 25.536 1.00 23.32 524 LEU A CA 1
ATOM 3565 C C . LEU A 1 472 ? 9.825 15.781 25.658 1.00 25.39 524 LEU A C 1
ATOM 3566 O O . LEU A 1 472 ? 9.766 14.998 26.613 1.00 25.09 524 LEU A O 1
ATOM 3579 N N . VAL A 1 474 ? 13.897 15.207 25.671 1.00 21.96 526 VAL A N 1
ATOM 3580 C CA . VAL A 1 474 ? 15.160 15.936 25.777 1.00 22.61 526 VAL A CA 1
ATOM 3581 C C . VAL A 1 474 ? 16.310 15.003 25.380 1.00 23.07 526 VAL A C 1
ATOM 3582 O O . VAL A 1 474 ? 16.341 13.845 25.802 1.00 23.65 526 VAL A O 1
ATOM 3586 N N . PHE A 1 475 ? 17.228 15.503 24.552 1.00 22.37 527 PHE A N 1
ATOM 3587 C CA . PHE A 1 475 ? 18.408 14.744 24.148 1.00 20.31 527 PHE A CA 1
ATOM 3588 C C . PHE A 1 475 ? 19.571 15.349 24.916 1.00 21.35 527 PHE A C 1
ATOM 3589 O O . PHE A 1 475 ? 19.675 16.585 25.083 1.00 21.78 527 PHE A O 1
ATOM 3597 N N . GLU A 1 476 ? 20.442 14.479 25.392 1.00 20.49 528 GLU A N 1
ATOM 3598 C CA . GLU A 1 476 ? 21.617 14.892 26.156 1.00 23.62 528 GLU A CA 1
ATOM 3599 C C . GLU A 1 476 ? 22.823 14.113 25.647 1.00 24.72 528 GLU A C 1
ATOM 3600 O O . GLU A 1 476 ? 22.696 13.013 25.121 1.00 25.51 528 GLU A O 1
ATOM 3606 N N . GLY A 1 477 ? 23.998 14.677 25.809 1.00 25.51 529 GLY A N 1
ATOM 3607 C CA . GLY A 1 477 ? 25.186 13.967 25.391 1.00 27.66 529 GLY A CA 1
ATOM 3608 C C . GLY A 1 477 ? 26.326 14.909 25.094 1.00 27.35 529 GLY A C 1
ATOM 3609 O O . GLY A 1 477 ? 26.340 16.076 25.514 1.00 26.98 529 GLY A O 1
ATOM 3610 N N . GLU A 1 478 ? 27.286 14.384 24.355 1.00 27.35 530 GLU A N 1
ATOM 3611 C CA . GLU A 1 478 ? 28.442 15.142 23.944 1.00 28.50 530 GLU A CA 1
ATOM 3612 C C . GLU A 1 478 ? 28.422 15.101 22.429 1.00 27.87 530 GLU A C 1
ATOM 3613 O O . GLU A 1 478 ? 28.629 14.042 21.819 1.00 25.45 530 GLU A O 1
ATOM 3619 N N . PRO A 1 479 ? 28.162 16.258 21.806 1.00 26.70 531 PRO A N 1
ATOM 3620 C CA . PRO A 1 479 ? 28.088 16.455 20.364 1.00 26.85 531 PRO A CA 1
ATOM 3621 C C . PRO A 1 479 ? 29.170 15.690 19.654 1.00 27.36 531 PRO A C 1
ATOM 3622 O O . PRO A 1 479 ? 30.349 15.814 19.983 1.00 29.30 531 PRO A O 1
ATOM 3626 N N . GLY A 1 480 ? 28.779 14.873 18.689 1.00 25.85 532 GLY A N 1
ATOM 3627 C CA . GLY A 1 480 ? 29.756 14.112 17.941 1.00 26.17 532 GLY A CA 1
ATOM 3628 C C . GLY A 1 480 ? 30.279 12.850 18.605 1.00 27.76 532 GLY A C 1
ATOM 3629 O O . GLY A 1 480 ? 30.866 11.998 17.947 1.00 30.58 532 GLY A O 1
ATOM 3630 N N . LYS A 1 481 ? 30.076 12.709 19.904 1.00 26.37 533 LYS A N 1
ATOM 3631 C CA . LYS A 1 481 ? 30.567 11.527 20.610 1.00 28.64 533 LYS A CA 1
ATOM 3632 C C . LYS A 1 481 ? 29.432 10.576 20.977 1.00 26.66 533 LYS A C 1
ATOM 3633 O O . LYS A 1 481 ? 29.424 9.417 20.569 1.00 26.33 533 LYS A O 1
ATOM 3639 N N . TYR A 1 482 ? 28.478 11.054 21.766 1.00 25.97 534 TYR A N 1
ATOM 3640 C CA . TYR A 1 482 ? 27.345 10.207 22.142 1.00 25.96 534 TYR A CA 1
ATOM 3641 C C . TYR A 1 482 ? 26.105 11.013 22.463 1.00 24.55 534 TYR A C 1
ATOM 3642 O O . TYR A 1 482 ? 26.191 12.172 22.837 1.00 27.40 534 TYR A O 1
ATOM 3651 N N . GLY A 1 483 ? 24.944 10.393 22.300 1.00 23.74 535 GLY A N 1
ATOM 3652 C CA . GLY A 1 483 ? 23.698 11.081 22.592 1.00 22.19 535 GLY A CA 1
ATOM 3653 C C . GLY A 1 483 ? 22.744 10.125 23.277 1.00 23.26 535 GLY A C 1
ATOM 3654 O O . GLY A 1 483 ? 22.872 8.901 23.150 1.00 22.88 535 GLY A O 1
ATOM 3655 N N . ARG A 1 484 ? 21.797 10.683 24.014 1.00 22.76 536 ARG A N 1
ATOM 3656 C CA . ARG A 1 484 ? 20.809 9.895 24.698 1.00 25.19 536 ARG A CA 1
ATOM 3657 C C . ARG A 1 484 ? 19.447 10.574 24.572 1.00 24.78 536 ARG A C 1
ATOM 3658 O O . ARG A 1 484 ? 19.293 11.746 24.928 1.00 25.57 536 ARG A O 1
ATOM 3666 N N . ALA A 1 485 ? 18.480 9.846 24.015 1.00 23.15 537 ALA A N 1
ATOM 3667 C CA . ALA A 1 485 ? 17.122 10.347 23.857 1.00 24.14 537 ALA A CA 1
ATOM 3668 C C . ALA A 1 485 ? 16.311 9.859 25.054 1.00 24.06 537 ALA A C 1
ATOM 3669 O O . ALA A 1 485 ? 16.021 8.668 25.179 1.00 23.83 537 ALA A O 1
ATOM 3671 N N . LEU A 1 486 ? 15.950 10.786 25.928 1.00 25.33 538 LEU A N 1
ATOM 3672 C CA . LEU A 1 486 ? 15.151 10.461 27.095 1.00 25.54 538 LEU A CA 1
ATOM 3673 C C . LEU A 1 486 ? 13.722 10.242 26.592 1.00 25.92 538 LEU A C 1
ATOM 3674 O O . LEU A 1 486 ? 13.338 10.773 25.546 1.00 25.10 538 LEU A O 1
ATOM 3679 N N . PRO A 1 487 ? 12.912 9.453 27.320 1.00 27.11 539 PRO A N 1
ATOM 3680 C CA . PRO A 1 487 ? 11.533 9.227 26.859 1.00 26.13 539 PRO A CA 1
ATOM 3681 C C . PRO A 1 487 ? 10.703 10.501 26.985 1.00 25.58 539 PRO A C 1
ATOM 3682 O O . PRO A 1 487 ? 11.013 11.387 27.784 1.00 26.66 539 PRO A O 1
ATOM 3686 N N . PRO A 1 488 ? 9.627 10.596 26.217 1.00 26.66 540 PRO A N 1
ATOM 3687 C CA . PRO A 1 488 ? 8.750 11.762 26.260 1.00 27.87 540 PRO A CA 1
ATOM 3688 C C . PRO A 1 488 ? 8.205 11.961 27.685 1.00 30.46 540 PRO A C 1
ATOM 3689 O O . PRO A 1 488 ? 7.701 11.004 28.276 1.00 30.31 540 PRO A O 1
ATOM 3701 N N . GLY A 1 490 ? 6.475 15.281 30.677 1.00 31.10 542 GLY A N 1
ATOM 3702 C CA . GLY A 1 490 ? 5.744 16.543 30.700 1.00 30.16 542 GLY A CA 1
ATOM 3703 C C . GLY A 1 490 ? 6.611 17.765 30.378 1.00 31.19 542 GLY A C 1
ATOM 3704 O O . GLY A 1 490 ? 7.838 17.711 30.517 1.00 30.29 542 GLY A O 1
ATOM 3713 N N . ARG A 1 492 ? 7.018 20.676 31.897 1.00 33.09 544 ARG A N 1
ATOM 3714 C CA . ARG A 1 492 ? 7.727 21.186 33.044 1.00 33.98 544 ARG A CA 1
ATOM 3715 C C . ARG A 1 492 ? 8.964 20.383 33.368 1.00 33.02 544 ARG A C 1
ATOM 3716 O O . ARG A 1 492 ? 10.034 20.942 33.564 1.00 32.26 544 ARG A O 1
ATOM 3724 N N . GLU A 1 493 ? 8.811 19.067 33.428 1.00 32.58 545 GLU A N 1
ATOM 3725 C CA . GLU A 1 493 ? 9.937 18.180 33.733 1.00 33.21 545 GLU A CA 1
ATOM 3726 C C . GLU A 1 493 ? 11.029 18.266 32.659 1.00 31.35 545 GLU A C 1
ATOM 3727 O O . GLU A 1 493 ? 12.221 18.321 32.969 1.00 29.04 545 GLU A O 1
ATOM 3733 N N . GLY A 1 494 ? 10.624 18.286 31.391 1.00 28.52 546 GLY A N 1
ATOM 3734 C CA . GLY A 1 494 ? 11.614 18.346 30.325 1.00 26.39 546 GLY A CA 1
ATOM 3735 C C . GLY A 1 494 ? 12.332 19.662 30.265 1.00 26.33 546 GLY A C 1
ATOM 3736 O O . GLY A 1 494 ? 13.560 19.699 30.146 1.00 26.49 546 GLY A O 1
ATOM 3745 N N . ASN A 1 496 ? 12.700 21.786 32.682 1.00 29.97 548 ASN A N 1
ATOM 3746 C CA . ASN A 1 496 ? 13.523 21.908 33.886 1.00 29.98 548 ASN A CA 1
ATOM 3747 C C . ASN A 1 496 ? 14.810 21.147 33.667 1.00 30.85 548 ASN A C 1
ATOM 3748 O O . ASN A 1 496 ? 15.867 21.567 34.108 1.00 32.20 548 ASN A O 1
ATOM 3753 N N . ARG A 1 497 ? 14.726 20.003 33.002 1.00 30.06 549 ARG A N 1
ATOM 3754 C CA . ARG A 1 497 ? 15.929 19.232 32.799 1.00 30.65 549 ARG A CA 1
ATOM 3755 C C . ARG A 1 497 ? 16.872 19.952 31.857 1.00 30.66 549 ARG A C 1
ATOM 3756 O O . ARG A 1 497 ? 18.073 20.036 32.117 1.00 29.45 549 ARG A O 1
ATOM 3764 N N . PHE A 1 498 ? 16.334 20.494 30.769 1.00 29.07 550 PHE A N 1
ATOM 3765 C CA . PHE A 1 498 ? 17.208 21.197 29.835 1.00 27.60 550 PHE A CA 1
ATOM 3766 C C . PHE A 1 498 ? 17.754 22.506 30.382 1.00 27.24 550 PHE A C 1
ATOM 3767 O O . PHE A 1 498 ? 18.956 22.755 30.330 1.00 26.96 550 PHE A O 1
ATOM 3775 N N . LEU A 1 499 ? 16.871 23.360 30.885 1.00 27.57 551 LEU A N 1
ATOM 3776 C CA . LEU A 1 499 ? 17.298 24.674 31.392 1.00 28.75 551 LEU A CA 1
ATOM 3777 C C . LEU A 1 499 ? 18.296 24.677 32.546 1.00 30.36 551 LEU A C 1
ATOM 3778 O O . LEU A 1 499 ? 19.094 25.612 32.677 1.00 29.03 551 LEU A O 1
ATOM 3783 N N . ALA A 1 500 ? 18.273 23.635 33.375 1.00 32.91 552 ALA A N 1
ATOM 3784 C CA . ALA A 1 500 ? 19.228 23.548 34.480 1.00 36.08 552 ALA A CA 1
ATOM 3785 C C . ALA A 1 500 ? 20.623 23.517 33.857 1.00 38.13 552 ALA A C 1
ATOM 3786 O O . ALA A 1 500 ? 21.574 24.041 34.423 1.00 39.18 552 ALA A O 1
ATOM 3788 N N . SER A 1 501 ? 20.742 22.916 32.678 1.00 39.69 553 SER A N 1
ATOM 3789 C CA . SER A 1 501 ? 22.026 22.862 31.970 1.00 41.69 553 SER A CA 1
ATOM 3790 C C . SER A 1 501 ? 22.495 24.214 31.450 1.00 42.22 553 SER A C 1
ATOM 3791 O O . SER A 1 501 ? 23.667 24.373 31.100 1.00 42.90 553 SER A O 1
ATOM 3794 N N . ILE A 1 502 ? 21.589 25.184 31.383 1.00 40.38 554 ILE A N 1
ATOM 3795 C CA . ILE A 1 502 ? 21.931 26.499 30.861 1.00 40.09 554 ILE A CA 1
ATOM 3796 C C . ILE A 1 502 ? 21.835 27.647 31.884 1.00 38.30 554 ILE A C 1
ATOM 3797 O O . ILE A 1 502 ? 22.395 28.721 31.671 1.00 37.39 554 ILE A O 1
ATOM 3802 N N . GLY A 1 503 ? 21.147 27.425 32.997 1.00 36.49 555 GLY A N 1
ATOM 3803 C CA . GLY A 1 503 ? 21.053 28.483 33.981 1.00 34.88 555 GLY A CA 1
ATOM 3804 C C . GLY A 1 503 ? 20.138 29.643 33.604 1.00 34.26 555 GLY A C 1
ATOM 3805 O O . GLY A 1 503 ? 20.374 30.777 34.014 1.00 35.56 555 GLY A O 1
ATOM 3806 N N . ILE A 1 504 ? 19.098 29.382 32.819 1.00 32.22 556 ILE A N 1
ATOM 3807 C CA . ILE A 1 504 ? 18.154 30.439 32.454 1.00 30.26 556 ILE A CA 1
ATOM 3808 C C . ILE A 1 504 ? 16.767 29.995 32.923 1.00 28.74 556 ILE A C 1
ATOM 3809 O O . ILE A 1 504 ? 16.448 28.802 32.843 1.00 28.58 556 ILE A O 1
ATOM 3814 N N . THR A 1 505 ? 15.949 30.919 33.428 1.00 26.16 557 THR A N 1
ATOM 3815 C CA . THR A 1 505 ? 14.626 30.518 33.891 1.00 24.37 557 THR A CA 1
ATOM 3816 C C . THR A 1 505 ? 13.581 31.330 33.182 1.00 24.30 557 THR A C 1
ATOM 3817 O O . THR A 1 505 ? 13.836 32.458 32.787 1.00 23.76 557 THR A O 1
ATOM 3821 N N . PHE A 1 506 ? 12.409 30.733 33.027 1.00 22.78 558 PHE A N 1
ATOM 3822 C CA . PHE A 1 506 ? 11.274 31.367 32.387 1.00 25.08 558 PHE A CA 1
ATOM 3823 C C . PHE A 1 506 ? 10.049 31.308 33.309 1.00 26.95 558 PHE A C 1
ATOM 3824 O O . PHE A 1 506 ? 9.778 30.297 33.942 1.00 25.79 558 PHE A O 1
ATOM 3832 N N . ARG A 1 507 ? 9.301 32.394 33.369 1.00 28.40 559 ARG A N 1
ATOM 3833 C CA . ARG A 1 507 ? 8.084 32.363 34.140 1.00 31.66 559 ARG A CA 1
ATOM 3834 C C . ARG A 1 507 ? 7.056 32.575 33.038 1.00 32.58 559 ARG A C 1
ATOM 3835 O O . ARG A 1 507 ? 7.385 32.474 31.855 1.00 31.32 559 ARG A O 1
ATOM 3843 N N . ARG A 1 508 ? 5.830 32.886 33.417 1.00 32.48 560 ARG A N 1
ATOM 3844 C CA . ARG A 1 508 ? 4.758 33.076 32.468 1.00 35.83 560 ARG A CA 1
ATOM 3845 C C . ARG A 1 508 ? 4.329 34.543 32.399 1.00 38.04 560 ARG A C 1
ATOM 3846 O O . ARG A 1 508 ? 4.427 35.280 33.400 1.00 37.51 560 ARG A O 1
ATOM 3854 N N . ASP A 1 509 ? 3.903 34.988 31.216 1.00 37.60 561 ASP A N 1
ATOM 3855 C CA . ASP A 1 509 ? 3.390 36.345 31.088 1.00 39.47 561 ASP A CA 1
ATOM 3856 C C . ASP A 1 509 ? 1.873 36.193 30.886 1.00 40.37 561 ASP A C 1
ATOM 3857 O O . ASP A 1 509 ? 1.416 35.677 29.862 1.00 40.78 561 ASP A O 1
ATOM 3862 N N . PRO A 1 510 ? 1.081 36.642 31.874 1.00 41.10 562 PRO A N 1
ATOM 3863 C CA . PRO A 1 510 ? -0.382 36.582 31.876 1.00 41.24 562 PRO A CA 1
ATOM 3864 C C . PRO A 1 510 ? -1.051 37.273 30.688 1.00 40.31 562 PRO A C 1
ATOM 3865 O O . PRO A 1 510 ? -2.059 36.797 30.164 1.00 40.76 562 PRO A O 1
ATOM 3869 N N . ASP A 1 511 ? -0.498 38.398 30.266 1.00 39.56 563 ASP A N 1
ATOM 3870 C CA . ASP A 1 511 ? -1.124 39.132 29.185 1.00 39.48 563 ASP A CA 1
ATOM 3871 C C . ASP A 1 511 ? -1.272 38.399 27.870 1.00 37.74 563 ASP A C 1
ATOM 3872 O O . ASP A 1 511 ? -2.280 38.578 27.185 1.00 37.73 563 ASP A O 1
ATOM 3877 N N . THR A 1 512 ? -0.281 37.584 27.514 1.00 33.41 564 THR A N 1
ATOM 3878 C CA . THR A 1 512 ? -0.331 36.838 26.263 1.00 32.01 564 THR A CA 1
ATOM 3879 C C . THR A 1 512 ? -0.187 35.344 26.493 1.00 30.96 564 THR A C 1
ATOM 3880 O O . THR A 1 512 ? -0.434 34.537 25.587 1.00 30.71 564 THR A O 1
ATOM 3884 N N . GLY A 1 513 ? 0.233 34.984 27.701 1.00 31.09 565 GLY A N 1
ATOM 3885 C CA . GLY A 1 513 ? 0.408 33.579 28.047 1.00 30.78 565 GLY A CA 1
ATOM 3886 C C . GLY A 1 513 ? 1.749 33.013 27.606 1.00 29.71 565 GLY A C 1
ATOM 3887 O O . GLY A 1 513 ? 2.028 31.826 27.804 1.00 29.67 565 GLY A O 1
ATOM 3888 N N . ARG A 1 514 ? 2.591 33.859 27.018 1.00 27.60 566 ARG A N 1
ATOM 3889 C CA . ARG A 1 514 ? 3.903 33.410 26.531 1.00 26.61 566 ARG A CA 1
ATOM 3890 C C . ARG A 1 514 ? 4.933 33.160 27.635 1.00 26.27 566 ARG A C 1
ATOM 3891 O O . ARG A 1 514 ? 4.855 33.747 28.732 1.00 25.63 566 ARG A O 1
ATOM 3899 N N . PRO A 1 515 ? 5.916 32.290 27.369 1.00 24.73 567 PRO A N 1
ATOM 3900 C CA . PRO A 1 515 ? 6.927 32.077 28.414 1.00 24.39 567 PRO A CA 1
ATOM 3901 C C . PRO A 1 515 ? 7.690 33.403 28.473 1.00 24.85 567 PRO A C 1
ATOM 3902 O O . PRO A 1 515 ? 7.864 34.080 27.432 1.00 23.98 567 PRO A O 1
ATOM 3906 N N . ARG A 1 516 ? 8.111 33.807 29.668 1.00 23.99 568 ARG A N 1
ATOM 3907 C CA . ARG A 1 516 ? 8.815 35.070 29.828 1.00 25.86 568 ARG A CA 1
ATOM 3908 C C . ARG A 1 516 ? 10.163 34.836 30.499 1.00 24.99 568 ARG A C 1
ATOM 3909 O O . ARG A 1 516 ? 10.237 34.270 31.584 1.00 23.89 568 ARG A O 1
ATOM 3917 N N . ALA A 1 517 ? 11.226 35.279 29.847 1.00 25.03 569 ALA A N 1
ATOM 3918 C CA . ALA A 1 517 ? 12.578 35.078 30.375 1.00 26.19 569 ALA A CA 1
ATOM 3919 C C . ALA A 1 517 ? 12.957 36.001 31.544 1.00 27.18 569 ALA A C 1
ATOM 3920 O O . ALA A 1 517 ? 12.703 37.202 31.509 1.00 26.51 569 ALA A O 1
ATOM 3922 N N . ASN A 1 518 ? 13.573 35.428 32.577 1.00 27.59 570 ASN A N 1
ATOM 3923 C CA . ASN A 1 518 ? 14.005 36.212 33.732 1.00 27.74 570 ASN A CA 1
ATOM 3924 C C . ASN A 1 518 ? 15.439 36.596 33.464 1.00 28.93 570 ASN A C 1
ATOM 3925 O O . ASN A 1 518 ? 16.233 35.756 33.025 1.00 27.90 570 ASN A O 1
ATOM 3930 N N . LYS A 1 519 ? 15.777 37.857 33.721 1.00 29.45 571 LYS A N 1
ATOM 3931 C CA . LYS A 1 519 ? 17.156 38.290 33.567 1.00 32.24 571 LYS A CA 1
ATOM 3932 C C . LYS A 1 519 ? 17.979 37.568 34.647 1.00 33.19 571 LYS A C 1
ATOM 3933 O O . LYS A 1 519 ? 17.463 37.203 35.701 1.00 32.63 571 LYS A O 1
ATOM 3939 N N . GLU A 1 520 ? 19.258 37.368 34.369 1.00 35.10 572 GLU A N 1
ATOM 3940 C CA . GLU A 1 520 ? 20.172 36.720 35.307 1.00 36.79 572 GLU A CA 1
ATOM 3941 C C . GLU A 1 520 ? 20.233 37.507 36.628 1.00 37.78 572 GLU A C 1
ATOM 3942 O O . GLU A 1 520 ? 20.387 38.727 36.614 1.00 37.70 572 GLU A O 1
ATOM 3948 N N . GLY A 1 521 ? 20.106 36.817 37.761 1.00 39.14 573 GLY A N 1
ATOM 3949 C CA . GLY A 1 521 ? 20.188 37.496 39.050 1.00 38.99 573 GLY A CA 1
ATOM 3950 C C . GLY A 1 521 ? 18.953 38.221 39.564 1.00 39.84 573 GLY A C 1
ATOM 3951 O O . GLY A 1 521 ? 18.940 38.690 40.711 1.00 39.31 573 GLY A O 1
ATOM 3952 N N . SER A 1 522 ? 17.909 38.330 38.746 1.00 39.81 574 SER A N 1
ATOM 3953 C CA . SER A 1 522 ? 16.709 39.010 39.205 1.00 39.56 574 SER A CA 1
ATOM 3954 C C . SER A 1 522 ? 16.049 38.209 40.329 1.00 40.20 574 SER A C 1
ATOM 3955 O O . SER A 1 522 ? 16.361 37.027 40.557 1.00 39.81 574 SER A O 1
ATOM 3958 N N . VAL A 1 523 ? 15.135 38.866 41.030 1.00 39.60 575 VAL A N 1
ATOM 3959 C CA . VAL A 1 523 ? 14.413 38.231 42.110 1.00 39.46 575 VAL A CA 1
ATOM 3960 C C . VAL A 1 523 ? 13.759 36.939 41.617 1.00 38.54 575 VAL A C 1
ATOM 3961 O O . VAL A 1 523 ? 13.987 35.869 42.187 1.00 36.95 575 VAL A O 1
ATOM 3965 N N . LYS A 1 524 ? 12.953 37.029 40.561 1.00 37.99 576 LYS A N 1
ATOM 3966 C CA . LYS A 1 524 ? 12.295 35.838 40.049 1.00 38.31 576 LYS A CA 1
ATOM 3967 C C . LYS A 1 524 ? 13.324 34.779 39.663 1.00 37.44 576 LYS A C 1
ATOM 3968 O O . LYS A 1 524 ? 13.130 33.585 39.923 1.00 35.88 576 LYS A O 1
ATOM 3974 N N . ASP A 1 525 ? 14.430 35.208 39.068 1.00 36.44 577 ASP A N 1
ATOM 3975 C CA . ASP A 1 525 ? 15.442 34.245 38.663 1.00 36.51 577 ASP A CA 1
ATOM 3976 C C . ASP A 1 525 ? 15.975 33.462 39.876 1.00 37.99 577 ASP A C 1
ATOM 3977 O O . ASP A 1 525 ? 16.069 32.222 39.836 1.00 35.52 577 ASP A O 1
ATOM 3982 N N . ARG A 1 526 ? 16.305 34.181 40.951 1.00 38.52 578 ARG A N 1
ATOM 3983 C CA . ARG A 1 526 ? 16.823 33.545 42.173 1.00 40.65 578 ARG A CA 1
ATOM 3984 C C . ARG A 1 526 ? 15.802 32.595 42.793 1.00 39.41 578 ARG A C 1
ATOM 3985 O O . ARG A 1 526 ? 16.145 31.469 43.164 1.00 40.49 578 ARG A O 1
ATOM 3993 N N . GLU A 1 527 ? 14.556 33.048 42.902 1.00 38.82 579 GLU A N 1
ATOM 3994 C CA . GLU A 1 527 ? 13.472 32.243 43.468 1.00 39.76 579 GLU A CA 1
ATOM 3995 C C . GLU A 1 527 ? 13.290 30.919 42.723 1.00 39.28 579 GLU A C 1
ATOM 3996 O O . GLU A 1 527 ? 13.186 29.854 43.334 1.00 38.48 579 GLU A O 1
ATOM 4002 N N . GLN A 1 528 ? 13.229 30.995 41.394 1.00 37.63 580 GLN A N 1
ATOM 4003 C CA . GLN A 1 528 ? 13.054 29.806 40.565 1.00 35.25 580 GLN A CA 1
ATOM 4004 C C . GLN A 1 528 ? 14.243 28.854 40.636 1.00 35.14 580 GLN A C 1
ATOM 4005 O O . GLN A 1 528 ? 14.076 27.633 40.660 1.00 35.73 580 GLN A O 1
ATOM 4011 N N . LYS A 1 529 ? 15.445 29.406 40.670 1.00 35.89 581 LYS A N 1
ATOM 4012 C CA . LYS A 1 529 ? 16.631 28.572 40.736 1.00 37.26 581 LYS A CA 1
ATOM 4013 C C . LYS A 1 529 ? 16.731 27.850 42.078 1.00 40.30 581 LYS A C 1
ATOM 4014 O O . LYS A 1 529 ? 17.087 26.671 42.128 1.00 39.78 581 LYS A O 1
ATOM 4020 N N . GLU A 1 530 ? 16.378 28.548 43.155 1.00 42.08 582 GLU A N 1
ATOM 4021 C CA . GLU A 1 530 ? 16.443 27.955 44.472 1.00 44.64 582 GLU A CA 1
ATOM 4022 C C . GLU A 1 530 ? 15.437 26.825 44.610 1.00 44.75 582 GLU A C 1
ATOM 4023 O O . GLU A 1 530 ? 15.696 25.850 45.316 1.00 45.13 582 GLU A O 1
ATOM 4029 N N . LYS A 1 531 ? 14.300 26.938 43.930 1.00 42.90 583 LYS A N 1
ATOM 4030 C CA . LYS A 1 531 ? 13.290 25.897 43.998 1.00 43.71 583 LYS A CA 1
ATOM 4031 C C . LYS A 1 531 ? 13.464 24.829 42.910 1.00 42.53 583 LYS A C 1
ATOM 4032 O O . LYS A 1 531 ? 12.780 23.814 42.924 1.00 41.29 583 LYS A O 1
ATOM 4038 N N . GLY A 1 532 ? 14.366 25.064 41.961 1.00 41.88 584 GLY A N 1
ATOM 4039 C CA . GLY A 1 532 ? 14.549 24.099 40.886 1.00 41.41 584 GLY A CA 1
ATOM 4040 C C . GLY A 1 532 ? 13.415 24.134 39.865 1.00 41.03 584 GLY A C 1
ATOM 4041 O O . GLY A 1 532 ? 13.211 23.189 39.101 1.00 41.54 584 GLY A O 1
ATOM 4042 N N . GLU A 1 533 ? 12.657 25.224 39.854 1.00 40.06 585 GLU A N 1
ATOM 4043 C CA . GLU A 1 533 ? 11.549 25.364 38.923 1.00 38.49 585 GLU A CA 1
ATOM 4044 C C . GLU A 1 533 ? 12.000 26.348 37.849 1.00 35.98 585 GLU A C 1
ATOM 4045 O O . GLU A 1 533 ? 11.793 27.557 37.953 1.00 33.72 585 GLU A O 1
ATOM 4051 N N . TYR A 1 534 ? 12.635 25.809 36.817 1.00 32.52 586 TYR A N 1
ATOM 4052 C CA . TYR A 1 534 ? 13.171 26.629 35.740 1.00 32.25 586 TYR A CA 1
ATOM 4053 C C . TYR A 1 534 ? 12.174 27.046 34.683 1.00 31.74 586 TYR A C 1
ATOM 4054 O O . TYR A 1 534 ? 12.459 27.942 33.884 1.00 31.13 586 TYR A O 1
ATOM 4063 N N . TYR A 1 535 ? 11.011 26.418 34.673 1.00 31.91 587 TYR A N 1
ATOM 4064 C CA . TYR A 1 535 ? 10.045 26.710 33.631 1.00 33.83 587 TYR A CA 1
ATOM 4065 C C . TYR A 1 535 ? 8.606 26.630 34.094 1.00 36.13 587 TYR A C 1
ATOM 4066 O O . TYR A 1 535 ? 8.093 25.555 34.395 1.00 35.82 587 TYR A O 1
ATOM 4075 N N . TYR A 1 536 ? 7.933 27.772 34.113 1.00 39.04 588 TYR A N 1
ATOM 4076 C CA . TYR A 1 536 ? 6.555 27.777 34.546 1.00 43.78 588 TYR A CA 1
ATOM 4077 C C . TYR A 1 536 ? 5.570 27.586 33.407 1.00 46.89 588 TYR A C 1
ATOM 4078 O O . TYR A 1 536 ? 5.831 27.909 32.245 1.00 45.49 588 TYR A O 1
ATOM 4087 N N . ILE A 1 537 ? 4.433 27.028 33.782 1.00 50.84 589 ILE A N 1
ATOM 4088 C CA . ILE A 1 537 ? 3.317 26.788 32.896 1.00 54.58 589 ILE A CA 1
ATOM 4089 C C . ILE A 1 537 ? 2.120 27.236 33.732 1.00 56.03 589 ILE A C 1
ATOM 4090 O O . ILE A 1 537 ? 1.142 27.767 33.204 1.00 57.29 589 ILE A O 1
ATOM 4095 N N . ALA A 1 538 ? 2.239 27.039 35.048 0.00 57.02 590 ALA A N 1
ATOM 4096 C CA . ALA A 1 538 ? 1.205 27.404 36.016 0.00 57.76 590 ALA A CA 1
ATOM 4097 C C . ALA A 1 538 ? 1.814 28.041 37.269 0.00 58.13 590 ALA A C 1
ATOM 4098 O O . ALA A 1 538 ? 3.056 28.153 37.336 0.00 58.38 590 ALA A O 1
#

B-factor: mean 31.62, std 11.44, range [12.04, 74.03]

Foldseek 3Di:
DQQWWAAPDDLFETEGHAADWFWLEEEEAEFAQACPVVNVCCLQVNDPGCSHHNDDDLVVVLVVQPVHPCNVSSVCVNVVVFHEQELDPPLVCVPVPDWDFLLVLLVVLAPPPCLVVLCVLQVCVPRRGPIPVPDDPQNSLSSSLSSQLRHDGQHYEYEASCANFFQQNLQSSLLSQLVSSVVRGIYYYYYQQLQSSQQNDQKYWYWADDRGRHIYTHHIHGSVLRVQCVQQQADVVVRDRRDPGHQFLQDLPVLVPDDFAWDFKFDWFWADDDQEIETEHTATFTFQFEEEEGEGPLFQPQVVLVCQVVDDTPDGDGDDPWHEQEQDPDDQQDDFAFLLVLQCVQPVVLVVDPVCVVQQCVQLVNVVRRRPGRNPDDPSRVLSSSLSSRLSHDIQEYEHEASCRPGGNSNVSSSLRSLQVSSVNRHYYYYYYSRVLCSSRHSKYYKDDDRNRYIYHYYIHLVSLVVCVVNLWAWEADVSRRGTGTDHPPDPVSVVCVVVSRRYYND

Nearest PDB structures (foldseek):
  1yqt-assembly1_A  TM=1.001E+00  e=0.000E+00  Pyrococcus furiosus
  5yv5-assembly1_A  TM=9.956E-01  e=2.977E-102  Pyrococcus furiosus COM1
  3j15-assembly1_B  TM=9.116E-01  e=1.664E-85  Pyrococcus furiosus
  3jai-assembly1_jj  TM=8.691E-01  e=1.563E-62  Oryctolagus cuniculus
  6yam-assembly1_k  TM=7.796E-01  e=4.484E-48  Oryctolagus cuniculus

InterPro domains:
  IPR003439 ABC transporter-like, ATP-binding domain [PF00005] (96-238)
  IPR003439 ABC transporter-like, ATP-binding domain [PF00005] (360-481)
  IPR003439 ABC transporter-like, ATP-binding domain [PS50893] (66-309)
  IPR003439 ABC transporter-like, ATP-binding domain [PS50893] (334-554)
  IPR003593 AAA+ ATPase domain [SM00382] (98-286)
  IPR003593 AAA+ ATPase domain [SM00382] (363-531)
  IPR007209 RNase L inhibitor RLI-like, possible metal-binding domain [PF04068] (1-32)
  IPR013283 RLI1 [PR01868] (20-35)
  IPR013283 RLI1 [PR01868] (48-72)
  IPR013283 RLI1 [PR01868] (75-95)
  IPR013283 RLI1 [PR01868] (103-128)
  IPR013283 RLI1 [PR01868] (134-150)
  IPR013283 RLI1 [PR01868] (150-176)
  IPR013283 RLI1 [PTHR19248] (2-589)
  IPR017871 ABC transporter-like, conserved site [PS00211] (211-225)
  IPR017871 ABC transporter-like, conserved site [PS00211] (454-468)
  IPR017896 4Fe-4S ferredoxin-type, iron-sulphur binding domain [PF00037] (45-67)
  IPR017896 4Fe-4S ferredoxin-type, iron-sulphur binding domain [PS51379] (2-35)
  IPR017896 4Fe-4S ferredoxin-type, iron-sulphur binding domain [PS51379] (42-71)
  IPR017900 4Fe-4S ferredoxin, iron-sulphur binding, conserved site [PS00198] (51-62)

Organism: Pyrococcus furiosus (strain ATCC 43587 / DSM 3638 / JCM 8422 / Vc1) (NCBI:txid186497)

Sequence (507 aa):
EEDCVHRYGVNAFVLYRLPVVKEGVVGIVGPNGTGKSTAVKILAGQLIPNLCGDNDSWDGVIRAFRGNELQNYFEKLKNGEIRPVVKPQYVDLIPKAVKGKVIELLKKADETGKLEEVVKALELENVLEREIQHLSGGELQRVAIAAALLRNATFYFFDEPSSYLDIRQRLNAARAIRRLSEEGKSVLVVEHDLAVLDYLSDIIHVVYGEPGVYGIFSQPKGTRNGINEFLRGYLKDENVRFRPYEIKFTKTGERVEIERETLVTYPRLVKDYGSFRLEVEPGEIKKGEVIGIVGPNGIGKTTFVKLAGVEEPTEGKIEWDLTVAYKPQYIKADYEGTVYELLSKIDASKLNSNFYKTELLKPLGIIDLYDREVNELSGGELQRVAIAATLLRDADIYLLDEPSAYLDVEQRLAVSRAIRHLEKNEKTALVVEHDVLIDYVSDRLVFEGEPGKYGRALPPGREGNRFLASIGITFRRDPDTGRPRANKEGSVKDREQKEKGEYYYIA

Radius of gyration: 23.34 Å; Cα contacts (8 Å, |Δi|>4): 1028; chains: 1; bounding box: 56×72×56 Å

Solvent-accessible surface area: 21813 Å² total

CATH classification: 3.40.50.300 (+1 more: 3.40.50.300)

Secondary structure (DSSP, 8-state):
---EEEE-STT--EEE---------EEEE--TTSSHHHHHHHHHTSS---TTTT--SHHHHHHHTTTSTHHHHHHHHHTTS---EEE-S-GGGSGGG--SBHHHHHHHH-SSS-HHHHHHHTT-TTTTTSBGGG--HHHHHHHHHHHHHHS--SEEEEESTTTT--HHHHHHHHHHHHHHHHTT-EEEEE-S-HHHHHHH-SEEEEEEEETTTEEEE---EEHHHHHHHHHHTEETTTTEE-SS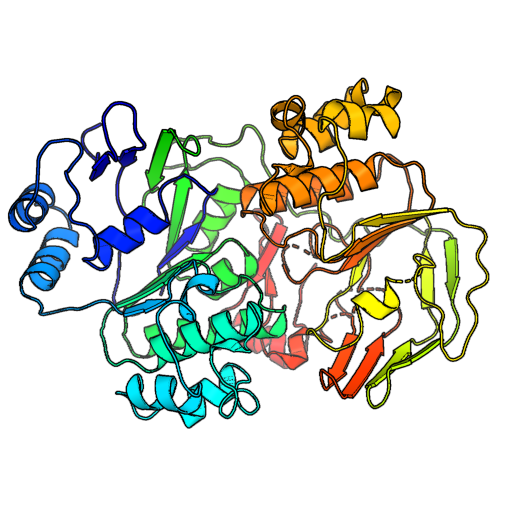S------SSGGGSS-PPEEEEE--EEEEETTEEEEE--EEEETT-EEEE---TTSSHHHHH---SSS--SB--------EEEE-SS-----SSBHHHHHHHHHHHHHT-HHHIIIIITTTT-GGGTTSBGGG--HHHHHHHHHHHHHTS--SEEEEE-TTTT--HHHHHHHHHHHHH---S--EEEEE-S----TTT-SB--EEEETTTEEEE--------HHHHTTT--EEE-TTT--EEEPPTT-HHHHHHHHHT--B---